Protein AF-A0A244EC61-F1 (afdb_monomer_lite)

Radius of gyration: 54.63 Å; chains: 1; bounding box: 118×85×137 Å

pLDDT: mean 72.5, std 13.74, range [27.91, 90.88]

Secondary structure (DSSP, 8-state):
-PPP--------------HHHHHHHHHHHHHHHHHHHHHHHHHHHHHHHHHHHTSHHHHHS-HHHHHHHHHHTT-HHHHHHHHHHHHHHHHHHHHHHHHHHHHHHHHHHHHHHHHHHHHHHHHHHHH-GGGHHHHHHHHHHTTSS-HHHHHHHHHHHHH---HHHHHHHHHHHHHHHHHHHHHHHHHHHHHHHHHHHHHHHHHHHHHHHHHHHHHHHHHHHHHHHHHS-S-EEEEETTEEEEEETTTTEEEEPEETTEE-PPPPPHHHHHHHHHHHHHHHHHHHHHHHHHH-GGGG-HHHHHHHTSTTHHHHHHHHS-HHHHHHHHIIIIIIHHHHHHHHHT-SSHHHHHHHHHTSPPTT--HHHHHHHHHHHHHHHHHHHHHHHH----------------------THHHHHHHHHTT---

Structure (mmCIF, N/CA/C/O backbone):
data_AF-A0A244EC61-F1
#
_entry.id   AF-A0A244EC61-F1
#
loop_
_atom_site.group_PDB
_atom_site.id
_atom_site.type_symbol
_atom_site.label_atom_id
_atom_site.label_alt_id
_atom_site.label_comp_id
_atom_site.label_asym_id
_atom_site.label_entity_id
_atom_site.label_seq_id
_atom_site.pdbx_PDB_ins_code
_atom_site.Cartn_x
_atom_site.Cartn_y
_atom_site.Cartn_z
_atom_site.occupancy
_atom_site.B_iso_or_equiv
_atom_site.auth_seq_id
_atom_site.auth_comp_id
_atom_site.auth_asym_id
_atom_site.auth_atom_id
_atom_site.pdbx_PDB_model_num
ATOM 1 N N . MET A 1 1 ? -65.338 42.239 59.078 1.00 40.28 1 MET A N 1
ATOM 2 C CA . MET A 1 1 ? -64.014 42.520 58.484 1.00 40.28 1 MET A CA 1
ATOM 3 C C . MET A 1 1 ? -63.628 41.306 57.663 1.00 40.28 1 MET A C 1
ATOM 5 O O . MET A 1 1 ? -63.415 40.252 58.244 1.00 40.28 1 MET A O 1
ATOM 9 N N . ALA A 1 2 ? -63.685 41.425 56.338 1.00 40.72 2 ALA A N 1
ATOM 10 C CA . ALA A 1 2 ? -63.343 40.360 55.400 1.00 40.72 2 ALA A CA 1
ATOM 11 C C . ALA A 1 2 ? -61.894 40.567 54.943 1.00 40.72 2 ALA A C 1
ATOM 13 O O . ALA A 1 2 ? -61.528 41.683 54.581 1.00 40.72 2 ALA A O 1
ATOM 14 N N . ILE A 1 3 ? -61.079 39.517 55.028 1.00 45.12 3 ILE A N 1
ATOM 15 C CA . ILE A 1 3 ? -59.686 39.520 54.575 1.00 45.12 3 ILE A CA 1
ATOM 16 C C . ILE A 1 3 ? -59.704 39.194 53.079 1.00 45.12 3 ILE A C 1
ATOM 18 O O . ILE A 1 3 ? -60.233 38.161 52.673 1.00 45.12 3 ILE A O 1
ATOM 22 N N . ASP A 1 4 ? -59.185 40.122 52.281 1.00 41.75 4 ASP A N 1
ATOM 23 C CA . ASP A 1 4 ? -59.121 40.066 50.823 1.00 41.75 4 ASP A CA 1
ATOM 24 C C . ASP A 1 4 ? -58.065 39.038 50.374 1.00 41.75 4 ASP A C 1
ATOM 26 O O . ASP A 1 4 ? -56.897 39.115 50.757 1.00 41.75 4 ASP A O 1
ATOM 30 N N . ALA A 1 5 ? -58.495 38.045 49.592 1.00 53.75 5 ALA A N 1
ATOM 31 C CA . ALA A 1 5 ? -57.689 36.911 49.135 1.00 53.75 5 ALA A CA 1
ATOM 32 C C . ALA A 1 5 ? -56.991 37.165 47.782 1.00 53.75 5 ALA A C 1
ATOM 34 O O . ALA A 1 5 ? -56.479 36.235 47.161 1.00 53.75 5 ALA A O 1
ATOM 35 N N . SER A 1 6 ? -56.955 38.413 47.307 1.00 53.78 6 SER A N 1
ATOM 36 C CA . SER A 1 6 ? -56.372 38.781 46.007 1.00 53.78 6 SER A CA 1
ATOM 37 C C . SER A 1 6 ? -54.839 38.962 46.004 1.00 53.78 6 SER A C 1
ATOM 39 O O . SER A 1 6 ? -54.253 39.223 44.956 1.00 53.78 6 SER A O 1
ATOM 41 N N . ILE A 1 7 ? -54.156 38.734 47.136 1.00 51.09 7 ILE A N 1
ATOM 42 C CA . ILE A 1 7 ? -52.685 38.825 47.283 1.00 51.09 7 ILE A CA 1
ATOM 43 C C . ILE A 1 7 ? -52.021 37.432 47.257 1.00 51.09 7 ILE A C 1
ATOM 45 O O . ILE A 1 7 ? -51.146 37.122 48.059 1.00 51.09 7 ILE A O 1
ATOM 49 N N . TYR A 1 8 ? -52.416 36.554 46.337 1.00 48.25 8 TYR A N 1
ATOM 50 C CA . TYR A 1 8 ? -51.567 35.420 45.954 1.00 48.25 8 TYR A CA 1
ATOM 51 C C . TYR A 1 8 ? -51.193 35.585 44.489 1.00 48.25 8 TYR A C 1
ATOM 53 O O . TYR A 1 8 ? -51.895 35.156 43.576 1.00 48.25 8 TYR A O 1
ATOM 61 N N . GLY A 1 9 ? -50.081 36.296 44.294 1.00 50.03 9 GLY A N 1
ATOM 62 C CA . GLY A 1 9 ? -49.475 36.524 42.996 1.00 50.03 9 GLY A CA 1
ATOM 63 C C . GLY A 1 9 ? -49.249 35.216 42.244 1.00 50.03 9 GLY A C 1
ATOM 64 O O . GLY A 1 9 ? -48.797 34.218 42.805 1.00 50.03 9 GLY A O 1
ATOM 65 N N . GLN A 1 10 ? -49.557 35.255 40.949 1.00 51.84 10 GLN A N 1
ATOM 66 C CA . GLN A 1 10 ? -49.137 34.267 39.966 1.00 51.84 10 GLN A CA 1
ATOM 67 C C . GLN A 1 10 ? -47.616 34.100 40.030 1.00 51.84 10 GLN A C 1
ATOM 69 O O . GLN A 1 10 ? -46.861 34.887 39.462 1.00 51.84 10 GLN A O 1
ATOM 74 N N . ILE A 1 11 ? -47.161 33.049 40.705 1.00 52.06 11 ILE A N 1
ATOM 75 C CA . ILE A 1 11 ? -45.796 32.555 40.562 1.00 52.06 11 ILE A CA 1
ATOM 76 C C . ILE A 1 11 ? -45.743 31.892 39.183 1.00 52.06 11 ILE A C 1
ATOM 78 O O . ILE A 1 11 ? -46.162 30.747 39.013 1.00 52.06 11 ILE A O 1
ATOM 82 N N . GLN A 1 12 ? -45.290 32.638 38.172 1.00 54.00 12 GLN A N 1
ATOM 83 C CA . GLN A 1 12 ? -44.907 32.064 36.884 1.00 54.00 12 GLN A CA 1
ATOM 84 C C . GLN A 1 12 ? -43.812 31.031 37.149 1.00 54.00 12 GLN A C 1
ATOM 86 O O . GLN A 1 12 ? -42.714 31.371 37.590 1.00 54.00 12 GLN A O 1
ATOM 91 N N . GLN A 1 13 ? -44.129 29.756 36.916 1.00 53.50 13 GLN A N 1
ATOM 92 C CA . GLN A 1 13 ? -43.130 28.697 36.931 1.00 53.50 13 GLN A CA 1
ATOM 93 C C . GLN A 1 13 ? -42.049 29.053 35.901 1.00 53.50 13 GLN A C 1
ATOM 95 O O . GLN A 1 13 ? -42.392 29.293 34.739 1.00 53.50 13 GLN A O 1
ATOM 100 N N . PRO A 1 14 ? -40.761 29.107 36.285 1.00 53.44 14 PRO A N 1
ATOM 101 C CA . PRO A 1 14 ? -39.693 29.307 35.321 1.00 53.44 14 PRO A CA 1
ATOM 102 C C . PRO A 1 14 ? -39.748 28.149 34.323 1.00 53.44 14 PRO A C 1
ATOM 104 O O . PRO A 1 14 ? -39.576 26.989 34.700 1.00 53.44 14 PRO A O 1
ATOM 107 N N . GLN A 1 15 ? -40.042 28.461 33.057 1.00 56.62 15 GLN A N 1
ATOM 108 C CA . GLN A 1 15 ? -39.959 27.497 31.966 1.00 56.62 15 GLN A CA 1
ATOM 109 C C . GLN A 1 15 ? -38.548 26.918 31.978 1.00 56.62 15 GLN A C 1
ATOM 111 O O . GLN A 1 15 ? -37.577 27.623 31.699 1.00 56.62 15 GLN A O 1
ATOM 116 N N . GLN A 1 16 ? -38.428 25.647 32.359 1.00 55.12 16 GLN A N 1
ATOM 117 C CA . GLN A 1 16 ? -37.142 24.975 32.338 1.00 55.12 16 GLN A CA 1
ATOM 118 C C . GLN A 1 16 ? -36.640 24.971 30.889 1.00 55.12 16 GLN A C 1
ATOM 120 O O . GLN A 1 16 ? -37.367 24.519 29.998 1.00 55.12 16 GLN A O 1
ATOM 125 N N . PRO A 1 17 ? -35.437 25.507 30.623 1.00 58.66 17 PRO A N 1
ATOM 126 C CA . PRO A 1 17 ? -34.896 25.563 29.278 1.00 58.66 17 PRO A CA 1
ATOM 127 C C . PRO A 1 17 ? -34.835 24.145 28.717 1.00 58.66 17 PRO A C 1
ATOM 129 O O . PRO A 1 17 ? -34.300 23.231 29.344 1.00 58.66 17 PRO A O 1
ATOM 132 N N . ASN A 1 18 ? -35.432 23.964 27.542 1.00 71.06 18 ASN A N 1
ATOM 133 C CA . ASN A 1 18 ? -35.601 22.671 26.900 1.00 71.06 18 ASN A CA 1
ATOM 134 C C . ASN A 1 18 ? -34.216 22.158 26.456 1.00 71.06 18 ASN A C 1
ATOM 136 O O . ASN A 1 18 ? -33.749 22.446 25.355 1.00 71.06 18 ASN A O 1
ATOM 140 N N . MET A 1 19 ? -33.517 21.454 27.354 1.00 64.88 19 MET A N 1
ATOM 141 C CA . MET A 1 19 ? -32.117 21.018 27.211 1.00 64.88 19 MET A CA 1
ATOM 142 C C . MET A 1 19 ? -31.862 20.250 25.906 1.00 64.88 19 MET A C 1
ATOM 144 O O . MET A 1 19 ? -30.772 20.321 25.341 1.00 64.88 19 MET A O 1
ATOM 148 N N . LEU A 1 20 ? -32.891 19.576 25.387 1.00 65.56 20 LEU A N 1
ATOM 149 C CA . LEU A 1 20 ? -32.851 18.864 24.113 1.00 65.56 20 LEU A CA 1
ATOM 150 C C . LEU A 1 20 ? -32.689 19.807 22.905 1.00 65.56 20 LEU A C 1
ATOM 152 O O . LEU A 1 20 ? -31.938 19.502 21.981 1.00 65.56 20 LEU A O 1
ATOM 156 N N . ALA A 1 21 ? -33.353 20.967 22.925 1.00 68.81 21 ALA A N 1
ATOM 157 C CA . ALA A 1 21 ? -33.268 21.965 21.858 1.00 68.81 21 ALA A CA 1
ATOM 158 C C . ALA A 1 21 ? -31.891 22.650 21.838 1.00 68.81 21 ALA A C 1
ATOM 160 O O . ALA A 1 21 ? -31.314 22.857 20.770 1.00 68.81 21 ALA A O 1
ATOM 161 N N . ASN A 1 22 ? -31.318 22.910 23.018 1.00 73.69 22 ASN A N 1
ATOM 162 C CA . ASN A 1 22 ? -29.959 23.444 23.136 1.00 73.69 22 ASN A CA 1
ATOM 163 C C . ASN A 1 22 ? -28.908 22.449 22.622 1.00 73.69 22 ASN A C 1
ATOM 165 O O . ASN A 1 22 ? -27.971 22.846 21.931 1.00 73.69 22 ASN A O 1
ATOM 169 N N . LEU A 1 23 ? -29.077 21.150 22.897 1.00 72.75 23 LEU A N 1
ATOM 170 C CA . LEU A 1 23 ? -28.158 20.121 22.410 1.00 72.75 23 LEU A CA 1
ATOM 171 C C . LEU A 1 23 ? -28.191 20.009 20.875 1.00 72.75 23 LEU A C 1
ATOM 173 O O . LEU A 1 23 ? -27.139 19.955 20.238 1.00 72.75 23 LEU A O 1
ATOM 177 N N . ALA A 1 24 ? -29.385 20.032 20.273 1.00 74.81 24 ALA A N 1
ATOM 178 C CA . ALA A 1 24 ? -29.553 19.985 18.820 1.00 74.81 24 ALA A CA 1
ATOM 179 C C . ALA A 1 24 ? -28.890 21.183 18.111 1.00 74.81 24 ALA A C 1
ATOM 181 O O . ALA A 1 24 ? -28.206 20.998 17.101 1.00 74.81 24 ALA A O 1
ATOM 182 N N . GLY A 1 25 ? -29.011 22.390 18.680 1.00 79.38 25 GLY A N 1
ATOM 183 C CA . GLY A 1 25 ? -28.340 23.588 18.168 1.00 79.38 25 GLY A CA 1
ATOM 184 C C . GLY A 1 25 ? -26.812 23.476 18.192 1.00 79.38 25 GLY A C 1
ATOM 185 O O . GLY A 1 25 ? -26.150 23.802 17.208 1.00 79.38 25 GLY A O 1
ATOM 186 N N . VAL A 1 26 ? -26.234 22.929 19.269 1.00 79.38 26 VAL A N 1
ATOM 187 C CA . VAL A 1 26 ? -24.776 22.731 19.379 1.00 79.38 26 VAL A CA 1
ATOM 188 C C . VAL A 1 26 ? -24.250 21.751 18.324 1.00 79.38 26 VAL A C 1
ATOM 190 O O . VAL A 1 26 ? -23.184 21.987 17.750 1.00 79.38 26 VAL A O 1
ATOM 193 N N . TYR A 1 27 ? -24.980 20.673 18.024 1.00 79.81 27 TYR A N 1
ATOM 194 C CA . TYR A 1 27 ? -24.576 19.730 16.974 1.00 79.81 27 TYR A CA 1
ATOM 195 C C . TYR A 1 27 ? -24.639 20.343 15.571 1.00 79.81 27 TYR A C 1
ATOM 197 O O . TYR A 1 27 ? -23.718 20.126 14.783 1.00 79.81 27 TYR A O 1
ATOM 205 N N . GLN A 1 28 ? -25.666 21.143 15.266 1.00 83.62 28 GLN A N 1
ATOM 206 C CA . GLN A 1 28 ? -25.745 21.854 13.985 1.00 83.62 28 GLN A CA 1
ATOM 207 C C . GLN A 1 28 ? -24.614 22.874 13.820 1.00 83.62 28 GLN A C 1
ATOM 209 O O . GLN A 1 28 ? -23.991 22.920 12.761 1.00 83.62 28 GLN A O 1
ATOM 214 N N . ILE A 1 29 ? -24.289 23.631 14.873 1.00 84.56 29 ILE A N 1
ATOM 215 C CA . ILE A 1 29 ? -23.178 24.593 14.850 1.00 84.56 29 ILE A CA 1
ATOM 216 C C . ILE A 1 29 ? -21.841 23.874 14.623 1.00 84.56 29 ILE A C 1
ATOM 218 O O . ILE A 1 29 ? -21.055 24.302 13.781 1.00 84.56 29 ILE A O 1
ATOM 222 N N . LYS A 1 30 ? -21.598 22.740 15.297 1.00 85.19 30 LYS A N 1
ATOM 223 C CA . LYS A 1 30 ? -20.379 21.939 15.081 1.00 85.19 30 LYS A CA 1
ATOM 224 C C . LYS A 1 30 ? -20.291 21.357 13.669 1.00 85.19 30 LYS A C 1
ATOM 226 O O . LYS A 1 30 ? -19.207 21.327 13.090 1.00 85.19 30 LYS A O 1
ATOM 231 N N . ALA A 1 31 ? -21.409 20.902 13.104 1.00 84.19 31 ALA A N 1
ATOM 232 C CA . ALA A 1 31 ? -21.441 20.395 11.734 1.00 84.19 31 ALA A CA 1
ATOM 233 C C . ALA A 1 31 ? -21.150 21.508 10.711 1.00 84.19 31 ALA A C 1
ATOM 235 O O . ALA A 1 31 ? -20.363 21.297 9.789 1.00 84.19 31 ALA A O 1
ATOM 236 N N . ALA A 1 32 ? -21.721 22.701 10.910 1.00 87.06 32 ALA A N 1
ATOM 237 C CA . ALA A 1 32 ? -21.467 23.869 10.070 1.00 87.06 32 ALA A CA 1
ATOM 238 C C . ALA A 1 32 ? -20.006 24.346 10.163 1.00 87.06 32 ALA A C 1
ATOM 240 O O . ALA A 1 32 ? -19.384 24.598 9.134 1.00 87.06 32 ALA A O 1
ATOM 241 N N . GLN A 1 33 ? -19.427 24.384 11.369 1.00 87.12 33 GLN A N 1
ATOM 242 C CA . GLN A 1 33 ? -18.006 24.701 11.567 1.00 87.12 33 GLN A CA 1
ATOM 243 C C . GLN A 1 33 ? -17.096 23.691 10.859 1.00 87.12 33 GLN A C 1
ATOM 245 O O . GLN A 1 33 ? -16.205 24.082 10.115 1.00 87.12 33 GLN A O 1
ATOM 250 N N . SER A 1 34 ? -17.377 22.390 10.986 1.00 89.38 34 SER A N 1
ATOM 251 C CA . SER A 1 34 ? -16.600 21.362 10.285 1.00 89.38 34 SER A CA 1
ATOM 252 C C . SER A 1 34 ? -16.688 21.479 8.758 1.00 89.38 34 SER A C 1
ATOM 254 O O . SER A 1 34 ? -15.726 21.139 8.069 1.00 89.38 34 SER A O 1
ATOM 256 N N . ALA A 1 35 ? -17.824 21.930 8.219 1.00 86.75 35 ALA A N 1
ATOM 257 C CA . ALA A 1 35 ? -17.989 22.157 6.787 1.00 86.75 35 ALA A CA 1
ATOM 258 C C . ALA A 1 35 ? -17.189 23.378 6.302 1.00 86.75 35 ALA A C 1
ATOM 260 O O . ALA A 1 35 ? -16.526 23.283 5.270 1.00 86.75 35 ALA A O 1
ATOM 261 N N . LEU A 1 36 ? -17.188 24.475 7.066 1.00 88.50 36 LEU A N 1
ATOM 262 C CA . LEU A 1 36 ? -16.373 25.661 6.780 1.00 88.50 36 LEU A CA 1
ATOM 263 C C . LEU A 1 36 ? -14.875 25.341 6.835 1.00 88.50 36 LEU A C 1
ATOM 265 O O . LEU A 1 36 ? -14.161 25.602 5.874 1.00 88.50 36 LEU A O 1
ATOM 269 N N . ASP A 1 37 ? -14.419 24.630 7.870 1.00 89.31 37 ASP A N 1
ATOM 270 C CA . ASP A 1 37 ? -13.015 24.212 7.988 1.00 89.31 37 ASP A CA 1
ATOM 271 C C . ASP A 1 37 ? -12.561 23.304 6.834 1.00 89.31 37 ASP A C 1
ATOM 273 O O . ASP A 1 37 ? -11.368 23.193 6.539 1.00 89.31 37 ASP A O 1
ATOM 277 N N . LYS A 1 38 ? -13.487 22.554 6.226 1.00 86.62 38 LYS A N 1
ATOM 278 C CA . LYS A 1 38 ? -13.199 21.752 5.030 1.00 86.62 38 LYS A CA 1
ATOM 279 C C . LYS A 1 38 ? -13.098 22.639 3.795 1.00 86.62 38 LYS A C 1
ATOM 281 O O . LYS A 1 38 ? -12.150 22.466 3.038 1.00 86.62 38 LYS A O 1
ATOM 286 N N . ALA A 1 39 ? -14.022 23.583 3.623 1.00 88.81 39 ALA A N 1
ATOM 287 C CA . ALA A 1 39 ? -14.007 24.526 2.509 1.00 88.81 39 ALA A CA 1
ATOM 288 C C . ALA A 1 39 ? -12.731 25.385 2.507 1.00 88.81 39 ALA A C 1
ATOM 290 O O . ALA A 1 39 ? -12.049 25.440 1.487 1.00 88.81 39 ALA A O 1
ATOM 291 N N . ASP A 1 40 ? -12.330 25.928 3.659 1.00 90.00 40 ASP A N 1
ATOM 292 C CA . ASP A 1 40 ? -11.108 26.734 3.788 1.00 90.00 40 ASP A CA 1
ATOM 293 C C . ASP A 1 40 ? -9.850 25.921 3.454 1.00 90.00 40 ASP A C 1
ATOM 295 O O . ASP A 1 40 ? -8.920 26.404 2.803 1.00 90.00 40 ASP A O 1
ATOM 299 N N . ARG A 1 41 ? -9.809 24.648 3.867 1.00 82.81 41 ARG A N 1
ATOM 300 C CA . ARG A 1 41 ? -8.710 23.739 3.510 1.00 82.81 41 ARG A CA 1
ATOM 301 C C . ARG A 1 41 ? -8.676 23.441 2.014 1.00 82.81 41 ARG A C 1
ATOM 303 O O . ARG A 1 41 ? -7.587 23.369 1.445 1.00 82.81 41 ARG A O 1
ATOM 310 N N . GLU A 1 42 ? -9.837 23.275 1.389 1.00 82.00 42 GLU A N 1
ATOM 311 C CA . GLU A 1 42 ? -9.963 23.048 -0.052 1.00 82.00 42 GLU A CA 1
ATOM 312 C C . GLU A 1 42 ? -9.497 24.279 -0.843 1.00 82.00 42 GLU A C 1
ATOM 314 O O . GLU A 1 42 ? -8.707 24.151 -1.776 1.00 82.00 42 GLU A O 1
ATOM 319 N N . GLU A 1 43 ? -9.897 25.479 -0.422 1.00 86.62 43 GLU A N 1
ATOM 320 C CA . GLU A 1 43 ? -9.493 26.739 -1.046 1.00 86.62 43 GLU A CA 1
ATOM 321 C C . GLU A 1 43 ? -7.987 26.989 -0.888 1.00 86.62 43 GLU A C 1
ATOM 323 O O . GLU A 1 43 ? -7.285 27.285 -1.857 1.00 86.62 43 GLU A O 1
ATOM 328 N N . GLN A 1 44 ? -7.432 26.769 0.309 1.00 84.06 44 GLN A N 1
ATOM 329 C CA . GLN A 1 44 ? -5.985 26.842 0.523 1.00 84.06 44 GLN A CA 1
ATOM 330 C C . GLN A 1 44 ? -5.213 25.814 -0.310 1.00 84.06 44 GLN A C 1
ATOM 332 O O . GLN A 1 44 ? -4.068 26.077 -0.693 1.00 84.06 44 GLN A O 1
ATOM 337 N N . ARG A 1 45 ? -5.801 24.639 -0.573 1.00 81.38 45 ARG A N 1
ATOM 338 C CA . ARG A 1 45 ? -5.216 23.633 -1.465 1.00 81.38 45 ARG A CA 1
ATOM 339 C C . ARG A 1 45 ? -5.222 24.131 -2.907 1.00 81.38 45 ARG A C 1
ATOM 341 O O . ARG A 1 45 ? -4.180 24.072 -3.553 1.00 81.38 45 ARG A O 1
ATOM 348 N N . GLN A 1 46 ? -6.340 24.678 -3.385 1.00 83.62 46 GLN A N 1
ATOM 349 C CA . GLN A 1 46 ? -6.453 25.235 -4.737 1.00 83.62 46 GLN A CA 1
ATOM 350 C C . GLN A 1 46 ? -5.494 26.409 -4.964 1.00 83.62 46 GLN A C 1
ATOM 352 O O . GLN A 1 46 ? -4.791 26.433 -5.972 1.00 83.62 46 GLN A O 1
ATOM 357 N N . ASN A 1 47 ? -5.383 27.330 -4.005 1.00 85.50 47 ASN A N 1
ATOM 358 C CA . ASN A 1 47 ? -4.472 28.472 -4.100 1.00 85.50 47 ASN A CA 1
ATOM 359 C C . ASN A 1 47 ? -2.996 28.042 -4.104 1.00 85.50 47 ASN A C 1
ATOM 361 O O . ASN A 1 47 ? -2.194 28.583 -4.866 1.00 85.50 47 ASN A O 1
ATOM 365 N N . ARG A 1 48 ? -2.630 27.020 -3.315 1.00 80.62 48 ARG A N 1
ATOM 366 C CA . ARG A 1 48 ? -1.288 26.411 -3.373 1.00 80.62 48 ARG A CA 1
ATOM 367 C C . ARG A 1 48 ? -1.013 25.765 -4.728 1.00 80.62 48 ARG A C 1
ATOM 369 O O . ARG A 1 48 ? 0.068 25.951 -5.278 1.00 80.62 48 ARG A O 1
ATOM 376 N N . LEU A 1 49 ? -1.990 25.046 -5.273 1.00 81.69 49 LEU A N 1
ATOM 377 C CA . LEU A 1 49 ? -1.921 24.435 -6.600 1.00 81.69 49 LEU A CA 1
ATOM 378 C C . LEU A 1 49 ? -1.697 25.476 -7.696 1.00 81.69 49 LEU A C 1
ATOM 380 O O . LEU A 1 49 ? -0.779 25.332 -8.498 1.00 81.69 49 LEU A O 1
ATOM 384 N N . LEU A 1 50 ? -2.481 26.551 -7.689 1.00 85.75 50 LEU A N 1
ATOM 385 C CA . LEU A 1 50 ? -2.344 27.660 -8.630 1.00 85.75 50 LEU A CA 1
ATOM 386 C C . LEU A 1 50 ? -0.963 28.315 -8.542 1.00 85.75 50 LEU A C 1
ATOM 388 O O . LEU A 1 50 ? -0.322 28.516 -9.573 1.00 85.75 50 LEU A O 1
ATOM 392 N N . GLY A 1 51 ? -0.468 28.570 -7.328 1.00 84.81 51 GLY A N 1
ATOM 393 C CA . GLY A 1 51 ? 0.872 29.121 -7.122 1.00 84.81 51 GLY A CA 1
ATOM 394 C C . GLY A 1 51 ? 1.981 28.206 -7.648 1.00 84.81 51 GLY A C 1
ATOM 395 O O . GLY A 1 51 ? 2.926 28.674 -8.280 1.00 84.81 51 GLY A O 1
ATOM 396 N N . VAL A 1 52 ? 1.850 26.893 -7.449 1.00 84.62 52 VAL A N 1
ATOM 397 C CA . VAL A 1 52 ? 2.826 25.915 -7.945 1.00 84.62 52 VAL A CA 1
ATOM 398 C C . VAL A 1 52 ? 2.779 25.795 -9.468 1.00 84.62 52 VAL A C 1
ATOM 400 O O . VAL A 1 52 ? 3.833 25.827 -10.099 1.00 84.62 52 VAL A O 1
ATOM 403 N N . LEU A 1 53 ? 1.593 25.720 -10.076 1.00 82.31 53 LEU A N 1
ATOM 404 C CA . LEU A 1 53 ? 1.436 25.618 -11.534 1.00 82.31 53 LEU A CA 1
ATOM 405 C C . LEU A 1 53 ? 1.937 26.868 -12.273 1.00 82.31 53 LEU A C 1
ATOM 407 O O . LEU A 1 53 ? 2.431 26.767 -13.396 1.00 82.31 53 LEU A O 1
ATOM 411 N N . GLN A 1 54 ? 1.826 28.041 -11.648 1.00 88.19 54 GLN A N 1
ATOM 412 C CA . GLN A 1 54 ? 2.336 29.302 -12.193 1.00 88.19 54 GLN A CA 1
ATOM 413 C C . GLN A 1 54 ? 3.816 29.546 -11.878 1.00 88.19 54 GLN A C 1
ATOM 415 O O . GLN A 1 54 ? 4.396 30.497 -12.402 1.00 88.19 54 GLN A O 1
ATOM 420 N N . SER A 1 55 ? 4.445 28.709 -11.047 1.00 87.69 55 SER A N 1
ATOM 421 C CA . SER A 1 55 ? 5.851 28.897 -10.703 1.00 87.69 55 SER A CA 1
ATOM 422 C C . SER A 1 55 ? 6.751 28.722 -11.942 1.00 87.69 55 SER A C 1
ATOM 424 O O . SER A 1 55 ? 6.540 27.799 -12.740 1.00 87.69 55 SER A O 1
ATOM 426 N N . PRO A 1 56 ? 7.793 29.559 -12.109 1.00 85.00 56 PRO A N 1
ATOM 427 C CA . PRO A 1 56 ? 8.766 29.406 -13.194 1.00 85.00 56 PRO A CA 1
ATOM 428 C C . PRO A 1 56 ? 9.427 28.024 -13.187 1.00 85.00 56 PRO A C 1
ATOM 430 O O . PRO A 1 56 ? 9.723 27.461 -14.240 1.00 85.00 56 PRO A O 1
ATOM 433 N N . GLU A 1 57 ? 9.612 27.458 -11.994 1.00 83.56 57 GLU A N 1
ATOM 434 C CA . GLU A 1 57 ? 10.160 26.122 -11.767 1.00 83.56 57 GLU A CA 1
ATOM 435 C C . GLU A 1 57 ? 9.246 25.023 -12.321 1.00 83.56 57 GLU A C 1
ATOM 437 O O . GLU A 1 57 ? 9.737 24.058 -12.899 1.00 83.56 57 GLU A O 1
ATOM 442 N N . PHE A 1 58 ? 7.921 25.169 -12.219 1.00 86.69 58 PHE A N 1
ATOM 443 C CA . PHE A 1 58 ? 6.989 24.224 -12.833 1.00 86.69 58 PHE A CA 1
ATOM 444 C C . PHE A 1 58 ? 6.936 24.378 -14.357 1.00 86.69 58 PHE A C 1
ATOM 446 O O . PHE A 1 58 ? 6.811 23.386 -15.067 1.00 86.69 58 PHE A O 1
ATOM 453 N N . GLN A 1 59 ? 7.062 25.595 -14.891 1.00 85.88 59 GLN A N 1
ATOM 454 C CA . GLN A 1 59 ? 7.016 25.803 -16.344 1.00 85.88 59 GLN A CA 1
ATOM 455 C C . GLN A 1 59 ? 8.298 25.357 -17.060 1.00 85.88 59 GLN A C 1
ATOM 457 O O . GLN A 1 59 ? 8.230 24.811 -18.161 1.00 85.88 59 GLN A O 1
ATOM 462 N N . SER A 1 60 ? 9.458 25.571 -16.440 1.00 82.19 60 SER A N 1
ATOM 463 C CA . SER A 1 60 ? 10.772 25.281 -17.033 1.00 82.19 60 SER A CA 1
ATOM 464 C C . SER A 1 60 ? 11.416 23.988 -16.527 1.00 82.19 60 SER A C 1
ATOM 466 O O . SER A 1 60 ? 12.344 23.481 -17.157 1.00 82.19 60 SER A O 1
ATOM 468 N N . GLY A 1 61 ? 10.928 23.435 -15.414 1.00 80.62 61 GLY A N 1
ATOM 469 C CA . GLY A 1 61 ? 11.467 22.226 -14.806 1.00 80.62 61 GLY A CA 1
ATOM 470 C C . GLY A 1 61 ? 11.232 20.979 -15.650 1.00 80.62 61 GLY A C 1
ATOM 471 O O . GLY A 1 61 ? 10.261 20.871 -16.407 1.00 80.62 61 GLY A O 1
ATOM 472 N N . ASP A 1 62 ? 12.124 20.005 -15.489 1.00 86.00 62 ASP A N 1
ATOM 473 C CA . ASP A 1 62 ? 11.969 18.676 -16.066 1.00 86.00 62 ASP A CA 1
ATOM 474 C C . ASP A 1 62 ? 10.758 17.935 -15.461 1.00 86.00 62 ASP A C 1
ATOM 476 O O . ASP A 1 62 ? 10.121 18.374 -14.499 1.00 86.00 62 ASP A O 1
ATOM 480 N N . ALA A 1 63 ? 10.386 16.793 -16.044 1.00 81.00 63 ALA A N 1
ATOM 481 C CA . ALA A 1 63 ? 9.195 16.068 -15.603 1.00 81.00 63 ALA A CA 1
ATOM 482 C C . ALA A 1 63 ? 9.256 15.625 -14.129 1.00 81.00 63 ALA A C 1
ATOM 484 O O . ALA A 1 63 ? 8.218 15.585 -13.469 1.00 81.00 63 ALA A O 1
ATOM 485 N N . ALA A 1 64 ? 10.450 15.334 -13.601 1.00 80.69 64 ALA A N 1
ATOM 486 C CA . ALA A 1 64 ? 10.643 14.979 -12.198 1.00 80.69 64 ALA A CA 1
ATOM 487 C C . ALA A 1 64 ? 10.394 16.183 -11.279 1.00 80.69 64 ALA A C 1
ATOM 489 O O . ALA A 1 64 ? 9.675 16.061 -10.285 1.00 80.69 64 ALA A O 1
ATOM 490 N N . THR A 1 65 ? 10.908 17.357 -11.651 1.00 82.62 65 THR A N 1
ATOM 491 C CA . THR A 1 65 ? 10.685 18.615 -10.929 1.00 82.62 65 THR A CA 1
ATOM 492 C C . THR A 1 65 ? 9.203 18.975 -10.923 1.00 82.62 65 THR A C 1
ATOM 494 O O . THR A 1 65 ? 8.634 19.218 -9.859 1.00 82.62 65 THR A O 1
ATOM 497 N N . ARG A 1 66 ? 8.529 18.909 -12.080 1.00 85.88 66 ARG A N 1
ATOM 498 C CA . ARG A 1 66 ? 7.086 19.187 -12.181 1.00 85.88 66 ARG A CA 1
ATOM 499 C C . ARG A 1 66 ? 6.241 18.211 -11.366 1.00 85.88 66 ARG A C 1
ATOM 501 O O . ARG A 1 66 ? 5.326 18.635 -10.665 1.00 85.88 66 ARG A O 1
ATOM 508 N N . ALA A 1 67 ? 6.560 16.918 -11.404 1.00 83.38 67 ALA A N 1
ATOM 509 C CA . ALA A 1 67 ? 5.856 15.919 -10.605 1.00 83.38 67 ALA A CA 1
ATOM 510 C C . ALA A 1 67 ? 6.063 16.128 -9.096 1.00 83.38 67 ALA A C 1
ATOM 512 O O . ALA A 1 67 ? 5.104 16.060 -8.330 1.00 83.38 67 ALA A O 1
ATOM 513 N N . GLY A 1 68 ? 7.291 16.434 -8.664 1.00 80.81 68 GLY A N 1
ATOM 514 C CA . GLY A 1 68 ? 7.593 16.726 -7.262 1.00 80.81 68 GLY A CA 1
ATOM 515 C C . GLY A 1 68 ? 6.887 17.985 -6.756 1.00 80.81 68 GLY A C 1
ATOM 516 O O . GLY A 1 68 ? 6.382 18.005 -5.634 1.00 80.81 68 GLY A O 1
ATOM 517 N N . LEU A 1 69 ? 6.801 19.018 -7.593 1.00 85.44 69 LEU A N 1
ATOM 518 C CA . LEU A 1 69 ? 6.054 20.239 -7.304 1.00 85.44 69 LEU A CA 1
ATOM 519 C C . LEU A 1 69 ? 4.541 19.974 -7.203 1.00 85.44 69 LEU A C 1
ATOM 521 O O . LEU A 1 69 ? 3.929 20.375 -6.214 1.00 85.44 69 LEU A O 1
ATOM 525 N N . ALA A 1 70 ? 3.953 19.223 -8.141 1.00 84.00 70 ALA A N 1
ATOM 526 C CA . ALA A 1 70 ? 2.543 18.817 -8.078 1.00 84.00 70 ALA A CA 1
ATOM 527 C C . ALA A 1 70 ? 2.230 17.989 -6.816 1.00 84.00 70 ALA A C 1
ATOM 529 O O . ALA A 1 70 ? 1.230 18.230 -6.138 1.00 84.00 70 ALA A O 1
ATOM 530 N N . TYR A 1 71 ? 3.133 17.080 -6.430 1.00 87.50 71 TYR A N 1
ATOM 531 C CA . TYR A 1 71 ? 2.993 16.295 -5.204 1.00 87.50 71 TYR A CA 1
ATOM 532 C C . TYR A 1 71 ? 3.039 17.174 -3.946 1.00 87.50 71 TYR A C 1
ATOM 534 O O . TYR A 1 71 ? 2.199 17.029 -3.059 1.00 87.50 71 TYR A O 1
ATOM 542 N N . LYS A 1 72 ? 3.966 18.142 -3.880 1.00 85.19 72 LYS A N 1
ATOM 543 C CA . LYS A 1 72 ? 4.034 19.130 -2.783 1.00 85.19 72 LYS A CA 1
ATOM 544 C C . LYS A 1 72 ? 2.782 20.008 -2.703 1.00 85.19 72 LYS A C 1
ATOM 546 O O . LYS A 1 72 ? 2.410 20.432 -1.611 1.00 85.19 72 LYS A O 1
ATOM 551 N N . ALA A 1 73 ? 2.124 20.257 -3.834 1.00 83.12 73 ALA A N 1
ATOM 552 C CA . ALA A 1 73 ? 0.853 20.973 -3.895 1.00 83.12 73 ALA A CA 1
ATOM 553 C C . ALA A 1 73 ? -0.359 20.115 -3.469 1.00 83.12 73 ALA A C 1
ATOM 555 O O . ALA A 1 73 ? -1.459 20.643 -3.318 1.00 83.12 73 ALA A O 1
ATOM 556 N N . GLY A 1 74 ? -0.168 18.809 -3.243 1.00 83.06 74 GLY A N 1
ATOM 557 C CA . GLY A 1 74 ? -1.228 17.874 -2.864 1.00 83.06 74 GLY A CA 1
ATOM 558 C C . GLY A 1 74 ? -2.042 17.329 -4.042 1.00 83.06 74 GLY A C 1
ATOM 559 O O . GLY A 1 74 ? -3.117 16.771 -3.817 1.00 83.06 74 GLY A O 1
ATOM 560 N N . ASP A 1 75 ? -1.550 17.478 -5.276 1.00 84.75 75 ASP A N 1
ATOM 561 C CA . ASP A 1 75 ? -2.165 16.940 -6.494 1.00 84.75 75 ASP A CA 1
ATOM 562 C C . ASP A 1 75 ? -1.417 15.690 -6.970 1.00 84.75 75 ASP A C 1
ATOM 564 O O . ASP A 1 75 ? -0.561 15.706 -7.862 1.00 84.75 75 ASP A O 1
ATOM 568 N N . VAL A 1 76 ? -1.728 14.583 -6.297 1.00 85.94 76 VAL A N 1
ATOM 569 C CA . VAL A 1 76 ? -1.118 13.273 -6.551 1.00 85.94 76 VAL A CA 1
ATOM 570 C C . VAL A 1 76 ? -1.463 12.767 -7.956 1.00 85.94 76 VAL A C 1
ATOM 572 O O . VAL A 1 76 ? -0.623 12.138 -8.603 1.00 85.94 76 VAL A O 1
ATOM 575 N N . ASP A 1 77 ? -2.651 13.097 -8.466 1.00 82.06 77 ASP A N 1
ATOM 576 C CA . ASP A 1 77 ? -3.107 12.680 -9.792 1.00 82.06 77 ASP A CA 1
ATOM 577 C C . ASP A 1 77 ? -2.331 13.397 -10.900 1.00 82.06 77 ASP A C 1
ATOM 579 O O . ASP A 1 77 ? -1.879 12.756 -11.855 1.00 82.06 77 ASP A O 1
ATOM 583 N N . ALA A 1 78 ? -2.115 14.712 -10.776 1.00 79.69 78 ALA A N 1
ATOM 584 C CA . ALA A 1 78 ? -1.267 15.446 -11.711 1.00 79.69 78 ALA A CA 1
ATOM 585 C C . ALA A 1 78 ? 0.183 14.944 -11.669 1.00 79.69 78 ALA A C 1
ATOM 587 O O . ALA A 1 78 ? 0.778 14.706 -12.724 1.00 79.69 78 ALA A O 1
ATOM 588 N N . ALA A 1 79 ? 0.740 14.701 -10.476 1.00 80.81 79 ALA A N 1
ATOM 589 C CA . ALA A 1 79 ? 2.083 14.138 -10.327 1.00 80.81 79 ALA A CA 1
ATOM 590 C C . ALA A 1 79 ? 2.212 12.756 -11.006 1.00 80.81 79 ALA A C 1
ATOM 592 O O . ALA A 1 79 ? 3.178 12.496 -11.735 1.00 80.81 79 ALA A O 1
ATOM 593 N N . SER A 1 80 ? 1.213 11.884 -10.833 1.00 83.94 80 SER A N 1
ATOM 594 C CA . SER A 1 80 ? 1.152 10.561 -11.468 1.00 83.94 80 SER A CA 1
ATOM 595 C C . SER A 1 80 ? 1.057 10.647 -12.997 1.00 83.94 80 SER A C 1
ATOM 597 O O . SER A 1 80 ? 1.775 9.949 -13.719 1.00 83.94 80 SER A O 1
ATOM 599 N N . LYS A 1 81 ? 0.236 11.558 -13.529 1.00 85.12 81 LYS A N 1
ATOM 600 C CA . LYS A 1 81 ? 0.126 11.770 -14.982 1.00 85.12 81 LYS A CA 1
ATOM 601 C C . LYS A 1 81 ? 1.429 12.287 -15.588 1.00 85.12 81 LYS A C 1
ATOM 603 O O . LYS A 1 81 ? 1.847 11.785 -16.629 1.00 85.12 81 LYS A O 1
ATOM 608 N N . ILE A 1 82 ? 2.096 13.242 -14.933 1.00 83.25 82 ILE A N 1
ATOM 609 C CA . ILE A 1 82 ? 3.374 13.807 -15.401 1.00 83.25 82 ILE A CA 1
ATOM 610 C C . ILE A 1 82 ? 4.462 12.727 -15.447 1.00 83.25 82 ILE A C 1
ATOM 612 O O . ILE A 1 82 ? 5.173 12.610 -16.446 1.00 83.25 82 ILE A O 1
ATOM 616 N N . THR A 1 83 ? 4.573 11.914 -14.395 1.00 83.44 83 THR A N 1
ATOM 617 C CA . THR A 1 83 ? 5.549 10.811 -14.336 1.00 83.44 83 THR A CA 1
ATOM 618 C C . THR A 1 83 ? 5.269 9.733 -15.379 1.00 83.44 83 THR A C 1
ATOM 620 O O . THR A 1 83 ? 6.191 9.289 -16.062 1.00 83.44 83 THR A O 1
ATOM 623 N N . THR A 1 84 ? 4.002 9.365 -15.573 1.00 84.44 84 THR A N 1
ATOM 624 C CA . THR A 1 84 ? 3.595 8.373 -16.579 1.00 84.44 84 THR A CA 1
ATOM 625 C C . THR A 1 84 ? 3.869 8.864 -18.003 1.00 84.44 84 THR A C 1
ATOM 627 O O . THR A 1 84 ? 4.444 8.132 -18.808 1.00 84.44 84 THR A O 1
ATOM 630 N N . ALA A 1 85 ? 3.527 10.118 -18.313 1.00 79.31 85 ALA A N 1
ATOM 631 C CA . ALA A 1 85 ? 3.791 10.714 -19.622 1.00 79.31 85 ALA A CA 1
ATOM 632 C C . ALA A 1 85 ? 5.298 10.800 -19.920 1.00 79.31 85 ALA A C 1
ATOM 634 O O . ALA A 1 85 ? 5.732 10.500 -21.031 1.00 79.31 85 ALA A O 1
ATOM 635 N N . ALA A 1 86 ? 6.111 11.143 -18.918 1.00 78.56 86 ALA A N 1
ATOM 636 C CA . ALA A 1 86 ? 7.565 11.153 -19.054 1.00 78.56 86 ALA A CA 1
ATOM 637 C C . ALA A 1 86 ? 8.143 9.747 -19.274 1.00 78.56 86 ALA A C 1
ATOM 639 O O . ALA A 1 86 ? 9.053 9.575 -20.083 1.00 78.56 86 ALA A O 1
ATOM 640 N N . ALA A 1 87 ? 7.605 8.729 -18.596 1.00 77.12 87 ALA A N 1
ATOM 641 C CA . ALA A 1 87 ? 8.004 7.341 -18.810 1.00 77.12 87 ALA A CA 1
ATOM 642 C C . ALA A 1 87 ? 7.670 6.858 -20.231 1.00 77.12 87 ALA A C 1
ATOM 644 O O . ALA A 1 87 ? 8.500 6.191 -20.849 1.00 77.12 87 ALA A O 1
ATOM 645 N N . ALA A 1 88 ? 6.503 7.234 -20.767 1.00 74.69 88 ALA A N 1
ATOM 646 C CA . ALA A 1 88 ? 6.112 6.927 -22.142 1.00 74.69 88 ALA A CA 1
ATOM 647 C C . ALA A 1 88 ? 7.043 7.599 -23.167 1.00 74.69 88 ALA A C 1
ATOM 649 O O . ALA A 1 88 ? 7.620 6.913 -24.004 1.00 74.69 88 ALA A O 1
ATOM 650 N N . ALA A 1 89 ? 7.310 8.903 -23.031 1.00 73.12 89 ALA A N 1
ATOM 651 C CA . ALA A 1 89 ? 8.230 9.617 -23.925 1.00 73.12 89 ALA A CA 1
ATOM 652 C C . ALA A 1 89 ? 9.663 9.043 -23.891 1.00 73.12 89 ALA A C 1
ATOM 654 O O . ALA A 1 89 ? 10.332 8.913 -24.920 1.00 73.12 89 ALA A O 1
ATOM 655 N N . ASN A 1 90 ? 10.136 8.641 -22.707 1.00 75.50 90 ASN A N 1
ATOM 656 C CA . ASN A 1 90 ? 11.427 7.967 -22.548 1.00 75.50 90 ASN A CA 1
ATOM 657 C C . ASN A 1 90 ? 11.449 6.562 -23.168 1.00 75.50 90 ASN A C 1
ATOM 659 O O . ASN A 1 90 ? 12.508 6.075 -23.555 1.00 75.50 90 ASN A O 1
ATOM 663 N N . LYS A 1 91 ? 10.306 5.878 -23.235 1.00 76.25 91 LYS A N 1
ATOM 664 C CA . LYS A 1 91 ? 10.194 4.577 -23.895 1.00 76.25 91 LYS A CA 1
ATOM 665 C C . LYS A 1 91 ? 10.278 4.730 -25.414 1.00 76.25 91 LYS A C 1
ATOM 667 O O . LYS A 1 91 ? 11.089 4.044 -26.029 1.00 76.25 91 LYS A O 1
ATOM 672 N N . ASP A 1 92 ? 9.531 5.668 -25.984 1.00 68.25 92 ASP A N 1
ATOM 673 C CA . ASP A 1 92 ? 9.493 5.895 -27.435 1.00 68.25 92 ASP A CA 1
ATOM 674 C C . ASP A 1 92 ? 10.868 6.316 -27.976 1.00 68.25 92 ASP A C 1
ATOM 676 O O . ASP A 1 92 ? 11.343 5.805 -28.990 1.00 68.25 92 ASP A O 1
ATOM 680 N N . THR A 1 93 ? 11.568 7.190 -27.246 1.00 72.06 93 THR A N 1
ATOM 681 C CA . THR A 1 93 ? 12.951 7.578 -27.573 1.00 72.06 93 THR A CA 1
ATOM 682 C C . THR A 1 93 ? 13.921 6.395 -27.521 1.00 72.06 93 THR A C 1
ATOM 684 O O . THR A 1 93 ? 14.745 6.247 -28.421 1.00 72.06 93 THR A O 1
ATOM 687 N N . ARG A 1 94 ? 13.799 5.498 -26.532 1.00 70.50 94 ARG A N 1
ATOM 688 C CA . ARG A 1 94 ? 14.625 4.276 -26.451 1.00 70.50 94 ARG A CA 1
ATOM 689 C C . ARG A 1 94 ? 14.357 3.306 -27.596 1.00 70.50 94 ARG A C 1
ATOM 691 O O . ARG A 1 94 ? 15.289 2.672 -28.084 1.00 70.50 94 ARG A O 1
ATOM 698 N N . GLU A 1 95 ? 13.101 3.148 -27.998 1.00 72.94 95 GLU A N 1
ATOM 699 C CA . GLU A 1 95 ? 12.737 2.275 -29.118 1.00 72.94 95 GLU A CA 1
ATOM 700 C C . GLU A 1 95 ? 13.277 2.826 -30.444 1.00 72.94 95 GLU A C 1
ATOM 702 O O . GLU A 1 95 ? 13.864 2.070 -31.221 1.00 72.94 95 GLU A O 1
ATOM 707 N N . ALA A 1 96 ? 13.197 4.143 -30.656 1.00 69.38 96 ALA A N 1
ATOM 708 C CA . ALA A 1 96 ? 13.785 4.804 -31.820 1.00 69.38 96 ALA A CA 1
ATOM 709 C C . ALA A 1 96 ? 15.318 4.655 -31.873 1.00 69.38 96 ALA A C 1
ATOM 711 O O . ALA A 1 96 ? 15.878 4.344 -32.925 1.00 69.38 96 ALA A O 1
ATOM 712 N N . GLU A 1 97 ? 16.007 4.820 -30.742 1.00 71.12 97 GLU A N 1
ATOM 713 C CA . GLU A 1 97 ? 17.463 4.649 -30.669 1.00 71.12 97 GLU A CA 1
ATOM 714 C C . GLU A 1 97 ? 17.900 3.204 -30.919 1.00 71.12 97 GLU A C 1
ATOM 716 O O . GLU A 1 97 ? 18.840 2.972 -31.679 1.00 71.12 97 GLU A O 1
ATOM 721 N N . LYS A 1 98 ? 17.198 2.220 -30.344 1.00 74.31 98 LYS A N 1
ATOM 722 C CA . LYS A 1 98 ? 17.464 0.799 -30.613 1.00 74.31 98 LYS A CA 1
ATOM 723 C C . LYS A 1 98 ? 17.283 0.460 -32.086 1.00 74.31 98 LYS A C 1
ATOM 725 O O . LYS A 1 98 ? 18.134 -0.212 -32.664 1.00 74.31 98 LYS A O 1
ATOM 730 N N . PHE A 1 99 ? 16.213 0.960 -32.699 1.00 72.00 99 PHE A N 1
ATOM 731 C CA . PHE A 1 99 ? 15.970 0.777 -34.125 1.00 72.00 99 PHE A CA 1
ATOM 732 C C . PHE A 1 99 ? 17.098 1.378 -34.975 1.00 72.00 99 PHE A C 1
ATOM 734 O O . PHE A 1 99 ? 17.542 0.764 -35.949 1.00 72.00 99 PHE A O 1
ATOM 741 N N . GLN A 1 100 ? 17.611 2.548 -34.584 1.00 71.06 100 GLN A N 1
ATOM 742 C CA . GLN A 1 100 ? 18.730 3.196 -35.261 1.00 71.06 100 GLN A CA 1
ATOM 743 C C . GLN A 1 100 ? 20.028 2.379 -35.139 1.00 71.06 100 GLN A C 1
ATOM 745 O O . GLN A 1 100 ? 20.679 2.122 -36.151 1.00 71.06 100 GLN A O 1
ATOM 750 N N . VAL A 1 101 ? 20.366 1.900 -33.937 1.00 69.31 101 VAL A N 1
ATOM 751 C CA . VAL A 1 101 ? 21.554 1.057 -33.696 1.00 69.31 101 VAL A CA 1
ATOM 752 C C . VAL A 1 101 ? 21.464 -0.267 -34.457 1.00 69.31 101 VAL A C 1
ATOM 754 O O . VAL A 1 101 ? 22.436 -0.684 -35.086 1.00 69.31 101 VAL A O 1
ATOM 757 N N . GLU A 1 102 ? 20.300 -0.918 -34.466 1.00 74.44 102 GLU A N 1
ATOM 758 C CA . GLU A 1 102 ? 20.095 -2.159 -35.217 1.00 74.44 102 GLU A CA 1
ATOM 759 C C . GLU A 1 102 ? 20.225 -1.928 -36.731 1.00 74.44 102 GLU A C 1
ATOM 761 O O . GLU A 1 102 ? 20.851 -2.716 -37.444 1.00 74.44 102 GLU A O 1
ATOM 766 N N . THR A 1 103 ? 19.683 -0.814 -37.225 1.00 74.94 103 THR A N 1
ATOM 767 C CA . THR A 1 103 ? 19.812 -0.407 -38.628 1.00 74.94 103 THR A CA 1
ATOM 768 C C . THR A 1 103 ? 21.272 -0.168 -39.006 1.00 74.94 103 THR A C 1
ATOM 770 O O . THR A 1 103 ? 21.722 -0.626 -40.059 1.00 74.94 103 THR A O 1
ATOM 773 N N . ASP A 1 104 ? 22.031 0.523 -38.159 1.00 66.81 104 ASP A N 1
ATOM 774 C CA . ASP A 1 104 ? 23.434 0.836 -38.421 1.00 66.81 104 ASP A CA 1
ATOM 775 C C . ASP A 1 104 ? 24.335 -0.407 -38.297 1.00 66.81 104 ASP A C 1
ATOM 777 O O . ASP A 1 104 ? 25.225 -0.599 -39.127 1.00 66.81 104 ASP A O 1
ATOM 781 N N . SER A 1 105 ? 24.031 -1.322 -37.372 1.00 70.19 105 SER A N 1
ATOM 782 C CA . SER A 1 105 ? 24.659 -2.649 -37.288 1.00 70.19 105 SER A CA 1
ATOM 783 C C . SER A 1 105 ? 24.422 -3.481 -38.556 1.00 70.19 105 SER A C 1
ATOM 785 O O . SER A 1 105 ? 25.366 -4.014 -39.143 1.00 70.19 105 SER A O 1
ATOM 787 N N . LYS A 1 106 ? 23.183 -3.518 -39.071 1.00 76.81 106 LYS A N 1
ATOM 788 C CA . LYS A 1 106 ? 22.862 -4.198 -40.341 1.00 76.81 106 LYS A CA 1
ATOM 789 C C . LYS A 1 106 ? 23.596 -3.578 -41.528 1.00 76.81 106 LYS A C 1
ATOM 791 O O . LYS A 1 106 ? 24.095 -4.306 -42.385 1.00 76.81 106 LYS A O 1
ATOM 796 N N . LYS A 1 107 ? 23.695 -2.245 -41.589 1.00 69.06 107 LYS A N 1
ATOM 797 C CA . LYS A 1 107 ? 24.482 -1.549 -42.622 1.00 69.06 107 LYS A CA 1
ATOM 798 C C . LYS A 1 107 ? 25.965 -1.902 -42.540 1.00 69.06 107 LYS A C 1
ATOM 800 O O . LYS A 1 107 ? 26.580 -2.079 -43.589 1.00 69.06 107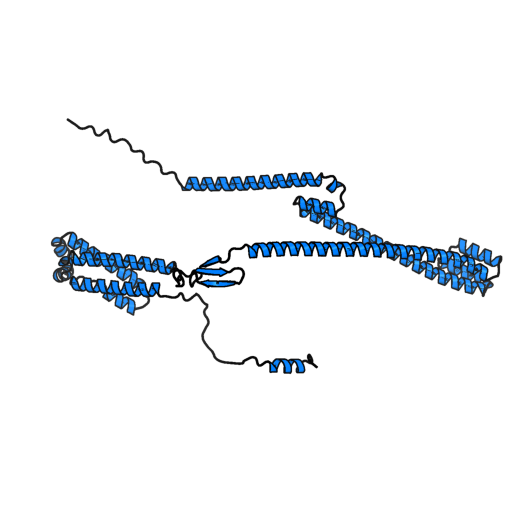 LYS A O 1
ATOM 805 N N . LEU A 1 108 ? 26.525 -2.045 -41.337 1.00 65.50 108 LEU A N 1
ATOM 806 C CA . LEU A 1 108 ? 27.907 -2.492 -41.164 1.00 65.50 108 LEU A CA 1
ATOM 807 C C . LEU A 1 108 ? 28.106 -3.926 -41.650 1.00 65.50 108 LEU A C 1
ATOM 809 O O . LEU A 1 108 ? 29.031 -4.172 -42.417 1.00 65.50 108 LEU A O 1
ATOM 813 N N . ALA A 1 109 ? 27.240 -4.853 -41.239 1.00 72.06 109 ALA A N 1
ATOM 814 C CA . ALA A 1 109 ? 27.310 -6.243 -41.682 1.00 72.06 109 ALA A CA 1
ATOM 815 C C . ALA A 1 109 ? 27.264 -6.329 -43.216 1.00 72.06 109 ALA A C 1
ATOM 817 O O . ALA A 1 109 ? 28.150 -6.913 -43.832 1.00 72.06 109 ALA A O 1
ATOM 818 N N . MET A 1 110 ? 26.327 -5.610 -43.845 1.00 70.25 110 MET A N 1
ATOM 819 C CA . MET A 1 110 ? 26.257 -5.508 -45.305 1.00 70.25 110 MET A CA 1
ATOM 820 C C . MET A 1 110 ? 27.517 -4.886 -45.923 1.00 70.25 110 MET A C 1
ATOM 822 O O . MET A 1 110 ? 27.946 -5.322 -46.987 1.00 70.25 110 MET A O 1
ATOM 826 N N . ALA A 1 111 ? 28.123 -3.873 -45.300 1.00 64.56 111 ALA A N 1
ATOM 827 C CA . ALA A 1 111 ? 29.364 -3.276 -45.795 1.00 64.56 111 ALA A CA 1
ATOM 828 C C . ALA A 1 111 ? 30.552 -4.253 -45.712 1.00 64.56 111 ALA A C 1
ATOM 830 O O . ALA A 1 111 ? 31.367 -4.292 -46.632 1.00 64.56 111 ALA A O 1
ATOM 831 N N . ILE A 1 112 ? 30.628 -5.061 -44.649 1.00 67.69 112 ILE A N 1
ATOM 832 C CA . ILE A 1 112 ? 31.636 -6.117 -44.481 1.00 67.69 112 ILE A CA 1
ATOM 833 C C . ILE A 1 112 ? 31.441 -7.214 -45.530 1.00 67.69 112 ILE A C 1
ATOM 835 O O . ILE A 1 112 ? 32.402 -7.577 -46.207 1.00 67.69 112 ILE A O 1
ATOM 839 N N . ASP A 1 113 ? 30.213 -7.692 -45.724 1.00 72.19 113 ASP A N 1
ATOM 840 C CA . ASP A 1 113 ? 29.913 -8.726 -46.718 1.00 72.19 113 ASP A CA 1
ATOM 841 C C . ASP A 1 113 ? 30.227 -8.236 -48.135 1.00 72.19 113 ASP A C 1
ATOM 843 O O . ASP A 1 113 ? 30.886 -8.927 -48.914 1.00 72.19 113 ASP A O 1
ATOM 847 N N . ARG A 1 114 ? 29.842 -6.993 -48.459 1.00 67.56 114 ARG A N 1
ATOM 848 C CA . ARG A 1 114 ? 30.196 -6.357 -49.737 1.00 67.56 114 ARG A CA 1
ATOM 849 C C . ARG A 1 114 ? 31.701 -6.221 -49.902 1.00 67.56 114 ARG A C 1
ATOM 851 O O . ARG A 1 114 ? 32.188 -6.419 -51.013 1.00 67.56 114 ARG A O 1
ATOM 858 N N . PHE A 1 115 ? 32.440 -5.909 -48.837 1.00 67.00 115 PHE A N 1
ATOM 859 C CA . PHE A 1 115 ? 33.897 -5.844 -48.885 1.00 67.00 115 PHE A CA 1
ATOM 860 C C . PHE A 1 115 ? 34.517 -7.200 -49.200 1.00 67.00 115 PHE A C 1
ATOM 862 O O . PHE A 1 115 ? 35.354 -7.290 -50.093 1.00 67.00 115 PHE A O 1
ATOM 869 N N . GLN A 1 116 ? 34.098 -8.249 -48.493 1.00 71.00 116 GLN A N 1
ATOM 870 C CA . GLN A 1 116 ? 34.617 -9.600 -48.694 1.00 71.00 116 GLN A CA 1
ATOM 871 C C . GLN A 1 116 ? 34.281 -10.119 -50.096 1.00 71.00 116 GLN A C 1
ATOM 873 O O . GLN A 1 116 ? 35.168 -10.616 -50.793 1.00 71.00 116 GLN A O 1
ATOM 878 N N . ALA A 1 117 ? 33.038 -9.927 -50.549 1.00 69.56 117 ALA A N 1
ATOM 879 C CA . ALA A 1 117 ? 32.594 -10.313 -51.886 1.00 69.56 117 ALA A CA 1
ATOM 880 C C . ALA A 1 117 ? 33.340 -9.540 -52.985 1.00 69.56 117 ALA A C 1
ATOM 882 O O . ALA A 1 117 ? 33.843 -10.136 -53.940 1.00 69.56 117 ALA A O 1
ATOM 883 N N . THR A 1 118 ? 33.476 -8.220 -52.827 1.00 68.38 118 THR A N 1
ATOM 884 C CA . THR A 1 118 ? 34.206 -7.369 -53.775 1.00 68.38 118 THR A CA 1
ATOM 885 C C . THR A 1 118 ? 35.689 -7.723 -53.794 1.00 68.38 118 THR A C 1
ATOM 887 O O . THR A 1 118 ? 36.252 -7.922 -54.864 1.00 68.38 118 THR A O 1
ATOM 890 N N . GLY A 1 119 ? 36.323 -7.868 -52.630 1.00 69.25 119 GLY A N 1
ATOM 891 C CA . GLY A 1 119 ? 37.738 -8.218 -52.508 1.00 69.25 119 GLY A CA 1
ATOM 892 C C . GLY A 1 119 ? 38.061 -9.582 -53.116 1.00 69.25 119 GLY A C 1
ATOM 893 O O . GLY A 1 119 ? 39.015 -9.693 -53.885 1.00 69.25 119 GLY A O 1
ATOM 894 N N . GLY A 1 120 ? 37.240 -10.604 -52.846 1.00 72.12 120 GLY A N 1
ATOM 895 C CA . GLY A 1 120 ? 37.402 -11.940 -53.428 1.00 72.12 120 GLY A CA 1
ATOM 896 C C . GLY A 1 120 ? 37.220 -11.955 -54.948 1.00 72.12 120 GLY A C 1
ATOM 897 O O . GLY A 1 120 ? 38.013 -12.564 -55.666 1.00 72.12 120 GLY A O 1
ATOM 898 N N . THR A 1 121 ? 36.228 -11.219 -55.449 1.00 71.69 121 THR A N 1
ATOM 899 C CA . THR A 1 121 ? 35.936 -11.135 -56.889 1.00 71.69 121 THR A CA 1
ATOM 900 C C . THR A 1 121 ? 37.003 -10.338 -57.640 1.00 71.69 121 THR A C 1
ATOM 902 O O . THR A 1 121 ? 37.454 -10.760 -58.702 1.00 71.69 121 THR A O 1
ATOM 905 N N . LEU A 1 122 ? 37.479 -9.223 -57.075 1.00 68.56 122 LEU A N 1
ATOM 906 C CA . LEU A 1 122 ? 38.582 -8.442 -57.645 1.00 68.56 122 LEU A CA 1
ATOM 907 C C . LEU A 1 122 ? 39.902 -9.224 -57.622 1.00 68.56 122 LEU A C 1
ATOM 909 O O . LEU A 1 122 ? 40.687 -9.132 -58.562 1.00 68.56 122 LEU A O 1
ATOM 913 N N . PHE A 1 123 ? 40.136 -10.035 -56.588 1.00 71.44 123 PHE A N 1
ATOM 914 C CA . PHE A 1 123 ? 41.283 -10.938 -56.537 1.00 71.44 123 PHE A CA 1
ATOM 915 C C . PHE A 1 123 ? 41.230 -11.988 -57.656 1.00 71.44 123 PHE A C 1
ATOM 917 O O . PHE A 1 123 ? 42.212 -12.148 -58.379 1.00 71.44 123 PHE A O 1
ATOM 924 N N . GLN A 1 124 ? 40.080 -12.634 -57.874 1.00 72.75 124 GLN A N 1
ATOM 925 C CA . GLN A 1 124 ? 39.894 -13.568 -58.994 1.00 72.75 124 GLN A CA 1
ATOM 926 C C . GLN A 1 124 ? 40.038 -12.885 -60.360 1.00 72.75 124 GLN A C 1
ATOM 928 O O . GLN A 1 124 ? 40.687 -13.439 -61.247 1.00 72.75 124 GLN A O 1
ATOM 933 N N . ALA A 1 125 ? 39.498 -11.673 -60.513 1.00 70.94 125 ALA A N 1
ATOM 934 C CA . ALA A 1 125 ? 39.639 -10.859 -61.719 1.00 70.94 125 ALA A CA 1
ATOM 935 C C . ALA A 1 125 ? 41.104 -10.493 -62.002 1.00 70.94 125 ALA A C 1
ATOM 937 O O . ALA A 1 125 ? 41.529 -10.484 -63.152 1.00 70.94 125 ALA A O 1
ATOM 938 N N . SER A 1 126 ? 41.901 -10.250 -60.959 1.00 68.62 126 SER A N 1
ATOM 939 C CA . SER A 1 126 ? 43.331 -9.975 -61.112 1.00 68.62 126 SER A CA 1
ATOM 940 C C . SER A 1 126 ? 44.157 -11.200 -61.522 1.00 68.62 126 SER A C 1
ATOM 942 O O . SER A 1 126 ? 45.192 -11.045 -62.164 1.00 68.62 126 SER A O 1
ATOM 944 N N . GLN A 1 127 ? 43.707 -12.412 -61.173 1.00 75.75 127 GLN A N 1
ATOM 945 C CA . GLN A 1 127 ? 44.345 -13.658 -61.612 1.00 75.75 127 GLN A CA 1
ATOM 946 C C . GLN A 1 127 ? 43.911 -14.064 -63.024 1.00 75.75 127 GLN A C 1
ATOM 948 O O . GLN A 1 127 ? 44.665 -14.737 -63.719 1.00 75.75 127 GLN A O 1
ATOM 953 N N . ASN A 1 128 ? 42.714 -13.641 -63.448 1.00 78.88 128 ASN A N 1
ATOM 954 C CA . ASN A 1 128 ? 42.114 -13.964 -64.741 1.00 78.88 128 ASN A CA 1
ATOM 955 C C . ASN A 1 128 ? 41.657 -12.673 -65.452 1.00 78.88 128 ASN A C 1
ATOM 957 O O . ASN A 1 128 ? 40.467 -12.341 -65.406 1.00 78.88 128 ASN A O 1
ATOM 961 N N . PRO A 1 129 ? 42.577 -11.942 -66.113 1.00 72.00 129 PRO A N 1
ATOM 962 C CA . PRO A 1 129 ? 42.298 -10.627 -66.697 1.00 72.00 129 PRO A CA 1
ATOM 963 C C . PRO A 1 129 ? 41.155 -10.653 -67.719 1.00 72.00 129 PRO A C 1
ATOM 965 O O . PRO A 1 129 ? 40.332 -9.740 -67.753 1.00 72.00 129 PRO A O 1
ATOM 968 N N . ASP A 1 130 ? 41.057 -11.734 -68.495 1.00 78.69 130 ASP A N 1
ATOM 969 C CA . ASP A 1 130 ? 40.031 -11.913 -69.529 1.00 78.69 130 ASP A CA 1
ATOM 970 C C . ASP A 1 130 ? 38.614 -12.033 -68.943 1.00 78.69 130 ASP A C 1
ATOM 972 O O . ASP A 1 130 ? 37.628 -11.676 -69.587 1.00 78.69 130 ASP A O 1
ATOM 976 N N . MET A 1 131 ? 38.501 -12.491 -67.691 1.00 78.25 131 MET A N 1
ATOM 977 C CA . MET A 1 131 ? 37.233 -12.609 -66.967 1.00 78.25 131 MET A CA 1
ATOM 978 C C . MET A 1 131 ? 36.908 -11.379 -66.111 1.00 78.25 131 MET A C 1
ATOM 980 O O . MET A 1 131 ? 35.789 -11.268 -65.604 1.00 78.25 131 MET A O 1
ATOM 984 N N . ALA A 1 132 ? 37.845 -10.441 -65.945 1.00 75.50 132 ALA A N 1
ATOM 985 C CA . ALA A 1 132 ? 37.665 -9.273 -65.088 1.00 75.50 132 ALA A CA 1
ATOM 986 C C . ALA A 1 132 ? 36.415 -8.433 -65.429 1.00 75.50 132 ALA A C 1
ATOM 988 O O . ALA A 1 132 ? 35.691 -8.081 -64.495 1.00 75.50 132 ALA A O 1
ATOM 989 N N . PRO A 1 133 ? 36.075 -8.166 -66.710 1.00 81.50 133 PRO A N 1
ATOM 990 C CA . PRO A 1 133 ? 34.854 -7.440 -67.058 1.00 81.50 133 PRO A CA 1
ATOM 991 C C . PRO A 1 133 ? 33.582 -8.157 -66.604 1.00 81.50 133 PRO A C 1
ATOM 993 O O . PRO A 1 133 ? 32.681 -7.518 -66.071 1.00 81.50 133 PRO A O 1
ATOM 996 N N . GLN A 1 134 ? 33.523 -9.483 -66.759 1.00 84.38 134 GLN A N 1
ATOM 997 C CA . GLN A 1 134 ? 32.358 -10.286 -66.373 1.00 84.38 134 GLN A CA 1
ATOM 998 C C . GLN A 1 134 ? 32.213 -10.369 -64.850 1.00 84.38 134 GLN A C 1
ATOM 1000 O O . GLN A 1 134 ? 31.115 -10.208 -64.321 1.00 84.38 134 GLN A O 1
ATOM 1005 N N . LEU A 1 135 ? 33.324 -10.566 -64.136 1.00 79.12 135 LEU A N 1
ATOM 1006 C CA . LEU A 1 135 ? 33.350 -10.629 -62.674 1.00 79.12 135 LEU A CA 1
ATOM 1007 C C . LEU A 1 135 ? 32.972 -9.283 -62.036 1.00 79.12 135 LEU A C 1
ATOM 1009 O O . LEU A 1 135 ? 32.165 -9.241 -61.108 1.00 79.12 135 LEU A O 1
ATOM 1013 N N . ILE A 1 136 ? 33.504 -8.173 -62.559 1.00 76.69 136 ILE A N 1
ATOM 1014 C CA . ILE A 1 136 ? 33.176 -6.822 -62.083 1.00 76.69 136 ILE A CA 1
ATOM 1015 C C . ILE A 1 136 ? 31.726 -6.461 -62.427 1.00 76.69 136 ILE A C 1
ATOM 1017 O O . ILE A 1 136 ? 31.030 -5.901 -61.580 1.00 76.69 136 ILE A O 1
ATOM 1021 N N . GLN A 1 137 ? 31.233 -6.837 -63.611 1.00 81.25 137 GLN A N 1
ATOM 1022 C CA . GLN A 1 137 ? 29.826 -6.648 -63.968 1.00 81.25 137 GLN A CA 1
ATOM 1023 C C . GLN A 1 137 ? 28.896 -7.451 -63.047 1.00 81.25 137 GLN A C 1
ATOM 1025 O O . GLN A 1 137 ? 27.881 -6.921 -62.607 1.00 81.25 137 GLN A O 1
ATOM 1030 N N . GLY A 1 138 ? 29.283 -8.667 -62.647 1.00 79.94 138 GLY A N 1
ATOM 1031 C CA . GLY A 1 138 ? 28.539 -9.455 -61.662 1.00 79.94 138 GLY A CA 1
ATOM 1032 C C . GLY A 1 138 ? 28.364 -8.739 -60.316 1.00 79.94 138 GLY A C 1
ATOM 1033 O O . GLY A 1 138 ? 27.290 -8.810 -59.719 1.00 79.94 138 GLY A O 1
ATOM 1034 N N . LEU A 1 139 ? 29.367 -7.979 -59.856 1.00 77.31 139 LEU A N 1
ATOM 1035 C CA . LEU A 1 139 ? 29.243 -7.153 -58.645 1.00 77.31 139 LEU A CA 1
ATOM 1036 C C . LEU A 1 139 ? 28.291 -5.964 -58.835 1.00 77.31 139 LEU A C 1
ATOM 1038 O O . LEU A 1 139 ? 27.612 -5.566 -57.883 1.00 77.31 139 LEU A O 1
ATOM 1042 N N . VAL A 1 140 ? 28.240 -5.391 -60.039 1.00 79.75 140 VAL A N 1
ATOM 1043 C CA . VAL A 1 140 ? 27.297 -4.317 -60.388 1.00 79.75 140 VAL A CA 1
ATOM 1044 C C . VAL A 1 140 ? 25.868 -4.855 -60.434 1.00 79.75 140 VAL A C 1
ATOM 1046 O O . VAL A 1 140 ? 24.971 -4.271 -59.824 1.00 79.75 140 VAL A O 1
ATOM 1049 N N . ASP A 1 141 ? 25.660 -6.007 -61.069 1.00 84.62 141 ASP A N 1
ATOM 1050 C CA . ASP A 1 141 ? 24.349 -6.648 -61.205 1.00 84.62 141 ASP A CA 1
ATOM 1051 C C . ASP A 1 141 ? 23.793 -7.090 -59.841 1.00 84.62 141 ASP A C 1
ATOM 1053 O O . ASP A 1 141 ? 22.604 -6.926 -59.555 1.00 84.62 141 ASP A O 1
ATOM 1057 N N . GLN A 1 142 ? 24.667 -7.555 -58.941 1.00 79.94 142 GLN A N 1
ATOM 1058 C CA . GLN A 1 142 ? 24.325 -7.861 -57.546 1.00 79.94 142 GLN A CA 1
ATOM 1059 C C . GLN A 1 142 ? 24.132 -6.608 -56.673 1.00 79.94 142 GLN A C 1
ATOM 1061 O O . GLN A 1 142 ? 23.834 -6.724 -55.482 1.00 79.94 142 GLN A O 1
ATOM 1066 N N . LYS A 1 143 ? 24.284 -5.400 -57.236 1.00 76.75 143 LYS A N 1
ATOM 1067 C CA . LYS A 1 143 ? 24.215 -4.109 -56.526 1.00 76.75 143 LYS A CA 1
ATOM 1068 C C . LYS A 1 143 ? 25.211 -4.002 -55.362 1.00 76.75 143 LYS A C 1
ATOM 1070 O O . LYS A 1 143 ? 24.972 -3.285 -54.386 1.00 76.75 143 LYS A O 1
ATOM 1075 N N . ILE A 1 144 ? 26.322 -4.729 -55.457 1.00 72.81 144 ILE A N 1
ATOM 1076 C CA . ILE A 1 144 ? 27.430 -4.704 -54.498 1.00 72.81 144 ILE A CA 1
ATOM 1077 C C . ILE A 1 144 ? 28.371 -3.543 -54.832 1.00 72.81 144 ILE A C 1
ATOM 1079 O O . ILE A 1 144 ? 28.828 -2.850 -53.921 1.00 72.81 144 ILE A O 1
ATOM 1083 N N . MET A 1 145 ? 28.604 -3.299 -56.126 1.00 70.94 145 MET A N 1
ATOM 1084 C CA . MET A 1 145 ? 29.472 -2.242 -56.639 1.00 70.94 145 MET A CA 1
ATOM 1085 C C . MET A 1 145 ? 28.676 -1.209 -57.443 1.00 70.94 145 MET A C 1
ATOM 1087 O O . MET A 1 145 ? 27.813 -1.555 -58.244 1.00 70.94 145 MET A O 1
ATOM 1091 N N . ASP A 1 146 ? 28.976 0.071 -57.232 1.00 79.50 146 ASP A N 1
ATOM 1092 C CA . ASP A 1 146 ? 28.393 1.158 -58.018 1.00 79.50 146 ASP A CA 1
ATOM 1093 C C . ASP A 1 146 ? 28.879 1.103 -59.486 1.00 79.50 146 ASP A C 1
ATOM 1095 O O . ASP A 1 146 ? 30.081 0.917 -59.704 1.00 79.50 146 ASP A O 1
ATOM 1099 N N . PRO A 1 147 ? 28.003 1.295 -60.495 1.00 77.56 147 PRO A N 1
ATOM 1100 C CA . PRO A 1 147 ? 28.382 1.205 -61.907 1.00 77.56 147 PRO A CA 1
ATOM 1101 C C . PRO A 1 147 ? 29.491 2.184 -62.320 1.00 77.56 147 PRO A C 1
ATOM 1103 O O . PRO A 1 147 ? 30.355 1.839 -63.126 1.00 77.56 147 PRO A O 1
ATOM 1106 N N . ALA A 1 148 ? 29.503 3.401 -61.765 1.00 78.56 148 ALA A N 1
ATOM 1107 C CA . ALA A 1 148 ? 30.520 4.398 -62.089 1.00 78.56 148 ALA A CA 1
ATOM 1108 C C . ALA A 1 148 ? 31.863 4.058 -61.428 1.00 78.56 148 ALA A C 1
ATOM 1110 O O . ALA A 1 148 ? 32.926 4.282 -62.013 1.00 78.56 148 ALA A O 1
ATOM 1111 N N . TYR A 1 149 ? 31.836 3.480 -60.224 1.00 75.44 149 TYR A N 1
ATOM 1112 C CA . TYR A 1 149 ? 33.041 2.940 -59.595 1.00 75.44 149 TYR A CA 1
ATOM 1113 C C . TYR A 1 149 ? 33.578 1.716 -60.348 1.00 75.44 149 TYR A C 1
ATOM 1115 O O . TYR A 1 149 ? 34.775 1.651 -60.612 1.00 75.44 149 TYR A O 1
ATOM 1123 N N . ALA A 1 150 ? 32.707 0.801 -60.779 1.00 76.19 150 ALA A N 1
ATOM 1124 C CA . ALA A 1 150 ? 33.076 -0.362 -61.584 1.00 76.19 150 ALA A CA 1
ATOM 1125 C C . ALA A 1 150 ? 33.771 0.035 -62.895 1.00 76.19 150 ALA A C 1
ATOM 1127 O O . ALA A 1 150 ? 34.801 -0.539 -63.245 1.00 76.19 150 ALA A O 1
ATOM 1128 N N . GLN A 1 151 ? 33.279 1.075 -63.575 1.00 79.38 151 GLN A N 1
ATOM 1129 C CA . GLN A 1 151 ? 33.944 1.629 -64.757 1.00 79.38 151 GLN A CA 1
ATOM 1130 C C . GLN A 1 151 ? 35.330 2.195 -64.441 1.00 79.38 151 GLN A C 1
ATOM 1132 O O . GLN A 1 151 ? 36.267 1.938 -65.192 1.00 79.38 151 GLN A O 1
ATOM 1137 N N . LYS A 1 152 ? 35.498 2.917 -63.324 1.00 77.69 152 LYS A N 1
ATOM 1138 C CA . LYS A 1 152 ? 36.819 3.415 -62.898 1.00 77.69 152 LYS A CA 1
ATOM 1139 C C . LYS A 1 152 ? 37.789 2.277 -62.601 1.00 77.69 152 LYS A C 1
ATOM 1141 O O . LYS A 1 152 ? 38.950 2.362 -62.985 1.00 77.69 152 LYS A O 1
ATOM 1146 N N . VAL A 1 153 ? 37.308 1.222 -61.948 1.00 71.06 153 VAL A N 1
ATOM 1147 C CA . VAL A 1 153 ? 38.084 0.017 -61.644 1.00 71.06 153 VAL A CA 1
ATOM 1148 C C . VAL A 1 153 ? 38.512 -0.667 -62.947 1.00 71.06 153 VAL A C 1
ATOM 1150 O O . VAL A 1 153 ? 39.702 -0.879 -63.152 1.00 71.06 153 VAL A O 1
ATOM 1153 N N . LEU A 1 154 ? 37.592 -0.899 -63.889 1.00 74.19 154 LEU A N 1
ATOM 1154 C CA . LEU A 1 154 ? 37.901 -1.456 -65.215 1.00 74.19 154 LEU A CA 1
ATOM 1155 C C . LEU A 1 154 ? 38.884 -0.585 -66.013 1.00 74.19 154 LEU A C 1
ATOM 1157 O O . LEU A 1 154 ? 39.822 -1.098 -66.625 1.00 74.19 154 LEU A O 1
ATOM 1161 N N . GLN A 1 155 ? 38.715 0.736 -65.966 1.00 76.94 155 GLN A N 1
ATOM 1162 C CA . GLN A 1 155 ? 39.598 1.685 -66.639 1.00 76.94 155 GLN A CA 1
ATOM 1163 C C . GLN A 1 155 ? 41.005 1.674 -66.023 1.00 76.94 155 GLN A C 1
ATOM 1165 O O . GLN A 1 155 ? 41.990 1.630 -66.756 1.00 76.94 155 GLN A O 1
ATOM 1170 N N . GLN A 1 156 ? 41.123 1.622 -64.695 1.00 69.50 156 GLN A N 1
ATOM 1171 C CA . GLN A 1 156 ? 42.412 1.448 -64.020 1.00 69.50 156 GLN A CA 1
ATOM 1172 C C . GLN A 1 156 ? 43.048 0.084 -64.325 1.00 69.50 156 GLN A C 1
ATOM 1174 O O . GLN A 1 156 ? 44.270 0.009 -64.431 1.00 69.50 156 GLN A O 1
ATOM 1179 N N . ALA A 1 157 ? 42.249 -0.966 -64.545 1.00 65.19 157 ALA A N 1
ATOM 1180 C CA . ALA A 1 157 ? 42.739 -2.317 -64.865 1.00 65.19 157 ALA A CA 1
ATOM 1181 C C . ALA A 1 157 ? 43.434 -2.334 -66.218 1.00 65.19 157 ALA A C 1
ATOM 1183 O O . ALA A 1 157 ? 44.488 -2.941 -66.382 1.00 65.19 157 ALA A O 1
ATOM 1184 N N . SER A 1 158 ? 42.844 -1.610 -67.171 1.00 67.00 158 SER A N 1
ATOM 1185 C CA . SER A 1 158 ? 43.404 -1.448 -68.508 1.00 67.00 158 SER A CA 1
ATOM 1186 C C . SER A 1 158 ? 44.712 -0.645 -68.519 1.00 67.00 158 SER A C 1
ATOM 1188 O O . SER A 1 158 ? 45.530 -0.829 -69.415 1.00 67.00 158 SER A O 1
ATOM 1190 N N . GLN A 1 159 ? 44.930 0.225 -67.523 1.00 69.25 159 GLN A N 1
ATOM 1191 C CA . GLN A 1 159 ? 46.100 1.111 -67.434 1.00 69.25 159 GLN A CA 1
ATOM 1192 C C . GLN A 1 159 ? 47.240 0.525 -66.591 1.00 69.25 159 GLN A C 1
ATOM 1194 O O . GLN A 1 159 ? 48.412 0.777 -66.871 1.00 69.25 159 GLN A O 1
ATOM 1199 N N . HIS A 1 160 ? 46.915 -0.264 -65.566 1.00 60.53 160 HIS A N 1
ATOM 1200 C CA . HIS A 1 160 ? 47.879 -0.895 -64.674 1.00 60.53 160 HIS A CA 1
ATOM 1201 C C . HIS A 1 160 ? 47.523 -2.378 -64.493 1.00 60.53 160 HIS A C 1
ATOM 1203 O O . HIS A 1 160 ? 46.741 -2.705 -63.601 1.00 60.53 160 HIS A O 1
ATOM 1209 N N . PRO A 1 161 ? 48.136 -3.302 -65.258 1.00 58.41 161 PRO A N 1
ATOM 1210 C CA . PRO A 1 161 ? 47.868 -4.740 -65.144 1.00 58.41 161 PRO A CA 1
ATOM 1211 C C . PRO A 1 161 ? 48.403 -5.363 -63.841 1.00 58.41 161 PRO A C 1
ATOM 1213 O O . PRO A 1 161 ? 48.407 -6.581 -63.700 1.00 58.41 161 PRO A O 1
ATOM 1216 N N . ASN A 1 162 ? 48.884 -4.558 -62.886 1.00 64.38 162 ASN A N 1
ATOM 1217 C CA . ASN A 1 162 ? 49.380 -5.049 -61.608 1.00 64.38 162 ASN A CA 1
ATOM 1218 C C . ASN A 1 162 ? 48.218 -5.193 -60.595 1.00 64.38 162 ASN A C 1
ATOM 1220 O O . ASN A 1 162 ? 47.653 -4.174 -60.177 1.00 64.38 162 ASN A O 1
ATOM 1224 N N . PRO A 1 163 ? 47.915 -6.420 -60.124 1.00 56.75 163 PRO A N 1
ATOM 1225 C CA . PRO A 1 163 ? 46.879 -6.713 -59.125 1.00 56.75 163 PRO A CA 1
ATOM 1226 C C . PRO A 1 163 ? 46.942 -5.852 -57.855 1.00 56.75 163 PRO A C 1
ATOM 1228 O O . PRO A 1 163 ? 45.919 -5.578 -57.224 1.00 56.75 163 PRO A O 1
ATOM 1231 N N . ALA A 1 164 ? 48.144 -5.412 -57.469 1.00 58.41 164 ALA A N 1
ATOM 1232 C CA . ALA A 1 164 ? 48.370 -4.660 -56.237 1.00 58.41 164 ALA A CA 1
ATOM 1233 C C . ALA A 1 164 ? 47.749 -3.250 -56.262 1.00 58.41 164 ALA A C 1
ATOM 1235 O O . ALA A 1 164 ? 47.256 -2.774 -55.238 1.00 58.41 164 ALA A O 1
ATOM 1236 N N . ALA A 1 165 ? 47.721 -2.590 -57.427 1.00 58.25 165 ALA A N 1
ATOM 1237 C CA . ALA A 1 165 ? 47.106 -1.267 -57.574 1.00 58.25 165 ALA A CA 1
ATOM 1238 C C . ALA A 1 165 ? 45.571 -1.341 -57.465 1.00 58.25 165 ALA A C 1
ATOM 1240 O O . ALA A 1 165 ? 44.938 -0.455 -56.889 1.00 58.25 165 ALA A O 1
ATOM 1241 N N . PHE A 1 166 ? 44.998 -2.450 -57.942 1.00 56.34 166 PHE A N 1
ATOM 1242 C CA . PHE A 1 166 ? 43.580 -2.797 -57.833 1.00 56.34 166 PHE A CA 1
ATOM 1243 C C . PHE A 1 166 ? 43.122 -2.954 -56.384 1.00 56.34 166 PHE A C 1
ATOM 1245 O O . PHE A 1 166 ? 42.086 -2.427 -55.974 1.00 56.34 166 PHE A O 1
ATOM 1252 N N . TRP A 1 167 ? 43.936 -3.648 -55.591 1.00 56.31 167 TRP A N 1
ATOM 1253 C CA . TRP A 1 167 ? 43.693 -3.846 -54.169 1.00 56.31 167 TRP A CA 1
ATOM 1254 C C . TRP A 1 167 ? 43.788 -2.544 -53.376 1.00 56.31 167 TRP A C 1
ATOM 1256 O O . TRP A 1 167 ? 42.940 -2.295 -52.525 1.00 56.31 167 TRP A O 1
ATOM 1266 N N . GLY A 1 168 ? 44.774 -1.690 -53.667 1.00 60.62 168 GLY A N 1
ATOM 1267 C CA . GLY A 1 168 ? 45.037 -0.480 -52.884 1.00 60.62 168 GLY A CA 1
ATOM 1268 C C . GLY A 1 168 ? 43.845 0.479 -52.795 1.00 60.62 168 GLY A C 1
ATOM 1269 O O . GLY A 1 168 ? 43.501 0.930 -51.704 1.00 60.62 168 GLY A O 1
ATOM 1270 N N . ALA A 1 169 ? 43.170 0.764 -53.912 1.00 55.50 169 ALA A N 1
ATOM 1271 C CA . ALA A 1 169 ? 42.066 1.727 -53.931 1.00 55.50 169 ALA A CA 1
ATOM 1272 C C . ALA A 1 169 ? 40.770 1.173 -53.305 1.00 55.50 169 ALA A C 1
ATOM 1274 O O . ALA A 1 169 ? 40.113 1.870 -52.526 1.00 55.50 169 ALA A O 1
ATOM 1275 N N . GLY A 1 170 ? 40.417 -0.082 -53.609 1.00 56.53 170 GLY A N 1
ATOM 1276 C CA . GLY A 1 170 ? 39.233 -0.747 -53.054 1.00 56.53 170 GLY A CA 1
ATOM 1277 C C . GLY A 1 170 ? 39.389 -1.077 -51.569 1.00 56.53 170 GLY A C 1
ATOM 1278 O O . GLY A 1 170 ? 38.498 -0.789 -50.768 1.00 56.53 170 GLY A O 1
ATOM 1279 N N . ALA A 1 171 ? 40.550 -1.595 -51.163 1.00 61.62 171 ALA A N 1
ATOM 1280 C CA . ALA A 1 171 ? 40.839 -1.874 -49.760 1.00 61.62 171 ALA A CA 1
ATOM 1281 C C . ALA A 1 171 ? 40.862 -0.600 -48.916 1.00 61.62 171 ALA A C 1
ATOM 1283 O O . ALA A 1 171 ? 40.302 -0.603 -47.825 1.00 61.62 171 ALA A O 1
ATOM 1284 N N . LEU A 1 172 ? 41.418 0.507 -49.422 1.00 60.75 172 LEU A N 1
ATOM 1285 C CA . LEU A 1 172 ? 41.466 1.765 -48.676 1.00 60.75 172 LEU A CA 1
ATOM 1286 C C . LEU A 1 172 ? 40.076 2.388 -48.481 1.00 60.75 172 LEU A C 1
ATOM 1288 O O . LEU A 1 172 ? 39.745 2.810 -47.372 1.00 60.75 172 LEU A O 1
ATOM 1292 N N . ALA A 1 173 ? 39.247 2.430 -49.530 1.00 56.62 173 ALA A N 1
ATOM 1293 C CA . ALA A 1 173 ? 37.890 2.971 -49.435 1.00 56.62 173 ALA A CA 1
ATOM 1294 C C . ALA A 1 173 ? 37.037 2.176 -48.435 1.00 56.62 173 ALA A C 1
ATOM 1296 O O . ALA A 1 173 ? 36.306 2.755 -47.628 1.00 56.62 173 ALA A O 1
ATOM 1297 N N . THR A 1 174 ? 37.185 0.852 -48.440 1.00 59.53 174 THR A N 1
ATOM 1298 C CA . THR A 1 174 ? 36.387 -0.015 -47.576 1.00 59.53 174 THR A CA 1
ATOM 1299 C C . THR A 1 174 ? 36.930 -0.093 -46.156 1.00 59.53 174 THR A C 1
ATOM 1301 O O . THR A 1 174 ? 36.143 -0.067 -45.216 1.00 59.53 174 THR A O 1
ATOM 1304 N N . ALA A 1 175 ? 38.253 -0.072 -45.972 1.00 62.41 175 ALA A N 1
ATOM 1305 C CA . ALA A 1 175 ? 38.868 0.087 -44.658 1.00 62.41 175 ALA A CA 1
ATOM 1306 C C . ALA A 1 175 ? 38.412 1.394 -43.998 1.00 62.41 175 ALA A C 1
ATOM 1308 O O . ALA A 1 175 ? 38.036 1.385 -42.832 1.00 62.41 175 ALA A O 1
ATOM 1309 N N . LYS A 1 176 ? 38.347 2.498 -44.757 1.00 65.94 176 LYS A N 1
ATOM 1310 C CA . LYS A 1 176 ? 37.851 3.784 -44.251 1.00 65.94 176 LYS A CA 1
ATOM 1311 C C . LYS A 1 176 ? 36.366 3.734 -43.876 1.00 65.94 176 LYS A C 1
ATOM 1313 O O . LYS A 1 176 ? 35.994 4.266 -42.835 1.00 65.94 176 LYS A O 1
ATOM 1318 N N . ALA A 1 177 ? 35.522 3.089 -44.684 1.00 60.16 177 ALA A N 1
ATOM 1319 C CA . ALA A 1 177 ? 34.105 2.906 -44.357 1.00 60.16 177 ALA A CA 1
ATOM 1320 C C . ALA A 1 177 ? 33.914 2.036 -43.100 1.00 60.16 177 ALA A C 1
ATOM 1322 O O . ALA A 1 177 ? 33.092 2.347 -42.237 1.00 60.16 177 ALA A O 1
ATOM 1323 N N . LEU A 1 178 ? 34.706 0.974 -42.966 1.00 65.62 178 LEU A N 1
ATOM 1324 C CA . LEU A 1 178 ? 34.669 0.060 -41.829 1.00 65.62 178 LEU A CA 1
ATOM 1325 C C . LEU A 1 178 ? 35.153 0.745 -40.545 1.00 65.62 178 LEU A C 1
ATOM 1327 O O . LEU A 1 178 ? 34.515 0.602 -39.506 1.00 65.62 178 LEU A O 1
ATOM 1331 N N . ASP A 1 179 ? 36.212 1.550 -40.630 1.00 73.56 179 ASP A N 1
ATOM 1332 C CA . ASP A 1 179 ? 36.738 2.336 -39.511 1.00 73.56 179 ASP A CA 1
ATOM 1333 C C . ASP A 1 179 ? 35.745 3.419 -39.056 1.00 73.56 179 ASP A C 1
ATOM 1335 O O . ASP A 1 179 ? 35.432 3.524 -37.873 1.00 73.56 179 ASP A O 1
ATOM 1339 N N . GLN A 1 180 ? 35.128 4.144 -39.998 1.00 70.94 180 GLN A N 1
ATOM 1340 C CA . GLN A 1 180 ? 34.060 5.105 -39.688 1.00 70.94 180 GLN A CA 1
ATOM 1341 C C . GLN A 1 180 ? 32.858 4.450 -39.002 1.00 70.94 180 GLN A C 1
ATOM 1343 O O . GLN A 1 180 ? 32.238 5.047 -38.123 1.00 70.94 180 GLN A O 1
ATOM 1348 N N . THR A 1 181 ? 32.503 3.230 -39.402 1.00 65.06 181 THR A N 1
ATOM 1349 C CA . THR A 1 181 ? 31.344 2.542 -38.826 1.00 65.06 181 THR A CA 1
ATOM 1350 C C . THR A 1 181 ? 31.665 1.935 -37.462 1.00 65.06 181 THR A C 1
ATOM 1352 O O . THR A 1 181 ? 30.831 2.012 -36.563 1.00 65.06 181 THR A O 1
ATOM 1355 N N . LYS A 1 182 ? 32.887 1.420 -37.266 1.00 74.06 182 LYS A N 1
ATOM 1356 C CA . LYS A 1 182 ? 33.395 1.032 -35.941 1.00 74.06 182 LYS A CA 1
ATOM 1357 C C . LYS A 1 182 ? 33.388 2.212 -34.979 1.00 74.06 182 LYS A C 1
ATOM 1359 O O . LYS A 1 182 ? 32.801 2.102 -33.914 1.00 74.06 182 LYS A O 1
ATOM 1364 N N . GLN A 1 183 ? 33.902 3.369 -35.399 1.00 78.75 183 GLN A N 1
ATOM 1365 C CA . GLN A 1 183 ? 33.861 4.584 -34.580 1.00 78.75 183 GLN A CA 1
ATOM 1366 C C . GLN A 1 183 ? 32.431 4.973 -34.179 1.00 78.75 183 GLN A C 1
ATOM 1368 O O . GLN A 1 183 ? 32.213 5.404 -33.051 1.00 78.75 183 GLN A O 1
ATOM 1373 N N . ARG A 1 184 ? 31.440 4.805 -35.067 1.00 70.75 184 ARG A N 1
ATOM 1374 C CA . ARG A 1 184 ? 30.026 5.056 -34.731 1.00 70.75 184 ARG A CA 1
ATOM 1375 C C . ARG A 1 184 ? 29.471 4.052 -33.724 1.00 70.75 184 ARG A C 1
ATOM 1377 O O . ARG A 1 184 ? 28.738 4.462 -32.830 1.00 70.75 184 ARG A O 1
ATOM 1384 N N . LEU A 1 185 ? 29.813 2.770 -33.854 1.00 74.19 185 LEU A N 1
ATOM 1385 C CA . LEU A 1 185 ? 29.424 1.742 -32.885 1.00 74.19 185 LEU A CA 1
ATOM 1386 C C . LEU A 1 185 ? 30.064 1.986 -31.522 1.00 74.19 185 LEU A C 1
ATOM 1388 O O . LEU A 1 185 ? 29.351 1.974 -30.526 1.00 74.19 185 LEU A O 1
ATOM 1392 N N . ASP A 1 186 ? 31.357 2.298 -31.481 1.00 78.81 186 ASP A N 1
ATOM 1393 C CA . ASP A 1 186 ? 32.068 2.603 -30.238 1.00 78.81 186 ASP A CA 1
ATOM 1394 C C . ASP A 1 186 ? 31.474 3.847 -29.556 1.00 78.81 186 ASP A C 1
ATOM 1396 O O . ASP A 1 186 ? 31.285 3.871 -28.339 1.00 78.81 186 ASP A O 1
ATOM 1400 N N . GLN A 1 187 ? 31.110 4.876 -30.333 1.00 77.12 187 GLN A N 1
ATOM 1401 C CA . GLN A 1 187 ? 30.402 6.056 -29.823 1.00 77.12 187 GLN A CA 1
ATOM 1402 C C . GLN A 1 187 ? 29.010 5.707 -29.280 1.00 77.12 187 GLN A C 1
ATOM 1404 O O . GLN A 1 187 ? 28.631 6.204 -28.217 1.00 77.12 187 GLN A O 1
ATOM 1409 N N . ALA A 1 188 ? 28.254 4.856 -29.981 1.00 73.88 188 ALA A N 1
ATOM 1410 C CA . ALA A 1 188 ? 26.936 4.407 -29.541 1.00 73.88 188 ALA A CA 1
ATOM 1411 C C . ALA A 1 188 ? 27.028 3.573 -28.254 1.00 73.88 188 ALA A C 1
ATOM 1413 O O . ALA A 1 188 ? 26.290 3.836 -27.304 1.00 73.88 188 ALA A O 1
ATOM 1414 N N . GLU A 1 189 ? 27.980 2.641 -28.178 1.00 76.06 189 GLU A N 1
ATOM 1415 C CA . GLU A 1 189 ? 28.214 1.809 -26.999 1.00 76.06 189 GLU A CA 1
ATOM 1416 C C . GLU A 1 189 ? 28.670 2.656 -25.806 1.00 76.06 189 GLU A C 1
ATOM 1418 O O . GLU A 1 189 ? 28.177 2.487 -24.691 1.00 76.06 189 GLU A O 1
ATOM 1423 N N . PHE A 1 190 ? 29.567 3.621 -26.021 1.00 77.94 190 PHE A N 1
ATOM 1424 C CA . PHE A 1 190 ? 29.983 4.546 -24.971 1.00 77.94 190 PHE A CA 1
ATOM 1425 C C . PHE A 1 190 ? 28.812 5.393 -24.456 1.00 77.94 190 PHE A C 1
ATOM 1427 O O . PHE A 1 190 ? 28.638 5.531 -23.241 1.00 77.94 190 PHE A O 1
ATOM 1434 N N . ALA A 1 191 ? 27.976 5.922 -25.354 1.00 74.81 191 ALA A N 1
ATOM 1435 C CA . ALA A 1 191 ? 26.773 6.660 -24.980 1.00 74.81 191 ALA A CA 1
ATOM 1436 C C . ALA A 1 191 ? 25.773 5.776 -24.213 1.00 74.81 191 ALA A C 1
ATOM 1438 O O . ALA A 1 191 ? 25.149 6.233 -23.253 1.00 74.81 191 ALA A O 1
ATOM 1439 N N . GLU A 1 192 ? 25.629 4.506 -24.593 1.00 75.31 192 GLU A N 1
ATOM 1440 C CA . GLU A 1 192 ? 24.781 3.542 -23.891 1.00 75.31 192 GLU A CA 1
ATOM 1441 C C . GLU A 1 192 ? 25.333 3.193 -22.505 1.00 75.31 192 GLU A C 1
ATOM 1443 O O . GLU A 1 192 ? 24.587 3.240 -21.527 1.00 75.31 192 GLU A O 1
ATOM 1448 N N . ARG A 1 193 ? 26.646 2.975 -22.370 1.00 76.44 193 ARG A N 1
ATOM 1449 C CA . ARG A 1 193 ? 27.304 2.778 -21.068 1.00 76.44 193 ARG A CA 1
ATOM 1450 C C . ARG A 1 193 ? 27.121 3.986 -20.154 1.00 76.44 193 ARG A C 1
ATOM 1452 O O . ARG A 1 193 ? 26.756 3.812 -18.995 1.00 76.44 193 ARG A O 1
ATOM 1459 N N . GLN A 1 194 ? 27.307 5.209 -20.658 1.00 78.00 194 GLN A N 1
ATOM 1460 C CA . GLN A 1 194 ? 27.062 6.417 -19.862 1.00 78.00 194 GLN A CA 1
ATOM 1461 C C . GLN A 1 194 ? 25.609 6.507 -19.387 1.00 78.00 194 GLN A C 1
ATOM 1463 O O . GLN A 1 194 ? 25.355 6.831 -18.227 1.00 78.00 194 GLN A O 1
ATOM 1468 N N . ARG A 1 195 ? 24.649 6.206 -20.266 1.00 73.56 195 ARG A N 1
ATOM 1469 C CA . ARG A 1 195 ? 23.224 6.200 -19.916 1.00 73.56 195 ARG A CA 1
ATOM 1470 C C . ARG A 1 195 ? 22.883 5.122 -18.897 1.00 73.56 195 ARG A C 1
ATOM 1472 O O . ARG A 1 195 ? 22.187 5.418 -17.928 1.00 73.56 195 ARG A O 1
ATOM 1479 N N . SER A 1 196 ? 23.399 3.912 -19.087 1.00 74.94 196 SER A N 1
ATOM 1480 C CA . SER A 1 196 ? 23.233 2.798 -18.154 1.00 74.94 196 SER A CA 1
ATOM 1481 C C . SER A 1 196 ? 23.805 3.143 -16.782 1.00 74.94 196 SER A C 1
ATOM 1483 O O . SER A 1 196 ? 23.131 2.948 -15.776 1.00 74.94 196 SER A O 1
ATOM 1485 N N . ASN A 1 197 ? 25.002 3.732 -16.727 1.00 77.19 197 ASN A N 1
ATOM 1486 C CA . ASN A 1 197 ? 25.615 4.157 -15.471 1.00 77.19 197 ASN A CA 1
ATOM 1487 C C . ASN A 1 197 ? 24.764 5.216 -14.764 1.00 77.19 197 ASN A C 1
ATOM 1489 O O . ASN A 1 197 ? 24.429 5.027 -13.601 1.00 77.19 197 ASN A O 1
ATOM 1493 N N . ARG A 1 198 ? 24.307 6.258 -15.474 1.00 75.75 198 ARG A N 1
ATOM 1494 C CA . ARG A 1 198 ? 23.408 7.274 -14.893 1.00 75.75 198 ARG A CA 1
ATOM 1495 C C . ARG A 1 198 ? 22.091 6.679 -14.388 1.00 75.75 198 ARG A C 1
ATOM 1497 O O . ARG A 1 198 ? 21.604 7.082 -13.338 1.00 75.75 198 ARG A O 1
ATOM 1504 N N . ALA A 1 199 ? 21.500 5.730 -15.115 1.00 71.50 199 ALA A N 1
ATOM 1505 C CA . ALA A 1 199 ? 20.263 5.070 -14.697 1.00 71.50 199 ALA A CA 1
ATOM 1506 C C . ALA A 1 199 ? 20.472 4.187 -13.454 1.00 71.50 199 ALA A C 1
ATOM 1508 O O . ALA A 1 199 ? 19.650 4.209 -12.534 1.00 71.50 199 ALA A O 1
ATOM 1509 N N . SER A 1 200 ? 21.582 3.449 -13.404 1.00 73.62 200 SER A N 1
ATOM 1510 C CA . SER A 1 200 ? 21.984 2.659 -12.238 1.00 73.62 200 SER A CA 1
ATOM 1511 C C . SER A 1 200 ? 22.265 3.546 -11.026 1.00 73.62 200 SER A C 1
ATOM 1513 O O . SER A 1 200 ? 21.777 3.251 -9.940 1.00 73.62 200 SER A O 1
ATOM 1515 N N . GLU A 1 201 ? 22.972 4.665 -11.207 1.00 78.44 201 GLU A N 1
ATOM 1516 C CA . GLU A 1 201 ? 23.226 5.664 -10.162 1.00 78.44 201 GLU A CA 1
ATOM 1517 C C . GLU A 1 201 ? 21.924 6.284 -9.643 1.00 78.44 201 GLU A C 1
ATOM 1519 O O . GLU A 1 201 ? 21.715 6.343 -8.433 1.00 78.44 201 GLU A O 1
ATOM 1524 N N . ALA A 1 202 ? 21.005 6.676 -10.532 1.00 74.19 202 ALA A N 1
ATOM 1525 C CA . ALA A 1 202 ? 19.697 7.205 -10.145 1.00 74.19 202 ALA A CA 1
ATOM 1526 C C . ALA A 1 202 ? 18.857 6.169 -9.378 1.00 74.19 202 ALA A C 1
ATOM 1528 O O . ALA A 1 202 ? 18.208 6.503 -8.387 1.00 74.19 202 ALA A O 1
ATOM 1529 N N . THR A 1 203 ? 18.903 4.899 -9.793 1.00 74.19 203 THR A N 1
ATOM 1530 C CA . THR A 1 203 ? 18.219 3.798 -9.096 1.00 74.19 203 THR A CA 1
ATOM 1531 C C . THR A 1 203 ? 18.834 3.552 -7.719 1.00 74.19 203 THR A C 1
ATOM 1533 O O . THR A 1 203 ? 18.112 3.408 -6.734 1.00 74.19 203 THR A O 1
ATOM 1536 N N . ALA A 1 204 ? 20.166 3.554 -7.623 1.00 74.38 204 ALA A N 1
ATOM 1537 C CA . ALA A 1 204 ? 20.878 3.420 -6.358 1.00 74.38 204 ALA A CA 1
ATOM 1538 C C . ALA A 1 204 ? 20.558 4.584 -5.405 1.00 74.38 204 ALA A C 1
ATOM 1540 O O . ALA A 1 204 ? 20.268 4.350 -4.232 1.00 74.38 204 ALA A O 1
ATOM 1541 N N . ALA A 1 205 ? 20.526 5.820 -5.911 1.00 75.06 205 ALA A N 1
ATOM 1542 C CA . ALA A 1 205 ? 20.133 7.001 -5.148 1.00 75.06 205 ALA A CA 1
ATOM 1543 C C . ALA A 1 205 ? 18.669 6.926 -4.678 1.00 75.06 205 ALA A C 1
ATOM 1545 O O . ALA A 1 205 ? 18.380 7.227 -3.521 1.00 75.06 205 ALA A O 1
ATOM 1546 N N . GLY A 1 206 ? 17.753 6.464 -5.536 1.00 75.44 206 GLY A N 1
ATOM 1547 C CA . GLY A 1 206 ? 16.351 6.237 -5.177 1.00 75.44 206 GLY A CA 1
ATOM 1548 C C . GLY A 1 206 ? 16.191 5.189 -4.072 1.00 75.44 206 GLY A C 1
ATOM 1549 O O . GLY A 1 206 ? 15.508 5.434 -3.079 1.00 75.44 206 GLY A O 1
ATOM 1550 N N . ASN A 1 207 ? 16.884 4.055 -4.190 1.00 77.69 207 ASN A N 1
ATOM 1551 C CA . ASN A 1 207 ? 16.883 3.008 -3.166 1.00 77.69 207 ASN A CA 1
ATOM 1552 C C . ASN A 1 207 ? 17.467 3.504 -1.836 1.00 77.69 207 ASN A C 1
ATOM 1554 O O . ASN A 1 207 ? 16.931 3.186 -0.773 1.00 77.69 207 ASN A O 1
ATOM 1558 N N . LEU A 1 208 ? 18.525 4.319 -1.881 1.00 85.56 208 LEU A N 1
ATOM 1559 C CA . LEU A 1 208 ? 19.094 4.952 -0.693 1.00 85.56 208 LEU A CA 1
ATOM 1560 C C . LEU A 1 208 ? 18.092 5.907 -0.030 1.00 85.56 208 LEU A C 1
ATOM 1562 O O . LEU A 1 208 ? 17.924 5.848 1.186 1.00 85.56 208 LEU A O 1
ATOM 1566 N N . ALA A 1 209 ? 17.394 6.739 -0.807 1.00 75.75 209 ALA A N 1
ATOM 1567 C CA . ALA A 1 209 ? 16.382 7.660 -0.290 1.00 75.75 209 ALA A CA 1
ATOM 1568 C C . ALA A 1 209 ? 15.211 6.916 0.379 1.00 75.75 209 ALA A C 1
ATOM 1570 O O . ALA A 1 209 ? 14.783 7.292 1.471 1.00 75.75 209 ALA A O 1
ATOM 1571 N N . VAL A 1 210 ? 14.739 5.815 -0.219 1.00 83.00 210 VAL A N 1
ATOM 1572 C CA . VAL A 1 210 ? 13.727 4.935 0.396 1.00 83.00 210 VAL A CA 1
ATOM 1573 C C . VAL A 1 210 ? 14.257 4.316 1.692 1.00 83.00 210 VAL A C 1
ATOM 1575 O O . VAL A 1 210 ? 13.556 4.307 2.703 1.00 83.00 210 VAL A O 1
ATOM 1578 N N . GLY A 1 211 ? 15.507 3.845 1.700 1.00 81.81 211 GLY A N 1
ATOM 1579 C CA . GLY A 1 211 ? 16.157 3.309 2.897 1.00 81.81 211 GLY A CA 1
ATOM 1580 C C . GLY A 1 211 ? 16.251 4.333 4.033 1.00 81.81 211 GLY A C 1
ATOM 1581 O O . GLY A 1 211 ? 15.899 4.024 5.172 1.00 81.81 211 GLY A O 1
ATOM 1582 N N . GLN A 1 212 ? 16.656 5.566 3.724 1.00 84.81 212 GLN A N 1
ATOM 1583 C CA . GLN A 1 212 ? 16.706 6.676 4.680 1.00 84.81 212 GLN A CA 1
ATOM 1584 C C . GLN A 1 212 ? 15.311 7.050 5.201 1.00 84.81 212 GLN A C 1
ATOM 1586 O O . GLN A 1 212 ? 15.143 7.248 6.404 1.00 84.81 212 GLN A O 1
ATOM 1591 N N . GLY A 1 213 ? 14.299 7.082 4.328 1.00 81.62 213 GLY A N 1
ATOM 1592 C CA . GLY A 1 213 ? 12.907 7.316 4.719 1.00 81.62 213 GLY A CA 1
ATOM 1593 C C . GLY A 1 213 ? 12.380 6.245 5.677 1.00 81.62 213 GLY A C 1
ATOM 1594 O O . GLY A 1 213 ? 11.831 6.567 6.729 1.00 81.62 213 GLY A O 1
ATOM 1595 N N . ASN A 1 214 ? 12.625 4.969 5.371 1.00 83.62 214 ASN A N 1
ATOM 1596 C CA . ASN A 1 214 ? 12.252 3.854 6.245 1.00 83.62 214 ASN A CA 1
ATOM 1597 C C . ASN A 1 214 ? 12.975 3.917 7.595 1.00 83.62 214 ASN A C 1
ATOM 1599 O O . ASN A 1 214 ? 12.369 3.649 8.634 1.00 83.62 214 ASN A O 1
ATOM 1603 N N . LEU A 1 215 ? 14.255 4.298 7.605 1.00 90.38 215 LEU A N 1
ATOM 1604 C CA . LEU A 1 215 ? 15.002 4.502 8.843 1.00 90.38 215 LEU A CA 1
ATOM 1605 C C . LEU A 1 215 ? 14.383 5.620 9.692 1.00 90.38 215 LEU A C 1
ATOM 1607 O O . LEU A 1 215 ? 14.188 5.417 10.887 1.00 90.38 215 LEU A O 1
ATOM 1611 N N . ALA A 1 216 ? 14.024 6.755 9.090 1.00 85.56 216 ALA A N 1
ATOM 1612 C CA . ALA A 1 216 ? 13.388 7.867 9.796 1.00 85.56 216 ALA A CA 1
ATOM 1613 C C . ALA A 1 216 ? 12.022 7.474 10.387 1.00 85.56 216 ALA A C 1
ATOM 1615 O O . ALA A 1 216 ? 11.738 7.783 11.544 1.00 85.56 216 ALA A O 1
ATOM 1616 N N . VAL A 1 217 ? 11.201 6.728 9.638 1.00 88.56 217 VAL A N 1
ATOM 1617 C CA . VAL A 1 217 ? 9.926 6.183 10.140 1.00 88.56 217 VAL A CA 1
ATOM 1618 C C . VAL A 1 217 ? 10.162 5.238 11.318 1.00 88.56 217 VAL A C 1
ATOM 1620 O O . VAL A 1 217 ? 9.485 5.347 12.338 1.00 88.56 217 VAL A O 1
ATOM 1623 N N . ASN A 1 218 ? 11.149 4.345 11.219 1.00 84.12 218 ASN A N 1
ATOM 1624 C CA . ASN A 1 218 ? 11.484 3.421 12.302 1.00 84.12 218 ASN A CA 1
ATOM 1625 C C . ASN A 1 218 ? 12.020 4.147 13.543 1.00 84.12 218 ASN A C 1
ATOM 1627 O O . ASN A 1 218 ? 11.655 3.782 14.657 1.00 84.12 218 ASN A O 1
ATOM 1631 N N . GLN A 1 219 ? 12.834 5.191 13.374 1.00 88.44 219 GLN A N 1
ATOM 1632 C CA . GLN A 1 219 ? 13.285 6.045 14.477 1.00 88.44 219 GLN A CA 1
ATOM 1633 C C . GLN A 1 219 ? 12.113 6.780 15.133 1.00 88.44 219 GLN A C 1
ATOM 1635 O O . GLN A 1 219 ? 12.025 6.809 16.358 1.00 88.44 219 GLN A O 1
ATOM 1640 N N . GLY A 1 220 ? 11.182 7.316 14.338 1.00 85.62 220 GLY A N 1
ATOM 1641 C CA . GLY A 1 220 ? 9.958 7.942 14.839 1.00 85.62 220 GLY A CA 1
ATOM 1642 C C . GLY A 1 220 ? 9.078 6.962 15.617 1.00 85.62 220 GLY A C 1
ATOM 1643 O O . GLY A 1 220 ? 8.599 7.293 16.702 1.00 85.62 220 GLY A O 1
ATOM 1644 N N . ARG A 1 221 ? 8.924 5.728 15.117 1.00 81.06 221 ARG A N 1
ATOM 1645 C CA . ARG A 1 221 ? 8.193 4.665 15.820 1.00 81.06 221 ARG A CA 1
ATOM 1646 C C . ARG A 1 221 ? 8.884 4.278 17.124 1.00 81.06 221 ARG A C 1
ATOM 1648 O O . ARG A 1 221 ? 8.223 4.201 18.149 1.00 81.06 221 ARG A O 1
ATOM 1655 N N . LEU A 1 222 ? 10.206 4.117 17.108 1.00 86.25 222 LEU A N 1
ATOM 1656 C CA . LEU A 1 222 ? 10.984 3.814 18.307 1.00 86.25 222 LEU A CA 1
ATOM 1657 C C . LEU A 1 222 ? 10.873 4.931 19.354 1.00 86.25 222 LEU A C 1
ATOM 1659 O O . LEU A 1 222 ? 10.718 4.644 20.535 1.00 86.25 222 LEU A O 1
ATOM 1663 N N . ALA A 1 223 ? 10.918 6.199 18.941 1.00 82.50 223 ALA A N 1
ATOM 1664 C CA . ALA A 1 223 ? 10.735 7.333 19.843 1.00 82.50 223 ALA A CA 1
ATOM 1665 C C . ALA A 1 223 ? 9.320 7.360 20.444 1.00 82.50 223 ALA A C 1
ATOM 1667 O O . ALA A 1 223 ? 9.159 7.638 21.631 1.00 82.50 223 ALA A O 1
ATOM 1668 N N . LEU A 1 224 ? 8.293 7.031 19.653 1.00 79.62 224 LEU A N 1
ATOM 1669 C CA . LEU A 1 224 ? 6.925 6.893 20.148 1.00 79.62 224 LEU A CA 1
ATOM 1670 C C . LEU A 1 224 ? 6.811 5.736 21.149 1.00 79.62 224 LEU A C 1
ATOM 1672 O O . LEU A 1 224 ? 6.255 5.918 22.227 1.00 79.62 224 LEU A O 1
ATOM 1676 N N . GLU A 1 225 ? 7.391 4.576 20.841 1.00 73.25 225 GLU A N 1
ATOM 1677 C CA . GLU A 1 225 ? 7.441 3.416 21.740 1.00 73.25 225 GLU A CA 1
ATOM 1678 C C . GLU A 1 225 ? 8.203 3.726 23.042 1.00 73.25 225 GLU A C 1
ATOM 1680 O O . GLU A 1 225 ? 7.798 3.280 24.113 1.00 73.25 225 GLU A O 1
ATOM 1685 N N . GLN A 1 226 ? 9.279 4.520 22.984 1.00 75.25 226 GLN A N 1
ATOM 1686 C CA . GLN A 1 226 ? 10.029 4.965 24.166 1.00 75.25 226 GLN A CA 1
ATOM 1687 C C . GLN A 1 226 ? 9.248 5.964 25.029 1.00 75.25 226 GLN A C 1
ATOM 1689 O O . GLN A 1 226 ? 9.370 5.929 26.253 1.00 75.25 226 GLN A O 1
ATOM 1694 N N . ASN A 1 227 ? 8.455 6.836 24.403 1.00 73.75 227 ASN A N 1
ATOM 1695 C CA . ASN A 1 227 ? 7.678 7.876 25.081 1.00 73.75 227 ASN A CA 1
ATOM 1696 C C . ASN A 1 227 ? 6.262 7.430 25.473 1.00 73.75 227 ASN A C 1
ATOM 1698 O O . ASN A 1 227 ? 5.563 8.166 26.171 1.00 73.75 227 ASN A O 1
ATOM 1702 N N . THR A 1 228 ? 5.819 6.245 25.045 1.00 65.38 228 THR A N 1
ATOM 1703 C CA . THR A 1 228 ? 4.516 5.706 25.441 1.00 65.38 228 THR A CA 1
ATOM 1704 C C . THR A 1 228 ? 4.570 5.328 26.928 1.00 65.38 228 THR A C 1
ATOM 1706 O O . THR A 1 228 ? 5.455 4.567 27.333 1.00 65.38 228 THR A O 1
ATOM 1709 N N . PRO A 1 229 ? 3.668 5.862 27.774 1.00 60.41 229 PRO A N 1
ATOM 1710 C CA . PRO A 1 229 ? 3.686 5.592 29.206 1.00 60.41 229 PRO A CA 1
ATOM 1711 C C . PRO A 1 229 ? 3.561 4.090 29.492 1.00 60.41 229 PRO A C 1
ATOM 1713 O O . PRO A 1 229 ? 2.739 3.384 28.909 1.00 60.41 229 PRO A O 1
ATOM 1716 N N . LYS A 1 230 ? 4.407 3.600 30.406 1.00 56.75 230 LYS A N 1
ATOM 1717 C CA . LYS A 1 230 ? 4.446 2.195 30.826 1.00 56.75 230 LYS A CA 1
ATOM 1718 C C . LYS A 1 230 ? 3.156 1.853 31.566 1.00 56.75 230 LYS A C 1
ATOM 1720 O O . LYS A 1 230 ? 2.985 2.251 32.714 1.00 56.75 230 LYS A O 1
ATOM 1725 N N . GLY A 1 231 ? 2.289 1.082 30.923 1.00 60.97 231 GLY A N 1
ATOM 1726 C CA . GLY A 1 231 ? 1.098 0.522 31.550 1.00 60.97 231 GLY A CA 1
ATOM 1727 C C . GLY A 1 231 ? -0.184 1.166 31.050 1.00 60.97 231 GLY A C 1
ATOM 1728 O O . GLY A 1 231 ? -0.582 2.234 31.504 1.00 60.97 231 GLY A O 1
ATOM 1729 N N . GLN A 1 232 ? -0.872 0.465 30.154 1.00 65.94 232 GLN A N 1
ATOM 1730 C CA . GLN A 1 232 ? -2.293 0.686 29.939 1.00 65.94 232 GLN A CA 1
ATOM 1731 C C . GLN A 1 232 ? -3.049 -0.218 30.910 1.00 65.94 232 GLN A C 1
ATOM 1733 O O . GLN A 1 232 ? -2.844 -1.431 30.911 1.00 65.94 232 GLN A O 1
ATOM 1738 N N . VAL A 1 233 ? -3.919 0.359 31.737 1.00 64.81 233 VAL A N 1
ATOM 1739 C CA . VAL A 1 233 ? -4.862 -0.442 32.520 1.00 64.81 233 VAL A CA 1
ATOM 1740 C C . VAL A 1 233 ? -5.946 -0.933 31.565 1.00 64.81 233 VAL A C 1
ATOM 1742 O O . VAL A 1 233 ? -6.689 -0.132 30.999 1.00 64.81 233 VAL A O 1
ATOM 1745 N N . VAL A 1 234 ? -5.999 -2.243 31.352 1.00 67.00 234 VAL A N 1
ATOM 1746 C CA . VAL A 1 234 ? -7.011 -2.920 30.542 1.00 67.00 234 VAL A CA 1
ATOM 1747 C C . VAL A 1 234 ? -7.913 -3.700 31.488 1.00 67.00 234 VAL A C 1
ATOM 1749 O O . VAL A 1 234 ? -7.443 -4.519 32.275 1.00 67.00 234 VAL A O 1
ATOM 1752 N N . GLU A 1 235 ? -9.216 -3.442 31.432 1.00 64.94 235 GLU A N 1
ATOM 1753 C CA . GLU A 1 235 ? -10.195 -4.237 32.172 1.00 64.94 235 GLU A CA 1
ATOM 1754 C C . GLU A 1 235 ? -10.355 -5.605 31.491 1.00 64.94 235 GLU A C 1
ATOM 1756 O O . GLU A 1 235 ? -10.757 -5.688 30.330 1.00 64.94 235 GLU A O 1
ATOM 1761 N N . THR A 1 236 ? -10.027 -6.683 32.206 1.00 65.44 236 THR A N 1
ATOM 1762 C CA . THR A 1 236 ? -10.225 -8.069 31.751 1.00 65.44 236 THR A CA 1
ATOM 1763 C C . THR A 1 236 ? -11.279 -8.774 32.606 1.00 65.44 236 THR A C 1
ATOM 1765 O O . THR A 1 236 ? -11.701 -8.252 33.641 1.00 65.44 236 THR A O 1
ATOM 1768 N N . ALA A 1 237 ? -11.727 -9.961 32.179 1.00 56.25 237 ALA A N 1
ATOM 1769 C CA . ALA A 1 237 ? -12.725 -10.749 32.908 1.00 56.25 237 ALA A CA 1
ATOM 1770 C C . ALA A 1 237 ? -12.284 -11.114 34.340 1.00 56.25 237 ALA A C 1
ATOM 1772 O O . ALA A 1 237 ? -13.143 -11.274 35.204 1.00 56.25 237 ALA A O 1
ATOM 1773 N N . ASP A 1 238 ? -10.972 -11.169 34.583 1.00 56.66 238 ASP A N 1
ATOM 1774 C CA . ASP A 1 238 ? -10.363 -11.517 35.869 1.00 56.66 238 ASP A CA 1
ATOM 1775 C C . ASP A 1 238 ? -9.981 -10.282 36.712 1.00 56.66 238 ASP A C 1
ATOM 1777 O O . ASP A 1 238 ? -9.512 -10.420 37.840 1.00 56.66 238 ASP A O 1
ATOM 1781 N N . GLY A 1 239 ? -10.212 -9.067 36.196 1.00 63.84 239 GLY A N 1
ATOM 1782 C CA . GLY A 1 239 ? -9.898 -7.799 36.862 1.00 63.84 239 GLY A CA 1
ATOM 1783 C C . GLY A 1 239 ? -9.095 -6.824 35.992 1.00 63.84 239 GLY A C 1
ATOM 1784 O O . GLY A 1 239 ? -8.711 -7.142 34.860 1.00 63.84 239 GLY A O 1
ATOM 1785 N N . PRO A 1 240 ? -8.859 -5.592 36.471 1.00 69.31 240 PRO A N 1
ATOM 1786 C CA . PRO A 1 240 ? -7.978 -4.645 35.799 1.00 69.31 240 PRO A CA 1
ATOM 1787 C C . PRO A 1 240 ? -6.5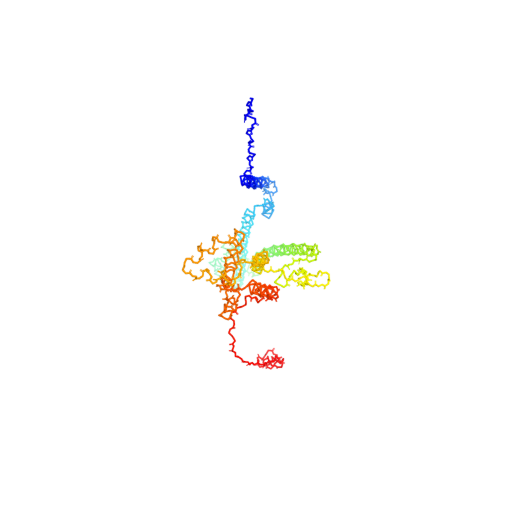39 -5.178 35.773 1.00 69.31 240 PRO A C 1
ATOM 1789 O O . PRO A 1 240 ? -5.942 -5.464 36.811 1.00 69.31 240 PRO A O 1
ATOM 1792 N N . MET A 1 241 ? -5.964 -5.288 34.577 1.00 72.56 241 MET A N 1
ATOM 1793 C CA . MET A 1 241 ? -4.562 -5.642 34.366 1.00 72.56 241 MET A CA 1
ATOM 1794 C C . MET A 1 241 ? -3.788 -4.427 33.867 1.00 72.56 241 MET A C 1
ATOM 1796 O O . MET A 1 241 ? -4.221 -3.727 32.956 1.00 72.56 241 MET A O 1
ATOM 1800 N N . LEU A 1 242 ? -2.612 -4.189 34.432 1.00 71.06 242 LEU A N 1
ATOM 1801 C CA . LEU A 1 242 ? -1.612 -3.285 33.895 1.00 71.06 242 LEU A CA 1
ATOM 1802 C C . LEU A 1 242 ? -0.866 -4.007 32.767 1.00 71.06 242 LEU A C 1
ATOM 1804 O O . LEU A 1 242 ? -0.080 -4.924 33.016 1.00 71.06 242 LEU A O 1
ATOM 1808 N N . VAL A 1 243 ? -1.129 -3.611 31.526 1.00 70.62 243 VAL A N 1
ATOM 1809 C CA . VAL A 1 243 ? -0.479 -4.166 30.337 1.00 70.62 243 VAL A CA 1
ATOM 1810 C C . VAL A 1 243 ? 0.661 -3.247 29.921 1.00 70.62 243 VAL A C 1
ATOM 1812 O O . VAL A 1 243 ? 0.448 -2.088 29.558 1.00 70.62 243 VAL A O 1
ATOM 1815 N N . ASP A 1 244 ? 1.885 -3.764 29.960 1.00 69.62 244 ASP A N 1
ATOM 1816 C CA . ASP A 1 244 ? 3.033 -3.112 29.339 1.00 69.62 244 ASP A CA 1
ATOM 1817 C C . ASP A 1 244 ? 2.988 -3.366 27.827 1.00 69.62 244 ASP A C 1
ATOM 1819 O O . ASP A 1 244 ? 3.355 -4.439 27.344 1.00 69.62 244 ASP A O 1
ATOM 1823 N N . GLN A 1 245 ? 2.541 -2.361 27.072 1.00 64.31 245 GLN A N 1
ATOM 1824 C CA . GLN A 1 245 ? 2.424 -2.428 25.612 1.00 64.31 245 GLN A CA 1
ATOM 1825 C C . GLN A 1 245 ? 3.758 -2.710 24.899 1.00 64.31 245 GLN A C 1
ATOM 1827 O O . GLN A 1 245 ? 3.748 -3.127 23.745 1.00 64.31 245 GLN A O 1
ATOM 1832 N N . ARG A 1 246 ? 4.905 -2.516 25.565 1.00 63.12 246 ARG A N 1
ATOM 1833 C CA . ARG A 1 246 ? 6.231 -2.743 24.976 1.00 63.12 246 ARG A CA 1
ATOM 1834 C C . ARG A 1 246 ? 6.684 -4.199 25.062 1.00 63.12 246 ARG A C 1
ATOM 1836 O O . ARG A 1 246 ? 7.452 -4.655 24.222 1.00 63.12 246 ARG A O 1
ATOM 1843 N N . THR A 1 247 ? 6.261 -4.913 26.102 1.00 66.25 247 THR A N 1
ATOM 1844 C CA . THR A 1 247 ? 6.697 -6.294 26.377 1.00 66.25 247 THR A CA 1
ATOM 1845 C C . THR A 1 247 ? 5.571 -7.313 26.231 1.00 66.25 247 THR A C 1
ATOM 1847 O O . THR A 1 247 ? 5.834 -8.512 26.225 1.00 66.25 247 THR A O 1
ATOM 1850 N N . GLY A 1 248 ? 4.319 -6.853 26.135 1.00 64.62 248 GLY A N 1
ATOM 1851 C CA . GLY A 1 248 ? 3.136 -7.710 26.195 1.00 64.62 248 GLY A CA 1
ATOM 1852 C C . GLY A 1 248 ? 2.900 -8.312 27.583 1.00 64.62 248 GLY A C 1
ATOM 1853 O O . GLY A 1 248 ? 2.012 -9.145 27.745 1.00 64.62 248 GLY A O 1
ATOM 1854 N N . ALA A 1 249 ? 3.681 -7.914 28.594 1.00 64.44 249 ALA A N 1
ATOM 1855 C CA . ALA A 1 249 ? 3.535 -8.417 29.948 1.00 64.44 249 ALA A CA 1
ATOM 1856 C C . ALA A 1 249 ? 2.323 -7.760 30.619 1.00 64.44 249 ALA A C 1
ATOM 1858 O O . ALA A 1 249 ? 2.270 -6.540 30.781 1.00 64.44 249 ALA A O 1
ATOM 1859 N N . ALA A 1 250 ? 1.363 -8.582 31.037 1.00 63.56 250 ALA A N 1
ATOM 1860 C CA . ALA A 1 250 ? 0.200 -8.152 31.798 1.00 63.56 250 ALA A CA 1
ATOM 1861 C C . ALA A 1 250 ? 0.388 -8.518 33.277 1.00 63.56 250 ALA A C 1
ATOM 1863 O O . ALA A 1 250 ? 0.705 -9.663 33.604 1.00 63.56 250 ALA A O 1
ATOM 1864 N N . ARG A 1 251 ? 0.210 -7.549 34.178 1.00 71.56 251 ARG A N 1
ATOM 1865 C CA . ARG A 1 251 ? 0.242 -7.755 35.634 1.00 71.56 251 ARG A CA 1
ATOM 1866 C C . ARG A 1 251 ? -1.079 -7.292 36.244 1.00 71.56 251 ARG A C 1
ATOM 1868 O O . ARG A 1 251 ? -1.550 -6.231 35.850 1.00 71.56 251 ARG A O 1
ATOM 1875 N N . PRO A 1 252 ? -1.694 -8.031 37.177 1.00 65.81 252 PRO A N 1
ATOM 1876 C CA . PRO A 1 252 ? -2.914 -7.573 37.835 1.00 65.81 252 PRO A CA 1
ATOM 1877 C C . PRO A 1 252 ? -2.661 -6.258 38.584 1.00 65.81 252 PRO A C 1
ATOM 1879 O O . PRO A 1 252 ? -1.606 -6.078 39.195 1.00 65.81 252 PRO A O 1
ATOM 1882 N N . VAL A 1 253 ? -3.615 -5.327 38.517 1.00 66.50 253 VAL A N 1
ATOM 1883 C CA . VAL A 1 253 ? -3.573 -4.102 39.321 1.00 66.50 253 VAL A CA 1
ATOM 1884 C C . VAL A 1 253 ? -3.875 -4.491 40.765 1.00 66.50 253 VAL A C 1
ATOM 1886 O O . VAL A 1 253 ? -4.940 -5.030 41.062 1.00 66.50 253 VAL A O 1
ATOM 1889 N N . THR A 1 254 ? -2.925 -4.243 41.659 1.00 71.06 254 THR A N 1
ATOM 1890 C CA . THR A 1 254 ? -3.060 -4.521 43.092 1.00 71.06 254 THR A CA 1
ATOM 1891 C C . THR A 1 254 ? -3.438 -3.252 43.848 1.00 71.06 254 THR A C 1
ATOM 1893 O O . THR A 1 254 ? -2.812 -2.212 43.632 1.00 71.06 254 THR A O 1
ATOM 1896 N N . ALA A 1 255 ? -4.401 -3.345 44.762 1.00 52.38 255 ALA A N 1
ATOM 1897 C CA . ALA A 1 255 ? -4.671 -2.330 45.779 1.00 52.38 255 ALA A CA 1
ATOM 1898 C C . ALA A 1 255 ? -4.366 -2.956 47.147 1.00 52.38 255 ALA A C 1
ATOM 1900 O O . ALA A 1 255 ? -4.823 -4.058 47.429 1.00 52.38 255 ALA A O 1
ATOM 1901 N N . ASP A 1 256 ? -3.536 -2.297 47.959 1.00 52.44 256 ASP A N 1
ATOM 1902 C CA . ASP A 1 256 ? -3.134 -2.772 49.295 1.00 52.44 256 ASP A CA 1
ATOM 1903 C C . ASP A 1 256 ? -2.496 -4.179 49.334 1.00 52.44 256 ASP A C 1
ATOM 1905 O O . ASP A 1 256 ? -2.596 -4.900 50.322 1.00 52.44 256 ASP A O 1
ATOM 1909 N N . GLY A 1 257 ? -1.797 -4.566 48.260 1.00 53.19 257 GLY A N 1
ATOM 1910 C CA . GLY A 1 257 ? -1.088 -5.850 48.158 1.00 53.19 257 GLY A CA 1
ATOM 1911 C C . GLY A 1 257 ? -1.932 -7.010 47.627 1.00 53.19 257 GLY A C 1
ATOM 1912 O O . GLY A 1 257 ? -1.362 -8.030 47.247 1.00 53.19 257 GLY A O 1
ATOM 1913 N N . GLU A 1 258 ? -3.247 -6.826 47.498 1.00 57.38 258 GLU A N 1
ATOM 1914 C CA . GLU A 1 258 ? -4.167 -7.823 46.951 1.00 57.38 258 GLU A CA 1
ATOM 1915 C C . GLU A 1 258 ? -4.612 -7.446 45.523 1.00 57.38 258 GLU A C 1
ATOM 1917 O O . GLU A 1 258 ? -4.794 -6.259 45.213 1.00 57.38 258 GLU A O 1
ATOM 1922 N N . PRO A 1 259 ? -4.778 -8.419 44.607 1.00 57.56 259 PRO A N 1
ATOM 1923 C CA . PRO A 1 259 ? -5.317 -8.163 43.276 1.00 57.56 259 PRO A CA 1
ATOM 1924 C C . PRO A 1 259 ? -6.716 -7.552 43.374 1.00 57.56 259 PRO A C 1
ATOM 1926 O O . PRO A 1 259 ? -7.591 -8.087 44.056 1.00 57.56 259 PRO A O 1
ATOM 1929 N N . VAL A 1 260 ? -6.957 -6.449 42.661 1.00 62.12 260 VAL A N 1
ATOM 1930 C CA . VAL A 1 260 ? -8.306 -5.887 42.554 1.00 62.12 260 VAL A CA 1
ATOM 1931 C C . VAL A 1 260 ? -9.163 -6.891 41.784 1.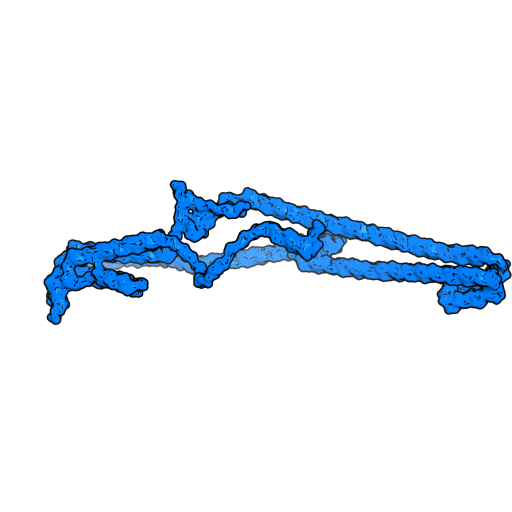00 62.12 260 VAL 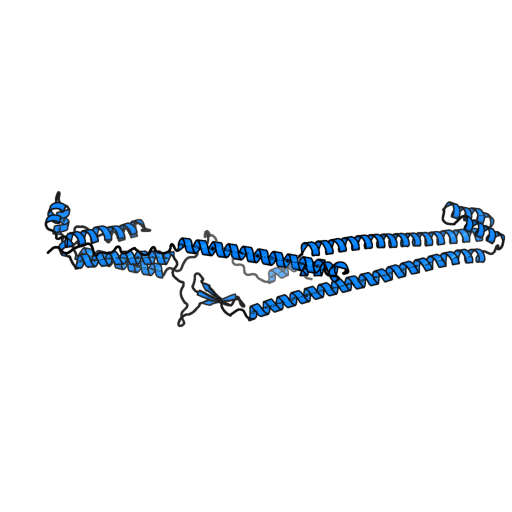A C 1
ATOM 1933 O O . VAL A 1 260 ? -9.000 -7.064 40.577 1.00 62.12 260 VAL A O 1
ATOM 1936 N N . GLY A 1 261 ? -10.052 -7.579 42.501 1.00 57.06 261 GLY A N 1
ATOM 1937 C CA . GLY A 1 261 ? -10.943 -8.579 41.923 1.00 57.06 261 GLY A CA 1
ATOM 1938 C C . GLY A 1 261 ? -11.846 -8.002 40.831 1.00 57.06 261 GLY A C 1
ATOM 1939 O O . GLY A 1 261 ? -12.148 -6.805 40.801 1.00 57.06 261 GLY A O 1
ATOM 1940 N N . ALA A 1 262 ? -12.288 -8.873 39.924 1.00 56.19 262 ALA A N 1
ATOM 1941 C CA . ALA A 1 262 ? -13.190 -8.514 38.840 1.00 56.19 262 ALA A CA 1
ATOM 1942 C C . ALA A 1 262 ? -14.432 -7.764 39.355 1.00 56.19 262 ALA A C 1
ATOM 1944 O O . ALA A 1 262 ? -15.132 -8.205 40.269 1.00 56.19 262 ALA A O 1
ATOM 1945 N N . LYS A 1 263 ? -14.727 -6.617 38.736 1.00 57.72 263 LYS A N 1
ATOM 1946 C CA . LYS A 1 263 ? -15.958 -5.862 38.989 1.00 57.72 263 LYS A CA 1
ATOM 1947 C C . LYS A 1 263 ? -17.159 -6.775 38.687 1.00 57.72 263 LYS A C 1
ATOM 1949 O O . LYS A 1 263 ? -17.167 -7.389 37.619 1.00 57.72 263 LYS A O 1
ATOM 1954 N N . PRO A 1 264 ? -18.189 -6.846 39.555 1.00 60.25 264 PRO A N 1
ATOM 1955 C CA . PRO A 1 264 ? -19.355 -7.684 39.295 1.00 60.25 264 PRO A CA 1
ATOM 1956 C C . PRO A 1 264 ? -19.990 -7.297 37.957 1.00 60.25 264 PRO A C 1
ATOM 1958 O O . PRO A 1 264 ? -20.162 -6.108 37.655 1.00 60.25 264 PRO A O 1
ATOM 1961 N N . SER A 1 265 ? -20.315 -8.306 37.149 1.00 67.19 265 SER A N 1
ATOM 1962 C CA . SER A 1 265 ? -20.949 -8.138 35.841 1.00 67.19 265 SER A CA 1
ATOM 1963 C C . SER A 1 265 ? -22.279 -7.383 35.955 1.00 67.19 265 SER A C 1
ATOM 1965 O O . SER A 1 265 ? -22.908 -7.353 37.013 1.00 67.19 265 SER A O 1
ATOM 1967 N N . GLU A 1 266 ? -22.754 -6.768 34.868 1.00 67.81 266 GLU A N 1
ATOM 1968 C CA . GLU A 1 266 ? -24.058 -6.082 34.883 1.00 67.81 266 GLU A CA 1
ATOM 1969 C C . GLU A 1 266 ? -25.218 -7.013 35.264 1.00 67.81 266 GLU A C 1
ATOM 1971 O O . GLU A 1 266 ? -26.159 -6.575 35.924 1.00 67.81 266 GLU A O 1
ATOM 1976 N N . ALA A 1 267 ? -25.127 -8.298 34.908 1.00 69.44 267 ALA A N 1
ATOM 1977 C CA . ALA A 1 267 ? -26.081 -9.320 35.326 1.00 69.44 267 ALA A CA 1
ATOM 1978 C C . ALA A 1 267 ? -26.040 -9.538 36.849 1.00 69.44 267 ALA A C 1
ATOM 1980 O O . ALA A 1 267 ? -27.076 -9.432 37.501 1.00 69.44 267 ALA A O 1
ATOM 1981 N N . GLN A 1 268 ? -24.844 -9.709 37.427 1.00 72.69 268 GLN A N 1
ATOM 1982 C CA . GLN A 1 268 ? -24.667 -9.830 38.881 1.00 72.69 268 GLN A CA 1
ATOM 1983 C C . GLN A 1 268 ? -25.144 -8.575 39.621 1.00 72.69 268 GLN A C 1
ATOM 1985 O O . GLN A 1 268 ? -25.763 -8.679 40.671 1.00 72.69 268 GLN A O 1
ATOM 1990 N N . LYS A 1 269 ? -24.924 -7.371 39.077 1.00 77.31 269 LYS A N 1
ATOM 1991 C CA . LYS A 1 269 ? -25.434 -6.131 39.689 1.00 77.31 269 LYS A CA 1
ATOM 1992 C C . LYS A 1 269 ? -26.959 -6.070 39.707 1.00 77.31 269 LYS A C 1
ATOM 1994 O O . LYS A 1 269 ? -27.526 -5.655 40.714 1.00 77.31 269 LYS A O 1
ATOM 1999 N N . LYS A 1 270 ? -27.620 -6.468 38.614 1.00 80.00 270 LYS A N 1
ATOM 2000 C CA . LYS A 1 270 ? -29.090 -6.527 38.547 1.00 80.00 270 LYS A CA 1
ATOM 2001 C C . LYS A 1 270 ? -29.648 -7.545 39.539 1.00 80.00 270 LYS A C 1
ATOM 2003 O O . LYS A 1 270 ? -30.621 -7.249 40.227 1.00 80.00 270 LYS A O 1
ATOM 2008 N N . GLU A 1 271 ? -29.005 -8.701 39.652 1.00 80.44 271 GLU A N 1
ATOM 2009 C CA . GLU A 1 271 ? -29.392 -9.744 40.601 1.00 80.44 271 GLU A CA 1
ATOM 2010 C C . GLU A 1 271 ? -29.199 -9.296 42.057 1.00 80.44 271 GLU A C 1
ATOM 2012 O O . GLU A 1 271 ? -30.137 -9.369 42.846 1.00 80.44 271 GLU A O 1
ATOM 2017 N N . LEU A 1 272 ? -28.050 -8.702 42.396 1.00 82.25 272 LEU A N 1
ATOM 2018 C CA . LEU A 1 272 ? -27.795 -8.130 43.724 1.00 82.25 272 LEU A CA 1
ATOM 2019 C C . LEU A 1 272 ? -28.782 -7.005 44.077 1.00 82.25 272 LEU A C 1
ATOM 2021 O O . LEU A 1 272 ? -29.233 -6.907 45.218 1.00 82.25 272 LEU A O 1
ATOM 2025 N N . MET A 1 273 ? -29.149 -6.160 43.109 1.00 84.69 273 MET A N 1
ATOM 2026 C CA . MET A 1 273 ? -30.164 -5.123 43.310 1.00 84.69 273 MET A CA 1
ATOM 2027 C C . MET A 1 273 ? -31.544 -5.734 43.591 1.00 84.69 273 MET A C 1
ATOM 2029 O O . MET A 1 273 ? -32.232 -5.279 44.505 1.00 84.69 273 MET A O 1
ATOM 2033 N N . SER A 1 274 ? -31.923 -6.787 42.859 1.00 85.38 274 SER A N 1
ATOM 2034 C CA . SER A 1 274 ? -33.171 -7.520 43.099 1.00 85.38 274 SER A CA 1
ATOM 2035 C C . SER A 1 274 ? -33.186 -8.169 44.486 1.00 85.38 274 SER A C 1
ATOM 2037 O O . SER A 1 274 ? -34.148 -7.985 4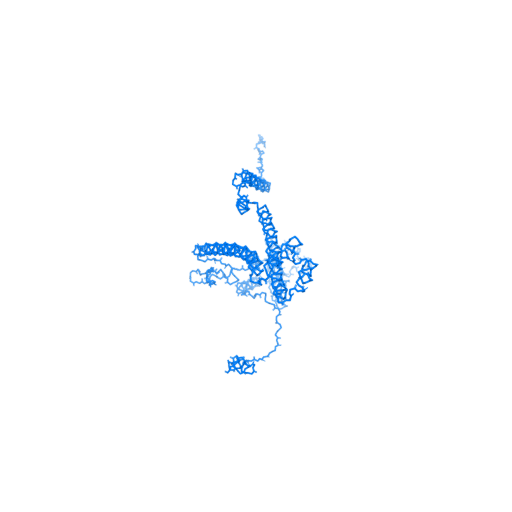5.229 1.00 85.38 274 SER A O 1
ATOM 2039 N N . ILE A 1 275 ? -32.100 -8.839 44.890 1.00 85.75 275 ILE A N 1
ATOM 2040 C CA . ILE A 1 275 ? -31.967 -9.453 46.222 1.00 85.75 275 ILE A CA 1
ATOM 2041 C C . ILE A 1 275 ? -32.139 -8.401 47.329 1.00 85.75 275 ILE A C 1
ATOM 2043 O O . ILE A 1 275 ? -32.897 -8.614 48.276 1.00 85.75 275 ILE A O 1
ATOM 2047 N N . ASN A 1 276 ? -31.515 -7.229 47.186 1.00 85.69 276 ASN A N 1
ATOM 2048 C CA . ASN A 1 276 ? -31.651 -6.141 48.158 1.00 85.69 276 ASN A CA 1
ATOM 2049 C C . ASN A 1 276 ? -33.082 -5.586 48.242 1.00 85.69 276 ASN A C 1
ATOM 2051 O O . ASN A 1 276 ? -33.566 -5.296 49.339 1.00 85.69 276 ASN A O 1
ATOM 2055 N N . GLN A 1 277 ? -33.784 -5.470 47.111 1.00 86.62 277 GLN A N 1
ATOM 2056 C CA . GLN A 1 277 ? -35.189 -5.057 47.095 1.00 86.62 277 GLN A CA 1
ATOM 2057 C C . GLN A 1 277 ? -36.081 -6.073 47.823 1.00 86.62 277 GLN A C 1
ATOM 2059 O O . GLN A 1 277 ? -36.927 -5.684 48.629 1.00 86.62 277 GLN A O 1
ATOM 2064 N N . GLN A 1 278 ? -35.861 -7.370 47.587 1.00 87.88 278 GLN A N 1
ATOM 2065 C CA . GLN A 1 278 ? -36.586 -8.445 48.270 1.00 87.88 278 GLN A CA 1
ATOM 2066 C C . GLN A 1 278 ? -36.333 -8.394 49.782 1.00 87.88 278 GLN A C 1
ATOM 2068 O O . GLN A 1 278 ? -37.285 -8.394 50.560 1.00 87.88 278 GLN A O 1
ATOM 2073 N N . ARG A 1 279 ? -35.073 -8.232 50.206 1.00 87.75 279 ARG A N 1
ATOM 2074 C CA . ARG A 1 279 ? -34.697 -8.105 51.623 1.00 87.75 279 ARG A CA 1
ATOM 2075 C C . ARG A 1 279 ? -35.380 -6.915 52.303 1.00 87.75 279 ARG A C 1
ATOM 2077 O O . ARG A 1 279 ? -35.864 -7.044 53.424 1.00 87.75 279 ARG A O 1
ATOM 2084 N N . SER A 1 280 ? -35.472 -5.768 51.628 1.00 87.12 280 SER A N 1
ATOM 2085 C CA . SER A 1 280 ? -36.159 -4.588 52.171 1.00 87.12 280 SER A CA 1
ATOM 2086 C C . SER A 1 280 ? -37.646 -4.851 52.439 1.00 87.12 280 SER A C 1
ATOM 2088 O O . SER A 1 280 ? -38.139 -4.498 53.510 1.00 87.12 280 SER A O 1
ATOM 2090 N N . ILE A 1 281 ? -38.342 -5.528 51.519 1.00 87.38 281 ILE A N 1
ATOM 2091 C CA . ILE A 1 281 ? -39.762 -5.885 51.678 1.00 87.38 281 ILE A CA 1
ATOM 2092 C C . ILE A 1 281 ? -39.952 -6.877 52.835 1.00 87.38 281 ILE A C 1
ATOM 2094 O O . ILE A 1 281 ? -40.872 -6.728 53.638 1.00 87.38 281 ILE A O 1
ATOM 2098 N N . ILE A 1 282 ? -39.069 -7.870 52.952 1.00 89.75 282 ILE A N 1
ATOM 2099 C CA . ILE A 1 282 ? -39.135 -8.892 54.005 1.00 89.75 282 ILE A CA 1
ATOM 2100 C C . ILE A 1 282 ? -38.854 -8.291 55.383 1.00 89.75 282 ILE A C 1
ATOM 2102 O O . ILE A 1 282 ? -39.554 -8.612 56.341 1.00 89.75 282 ILE A O 1
ATOM 2106 N N . ASN A 1 283 ? -37.895 -7.371 55.485 1.00 88.44 283 ASN A N 1
ATOM 2107 C CA . ASN A 1 283 ? -37.619 -6.658 56.730 1.00 88.44 283 ASN A CA 1
ATOM 2108 C C . ASN A 1 283 ? -38.790 -5.756 57.142 1.00 88.44 283 ASN A C 1
ATOM 2110 O O . ASN A 1 283 ? -39.173 -5.776 58.309 1.00 88.44 283 ASN A O 1
ATOM 2114 N N . GLY A 1 284 ? -39.417 -5.048 56.194 1.00 85.88 284 GLY A N 1
ATOM 2115 C CA . GLY A 1 284 ? -40.640 -4.283 56.466 1.00 85.88 284 GLY A CA 1
ATOM 2116 C C . GLY A 1 284 ? -41.807 -5.173 56.910 1.00 85.88 284 GLY A C 1
ATOM 2117 O O . GLY A 1 284 ? -42.579 -4.807 57.793 1.00 85.88 284 GLY A O 1
ATOM 2118 N N . ALA A 1 285 ? -41.911 -6.386 56.360 1.00 87.19 285 ALA A N 1
ATOM 2119 C CA . ALA A 1 285 ? -42.927 -7.353 56.764 1.00 87.19 285 ALA A CA 1
ATOM 2120 C C . ALA A 1 285 ? -42.655 -7.883 58.177 1.00 87.19 285 ALA A C 1
ATOM 2122 O O . ALA A 1 285 ? -43.572 -8.001 58.984 1.00 87.19 285 ALA A O 1
ATOM 2123 N N . LEU A 1 286 ? -41.391 -8.157 58.498 1.00 88.44 286 LEU A N 1
ATOM 2124 C CA . LEU A 1 286 ? -40.964 -8.594 59.822 1.00 88.44 286 LEU A CA 1
ATOM 2125 C C . LEU A 1 286 ? -41.244 -7.513 60.878 1.00 88.44 286 LEU A C 1
ATOM 2127 O O . LEU A 1 286 ? -41.766 -7.835 61.946 1.00 88.44 286 LEU A O 1
ATOM 2131 N N . GLU A 1 287 ? -40.990 -6.245 60.553 1.00 88.31 287 GLU A N 1
ATOM 2132 C CA . GLU A 1 287 ? -41.354 -5.094 61.384 1.00 88.31 287 GLU A CA 1
ATOM 2133 C C . GLU A 1 287 ? -42.878 -4.977 61.567 1.00 88.31 287 GLU A C 1
ATOM 2135 O O . GLU A 1 287 ? -43.350 -4.812 62.691 1.00 88.31 287 GLU A O 1
ATOM 2140 N N . ALA A 1 288 ? -43.671 -5.161 60.506 1.00 86.62 288 ALA A N 1
ATOM 2141 C CA . ALA A 1 288 ? -45.134 -5.148 60.593 1.00 86.62 288 ALA A CA 1
ATOM 2142 C C . ALA A 1 288 ? -45.688 -6.255 61.516 1.00 86.62 288 ALA A C 1
ATOM 2144 O O . ALA A 1 288 ? -46.626 -6.014 62.278 1.00 86.62 288 ALA A O 1
ATOM 2145 N N . VAL A 1 289 ? -45.093 -7.456 61.506 1.00 87.75 289 VAL A N 1
ATOM 2146 C CA . VAL A 1 289 ? -45.477 -8.537 62.435 1.00 87.75 289 VAL A CA 1
ATOM 2147 C C . VAL A 1 289 ? -45.049 -8.232 63.872 1.00 87.75 289 VAL A C 1
ATOM 2149 O O . VAL A 1 289 ? -45.768 -8.585 64.806 1.00 87.75 289 VAL A O 1
ATOM 2152 N N . GLN A 1 290 ? -43.896 -7.590 64.075 1.00 87.38 290 GLN A N 1
ATOM 2153 C CA . GLN A 1 290 ? -43.416 -7.211 65.409 1.00 87.38 290 GLN A CA 1
ATOM 2154 C C . GLN A 1 290 ? -44.247 -6.091 66.037 1.00 87.38 290 GLN A C 1
ATOM 2156 O O . GLN A 1 290 ? -44.587 -6.176 67.215 1.00 87.38 290 GLN A O 1
ATOM 2161 N N . ASN A 1 291 ? -44.600 -5.075 65.251 1.00 86.56 291 ASN A N 1
ATOM 2162 C CA . ASN A 1 291 ? -45.351 -3.911 65.717 1.00 86.56 291 ASN A CA 1
ATOM 2163 C C . ASN A 1 291 ? -46.848 -4.196 65.862 1.00 86.56 291 ASN A C 1
ATOM 2165 O O . ASN A 1 291 ? -47.558 -3.464 66.550 1.00 86.56 291 ASN A O 1
ATOM 2169 N N . THR A 1 292 ? -47.365 -5.234 65.202 1.00 87.12 292 THR A N 1
ATOM 2170 C CA . THR A 1 292 ? -48.791 -5.575 65.260 1.00 87.12 292 THR A CA 1
ATOM 2171 C C . THR A 1 292 ? -49.004 -7.092 65.344 1.00 87.12 292 THR A C 1
ATOM 2173 O O . THR A 1 292 ? -49.605 -7.688 64.452 1.00 87.12 292 THR A O 1
ATOM 2176 N N . PRO A 1 293 ? -48.553 -7.760 66.422 1.00 85.00 293 PRO A N 1
ATOM 2177 C CA . PRO A 1 293 ? -48.641 -9.217 66.538 1.00 85.00 293 PRO A CA 1
ATOM 2178 C C . PRO A 1 293 ? -50.092 -9.711 66.621 1.00 85.00 293 PRO A C 1
ATOM 2180 O O . PRO A 1 293 ? -50.417 -10.773 66.093 1.00 85.00 293 PRO A O 1
ATOM 2183 N N . ASP A 1 294 ? -50.998 -8.921 67.200 1.00 82.69 294 ASP A N 1
ATOM 2184 C CA . ASP A 1 294 ? -52.419 -9.276 67.319 1.00 82.69 294 ASP A CA 1
ATOM 2185 C C . ASP A 1 294 ? -53.114 -9.407 65.955 1.00 82.69 294 ASP A C 1
ATOM 2187 O O . ASP A 1 294 ? -54.113 -10.120 65.816 1.00 82.69 294 ASP A O 1
ATOM 2191 N N . ALA A 1 295 ? -52.531 -8.797 64.916 1.00 80.69 295 ALA A N 1
ATOM 2192 C CA . ALA A 1 295 ? -52.966 -8.966 63.542 1.00 80.69 295 ALA A CA 1
ATOM 2193 C C . ALA A 1 295 ? -52.774 -10.405 63.033 1.00 80.69 295 ALA A C 1
ATOM 2195 O O . ALA A 1 295 ? -53.406 -10.759 62.052 1.00 80.69 295 ALA A O 1
ATOM 2196 N N . PHE A 1 296 ? -51.960 -11.257 63.652 1.00 83.25 296 PHE A N 1
ATOM 2197 C CA . PHE A 1 296 ? -51.624 -12.583 63.110 1.00 83.25 296 PHE A CA 1
ATOM 2198 C C . PHE A 1 296 ? -52.006 -13.718 64.063 1.00 83.25 296 PHE A C 1
ATOM 2200 O O . PHE A 1 296 ? -51.324 -14.732 64.173 1.00 83.25 296 PHE A O 1
ATOM 2207 N N . THR A 1 297 ? -53.094 -13.552 64.815 1.00 79.00 297 THR A N 1
ATOM 2208 C CA . THR A 1 297 ? -53.554 -14.593 65.739 1.00 79.00 297 THR A CA 1
ATOM 2209 C C . THR A 1 297 ? -54.267 -15.730 65.008 1.00 79.00 297 THR A C 1
ATOM 2211 O O . THR A 1 297 ? -55.037 -15.515 64.071 1.00 79.00 297 THR A O 1
ATOM 2214 N N . PHE A 1 298 ? -54.098 -16.957 65.511 1.00 75.75 298 PHE A N 1
ATOM 2215 C CA . PHE A 1 298 ? -54.785 -18.147 64.993 1.00 75.75 298 PHE A CA 1
ATOM 2216 C C . PHE A 1 298 ? -56.311 -17.961 64.927 1.00 75.75 298 PHE A C 1
ATOM 2218 O O . PHE A 1 298 ? -56.946 -18.348 63.950 1.00 75.75 298 PHE A O 1
ATOM 2225 N N . LYS A 1 299 ? -56.902 -17.305 65.939 1.00 69.50 299 LYS A N 1
ATOM 2226 C CA . LYS A 1 299 ? -58.341 -16.996 65.979 1.00 69.50 299 LYS A CA 1
ATOM 2227 C C . LYS A 1 299 ? -58.771 -16.122 64.799 1.00 69.50 299 LYS A C 1
ATOM 2229 O O . LYS A 1 299 ? -59.776 -16.433 64.171 1.00 69.50 299 LYS A O 1
ATOM 2234 N N . ARG A 1 300 ? -57.996 -15.083 64.464 1.00 72.88 300 ARG A N 1
ATOM 2235 C CA . ARG A 1 300 ? -58.235 -14.231 63.288 1.00 72.88 300 ARG A CA 1
ATOM 2236 C C . ARG A 1 300 ? -58.070 -15.022 61.986 1.00 72.88 300 ARG A C 1
ATOM 2238 O O . ARG A 1 300 ? -58.878 -14.882 61.074 1.00 72.88 300 ARG A O 1
ATOM 2245 N N . GLY A 1 301 ? -57.049 -15.872 61.903 1.00 70.69 301 GLY A N 1
ATOM 2246 C CA . GLY A 1 301 ? -56.790 -16.734 60.747 1.00 70.69 301 GLY A CA 1
ATOM 2247 C C . GLY A 1 301 ? -57.920 -17.709 60.429 1.00 70.69 301 GLY A C 1
ATOM 2248 O O . GLY A 1 301 ? -58.326 -17.848 59.278 1.00 70.69 301 GLY A O 1
ATOM 2249 N N . VAL A 1 302 ? -58.459 -18.360 61.460 1.00 70.56 302 VAL A N 1
ATOM 2250 C CA . VAL A 1 302 ? -59.612 -19.261 61.333 1.00 70.56 302 VAL A CA 1
ATOM 2251 C C . VAL A 1 302 ? -60.897 -18.475 61.076 1.00 70.56 302 VAL A C 1
ATOM 2253 O O . VAL A 1 302 ? -61.693 -18.894 60.238 1.00 70.56 302 VAL A O 1
ATOM 2256 N N . ALA A 1 303 ? -61.082 -17.320 61.727 1.00 68.12 303 ALA A N 1
ATOM 2257 C CA . ALA A 1 303 ? -62.233 -16.453 61.492 1.00 68.12 303 ALA A CA 1
ATOM 2258 C C . ALA A 1 303 ? -62.314 -15.998 60.030 1.00 68.12 303 ALA A C 1
ATOM 2260 O O . ALA A 1 303 ? -63.392 -16.067 59.460 1.00 68.12 303 ALA A O 1
ATOM 2261 N N . GLY A 1 304 ? -61.194 -15.641 59.392 1.00 64.06 304 GLY A N 1
ATOM 2262 C CA . GLY A 1 304 ? -61.162 -15.274 57.969 1.00 64.06 304 GLY A CA 1
ATOM 2263 C C . GLY A 1 304 ? -61.583 -16.395 57.005 1.00 64.06 304 GLY A C 1
ATOM 2264 O O . GLY A 1 304 ? -62.038 -16.107 55.907 1.00 64.06 304 GLY A O 1
ATOM 2265 N N . LYS A 1 305 ? -61.502 -17.670 57.415 1.00 65.94 305 LYS A N 1
ATOM 2266 C CA . LYS A 1 305 ? -61.874 -18.832 56.582 1.00 65.94 305 LYS A CA 1
ATOM 2267 C C . LYS A 1 305 ? -63.339 -19.263 56.721 1.00 65.94 305 LYS A C 1
ATOM 2269 O O . LYS A 1 305 ? -63.769 -20.180 56.023 1.00 65.94 305 LYS A O 1
ATOM 2274 N N . LEU A 1 306 ? -64.105 -18.647 57.622 1.00 72.62 306 LEU A N 1
ATOM 2275 C CA . LEU A 1 306 ? -65.539 -18.906 57.761 1.00 72.62 306 LEU A CA 1
ATOM 2276 C C . LEU A 1 306 ? -66.337 -18.156 56.679 1.00 72.62 306 LEU A C 1
ATOM 2278 O O . LEU A 1 306 ? -65.932 -17.066 56.271 1.00 72.62 306 LEU A O 1
ATOM 2282 N N . PRO A 1 307 ? -67.498 -18.672 56.231 1.00 53.31 307 PRO A N 1
ATOM 2283 C CA . PRO A 1 307 ? -68.392 -17.901 55.371 1.00 53.31 307 PRO A CA 1
ATOM 2284 C C . PRO A 1 307 ? -68.804 -16.604 56.091 1.00 53.31 307 PRO A C 1
ATOM 2286 O O . PRO A 1 307 ? -69.252 -16.648 57.235 1.00 53.31 307 PRO A O 1
ATOM 2289 N N . PHE A 1 308 ? -68.609 -15.454 55.430 1.00 59.38 308 PHE A N 1
ATOM 2290 C CA . PHE A 1 308 ? -68.743 -14.087 55.985 1.00 59.38 308 PHE A CA 1
ATOM 2291 C C . PHE A 1 308 ? -67.703 -13.688 57.055 1.00 59.38 308 PHE A C 1
ATOM 2293 O O . PHE A 1 308 ? -67.799 -12.619 57.659 1.00 59.38 308 PHE A O 1
ATOM 2300 N N . GLY A 1 309 ? -66.681 -14.516 57.263 1.00 61.00 309 GLY A N 1
ATOM 2301 C CA . GLY A 1 309 ? -65.662 -14.366 58.293 1.00 61.00 309 GLY A CA 1
ATOM 2302 C C . GLY A 1 309 ? -64.722 -13.175 58.110 1.00 61.00 309 GLY A C 1
ATOM 2303 O O . GLY A 1 309 ? -64.430 -12.477 59.078 1.00 61.00 309 GLY A O 1
ATOM 2304 N N . GLU A 1 310 ? -64.328 -12.863 56.873 1.00 61.41 310 GLU A N 1
ATOM 2305 C CA . GLU A 1 310 ? -63.527 -11.666 56.565 1.00 61.41 310 GLU A CA 1
ATOM 2306 C C . GLU A 1 310 ? -64.277 -10.363 56.875 1.00 61.41 310 GLU A C 1
ATOM 2308 O O . GLU A 1 310 ? -63.691 -9.411 57.381 1.00 61.41 310 GLU A O 1
ATOM 2313 N N . SER A 1 311 ? -65.595 -10.327 56.641 1.00 61.12 311 SER A N 1
ATOM 2314 C CA . SER A 1 311 ? -66.427 -9.152 56.938 1.00 61.12 311 SER A CA 1
ATOM 2315 C C . SER A 1 311 ? -66.628 -8.929 58.438 1.00 61.12 311 SER A C 1
ATOM 2317 O O . SER A 1 311 ? -66.834 -7.794 58.860 1.00 61.12 311 SER A O 1
ATOM 2319 N N . ILE A 1 312 ? -66.587 -9.992 59.244 1.00 58.19 312 ILE A N 1
ATOM 2320 C CA . ILE A 1 312 ? -66.701 -9.911 60.707 1.00 58.19 312 ILE A CA 1
ATOM 2321 C C . ILE A 1 312 ? -65.336 -9.592 61.325 1.00 58.19 312 ILE A C 1
ATOM 2323 O O . ILE A 1 312 ? -65.247 -8.697 62.161 1.00 58.19 312 ILE A O 1
ATOM 2327 N N . ALA A 1 313 ? -64.270 -10.260 60.876 1.00 60.53 313 ALA A N 1
ATOM 2328 C CA . ALA A 1 313 ? -62.907 -10.006 61.334 1.00 60.53 313 ALA A CA 1
ATOM 2329 C C . ALA A 1 313 ? -62.449 -8.578 60.991 1.00 60.53 313 ALA A C 1
ATOM 2331 O O . ALA A 1 313 ? -62.004 -7.854 61.878 1.00 60.53 313 ALA A O 1
ATOM 2332 N N . GLY A 1 314 ? -62.682 -8.116 59.757 1.00 60.69 314 GLY A N 1
ATOM 2333 C CA . GLY A 1 314 ? -62.309 -6.767 59.319 1.00 60.69 314 GLY A CA 1
ATOM 2334 C C . GLY A 1 314 ? -63.079 -5.634 60.010 1.00 60.69 314 GLY A C 1
ATOM 2335 O O . GLY A 1 314 ? -62.591 -4.514 60.065 1.00 60.69 314 GLY A O 1
ATOM 2336 N N . ARG A 1 315 ? -64.262 -5.904 60.586 1.00 61.56 315 ARG A N 1
ATOM 2337 C CA . ARG A 1 315 ? -65.013 -4.921 61.398 1.00 61.56 315 ARG A CA 1
ATOM 2338 C C . ARG A 1 315 ? -64.505 -4.801 62.835 1.00 61.56 315 ARG A C 1
ATOM 2340 O O . ARG A 1 315 ? -64.847 -3.835 63.509 1.00 61.56 315 ARG A O 1
ATOM 2347 N N . MET A 1 316 ? -63.752 -5.790 63.316 1.00 63.28 316 MET A N 1
ATOM 2348 C CA . MET A 1 316 ? -63.177 -5.815 64.666 1.00 63.28 316 MET A CA 1
ATOM 2349 C C . MET A 1 316 ? -61.684 -5.465 64.678 1.00 63.28 316 MET A C 1
ATOM 2351 O O . MET A 1 316 ? -61.086 -5.383 65.750 1.00 63.28 316 MET A O 1
ATOM 2355 N N . GLU A 1 317 ? -61.085 -5.270 63.505 1.00 70.50 317 GLU A N 1
ATOM 2356 C CA . GLU A 1 317 ? -59.678 -4.930 63.336 1.00 70.50 317 GLU A CA 1
ATOM 2357 C C . GLU A 1 317 ? -59.468 -3.424 63.246 1.00 70.50 317 GLU A C 1
ATOM 2359 O O . GLU A 1 317 ? -60.296 -2.682 62.721 1.00 70.50 317 GLU A O 1
ATOM 2364 N N . THR A 1 318 ? -58.318 -2.968 63.731 1.00 78.31 318 THR A N 1
ATOM 2365 C CA . THR A 1 318 ? -57.873 -1.599 63.471 1.00 78.31 318 THR A CA 1
ATOM 2366 C C . THR A 1 318 ? -57.326 -1.480 62.047 1.00 78.31 318 THR A C 1
ATOM 2368 O O . THR A 1 318 ? -56.831 -2.453 61.466 1.00 78.31 318 THR A O 1
ATOM 2371 N N . ASP A 1 319 ? -57.328 -0.268 61.492 1.00 79.00 319 ASP A N 1
ATOM 2372 C CA . ASP A 1 319 ? -56.721 -0.002 60.180 1.00 79.00 319 ASP A CA 1
ATOM 2373 C C . ASP A 1 319 ? -55.253 -0.459 60.128 1.00 79.00 319 ASP A C 1
ATOM 2375 O O . ASP A 1 319 ? -54.808 -1.032 59.134 1.00 79.00 319 ASP A O 1
ATOM 2379 N N . ALA A 1 320 ? -54.521 -0.308 61.238 1.00 76.56 320 ALA A N 1
ATOM 2380 C CA . ALA A 1 320 ? -53.145 -0.782 61.380 1.00 76.56 320 ALA A CA 1
ATOM 2381 C C . ALA A 1 320 ? -53.025 -2.316 61.266 1.00 76.56 320 ALA A C 1
ATOM 2383 O O . ALA A 1 320 ? -52.119 -2.816 60.601 1.00 76.56 320 ALA A O 1
ATOM 2384 N N . GL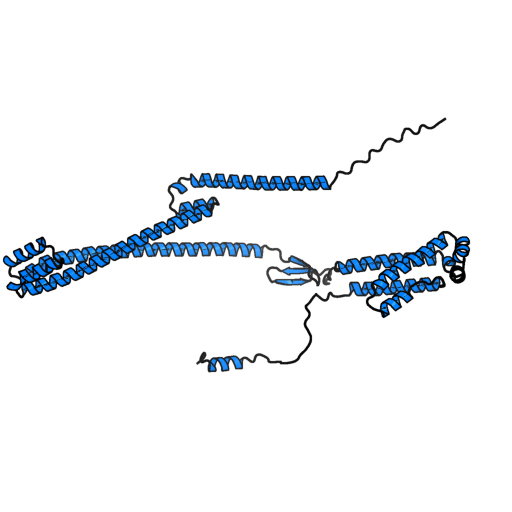N A 1 321 ? -53.956 -3.084 61.846 1.00 79.56 321 GLN A N 1
ATOM 2385 C CA . GLN A 1 321 ? -53.980 -4.553 61.748 1.00 79.56 321 GLN A CA 1
ATOM 2386 C C . GLN A 1 321 ? -54.348 -5.049 60.346 1.00 79.56 321 GLN A C 1
ATOM 2388 O O . GLN A 1 321 ? -53.868 -6.107 59.913 1.00 79.56 321 GLN A O 1
ATOM 2393 N N . THR A 1 322 ? -55.183 -4.294 59.632 1.00 79.44 322 THR A N 1
ATOM 2394 C CA . THR A 1 322 ? -55.537 -4.566 58.234 1.00 79.44 322 THR A CA 1
ATOM 2395 C C . THR A 1 322 ? -54.353 -4.282 57.314 1.00 79.44 322 THR A C 1
ATOM 2397 O O . THR A 1 322 ? -53.997 -5.124 56.490 1.00 79.44 322 THR A O 1
ATOM 2400 N N . GLN A 1 323 ? -53.686 -3.138 57.498 1.00 80.38 323 GLN A N 1
ATOM 2401 C CA . GLN A 1 323 ? -52.498 -2.752 56.733 1.00 80.38 323 GLN A CA 1
ATOM 2402 C C . GLN A 1 323 ? -51.313 -3.690 56.980 1.00 80.38 323 GLN A C 1
ATOM 2404 O O . GLN A 1 323 ? -50.659 -4.103 56.028 1.00 80.38 323 GLN A O 1
ATOM 2409 N N . ALA A 1 324 ? -51.064 -4.095 58.229 1.00 81.94 324 ALA A N 1
ATOM 2410 C CA . ALA A 1 324 ? -50.008 -5.056 58.541 1.00 81.94 324 ALA A CA 1
ATOM 2411 C C . ALA A 1 324 ? -50.251 -6.403 57.843 1.00 81.94 324 ALA A C 1
ATOM 2413 O O . ALA A 1 324 ? -49.326 -6.977 57.264 1.00 81.94 324 ALA A O 1
ATOM 2414 N N . ARG A 1 325 ? -51.501 -6.896 57.827 1.00 81.81 325 ARG A N 1
ATOM 2415 C CA . ARG A 1 325 ? -51.820 -8.156 57.138 1.00 81.81 325 ARG A CA 1
ATOM 2416 C C . ARG A 1 325 ? -51.787 -8.045 55.627 1.00 81.81 325 ARG A C 1
ATOM 2418 O O . ARG A 1 325 ? -51.234 -8.940 54.995 1.00 81.81 325 ARG A O 1
ATOM 2425 N N . SER A 1 326 ? -52.304 -6.969 55.046 1.00 82.81 326 SER A N 1
ATOM 2426 C CA . SER A 1 326 ? -52.205 -6.769 53.600 1.00 82.81 326 SER A CA 1
ATOM 2427 C C . SER A 1 326 ? -50.749 -6.617 53.163 1.00 82.81 326 SER A C 1
ATOM 2429 O O . SER A 1 326 ? -50.357 -7.195 52.153 1.00 82.81 326 SER A O 1
ATOM 2431 N N . TYR A 1 327 ? -49.915 -5.934 53.951 1.00 83.12 327 TYR A N 1
ATOM 2432 C CA . TYR A 1 327 ? -48.491 -5.806 53.667 1.00 83.12 327 TYR A CA 1
ATOM 2433 C C . TYR A 1 327 ? -47.790 -7.167 53.695 1.00 83.12 327 TYR A C 1
ATOM 2435 O O . TYR A 1 327 ? -47.116 -7.521 52.730 1.00 83.12 327 TYR A O 1
ATOM 2443 N N . VAL A 1 328 ? -47.980 -7.958 54.756 1.00 85.81 328 VAL A N 1
ATOM 2444 C CA . VAL A 1 328 ? -47.356 -9.284 54.874 1.00 85.81 328 VAL A CA 1
ATOM 2445 C C . VAL A 1 328 ? -47.886 -10.228 53.795 1.00 85.81 328 VAL A C 1
ATOM 2447 O O . VAL A 1 328 ? -47.100 -10.749 53.015 1.00 85.81 328 VAL A O 1
ATOM 2450 N N . PHE A 1 329 ? -49.197 -10.422 53.668 1.00 85.75 329 PHE A N 1
ATOM 2451 C CA . PHE A 1 329 ? -49.728 -11.427 52.746 1.00 85.75 329 PHE A CA 1
ATOM 2452 C C . PHE A 1 329 ? -49.629 -11.027 51.271 1.00 85.75 329 PHE A C 1
ATOM 2454 O O . PHE A 1 329 ? -49.368 -11.902 50.452 1.00 85.75 329 PHE A O 1
ATOM 2461 N N . ASN A 1 330 ? -49.748 -9.746 50.905 1.00 84.75 330 ASN A N 1
ATOM 2462 C CA . ASN A 1 330 ? -49.654 -9.349 49.495 1.00 84.75 330 ASN A CA 1
ATOM 2463 C C . ASN A 1 330 ? -48.204 -9.134 49.054 1.00 84.75 330 ASN A C 1
ATOM 2465 O O . ASN A 1 330 ? -47.813 -9.627 47.996 1.00 84.75 330 ASN A O 1
ATOM 2469 N N . ASN A 1 331 ? -47.384 -8.430 49.844 1.00 83.19 331 ASN A N 1
ATOM 2470 C CA . ASN A 1 331 ? -46.027 -8.094 49.403 1.00 83.19 331 ASN A CA 1
ATOM 2471 C C . ASN A 1 331 ? -45.062 -9.269 49.556 1.00 83.19 331 ASN A C 1
ATOM 2473 O O . ASN A 1 331 ? -44.267 -9.504 48.647 1.00 83.19 331 ASN A O 1
ATOM 2477 N N . VAL A 1 332 ? -45.148 -10.034 50.652 1.00 84.81 332 VAL A N 1
ATOM 2478 C CA . VAL A 1 332 ? -44.282 -11.209 50.848 1.00 84.81 332 VAL A CA 1
ATOM 2479 C C . VAL A 1 332 ? -44.658 -12.308 49.865 1.00 84.81 332 VAL A C 1
ATOM 2481 O O . VAL A 1 332 ? -43.773 -12.838 49.198 1.00 84.81 332 VAL A O 1
ATOM 2484 N N . SER A 1 333 ? -45.952 -12.611 49.701 1.00 83.38 333 SER A N 1
ATOM 2485 C CA . SER A 1 333 ? -46.368 -13.632 48.732 1.00 83.38 333 SER A CA 1
ATOM 2486 C C . SER A 1 333 ? -45.994 -13.238 47.311 1.00 83.38 333 SER A C 1
ATOM 2488 O O . SER A 1 333 ? -45.546 -14.094 46.560 1.00 83.38 333 SER A O 1
ATOM 2490 N N . ARG A 1 334 ? -46.095 -11.953 46.937 1.00 84.69 334 ARG A N 1
ATOM 2491 C CA . ARG A 1 334 ? -45.617 -11.488 45.629 1.00 84.69 334 ARG A CA 1
ATOM 2492 C C . ARG A 1 334 ? -44.118 -11.735 45.457 1.00 84.69 334 ARG A C 1
ATOM 2494 O O . ARG A 1 334 ? -43.739 -12.347 44.471 1.00 84.69 334 ARG A O 1
ATOM 2501 N N . VAL A 1 335 ? -43.287 -11.316 46.412 1.00 85.75 335 VAL A N 1
ATOM 2502 C CA . VAL A 1 335 ? -41.824 -11.493 46.337 1.00 85.75 335 VAL A CA 1
ATOM 2503 C C . VAL A 1 335 ? -41.433 -12.971 46.266 1.00 85.75 335 VAL A C 1
ATOM 2505 O O . VAL A 1 335 ? -40.601 -13.355 45.444 1.00 85.75 335 VAL A O 1
ATOM 2508 N N . ILE A 1 336 ? -42.050 -13.815 47.096 1.00 83.56 336 ILE A N 1
ATOM 2509 C CA . ILE A 1 336 ? -41.765 -15.253 47.110 1.00 83.56 336 ILE A CA 1
ATOM 2510 C C . ILE A 1 336 ? -42.263 -15.913 45.819 1.00 83.56 336 ILE A C 1
ATOM 2512 O O . ILE A 1 336 ? -41.538 -16.725 45.253 1.00 83.56 336 ILE A O 1
ATOM 2516 N N . ASN A 1 337 ? -43.438 -15.537 45.303 1.00 84.50 337 ASN A N 1
ATOM 2517 C CA . ASN A 1 337 ? -43.982 -16.090 44.059 1.00 84.50 337 ASN A CA 1
ATOM 2518 C C . ASN A 1 337 ? -43.216 -15.624 42.815 1.00 84.50 337 ASN A C 1
ATOM 2520 O O . ASN A 1 337 ? -42.984 -16.429 41.918 1.00 84.50 337 ASN A O 1
ATOM 2524 N N . GLU A 1 338 ? -42.783 -14.361 42.758 1.00 83.38 338 GLU A N 1
ATOM 2525 C CA . GLU A 1 338 ? -41.900 -13.853 41.698 1.00 83.38 338 GLU A CA 1
ATOM 2526 C C . GLU A 1 338 ? -40.608 -14.675 41.638 1.00 83.38 338 GLU A C 1
ATOM 2528 O O . GLU A 1 338 ? -40.139 -15.037 40.558 1.00 83.38 338 GLU A O 1
ATOM 2533 N N . ARG A 1 339 ? -40.070 -15.050 42.803 1.00 80.50 339 ARG A N 1
ATOM 2534 C CA . ARG A 1 339 ? -38.870 -15.881 42.890 1.00 80.50 339 ARG A CA 1
ATOM 2535 C C . ARG A 1 339 ? -39.139 -17.359 42.623 1.00 80.50 339 ARG A C 1
ATOM 2537 O O . ARG A 1 339 ? -38.323 -18.009 41.982 1.00 80.50 339 ARG A O 1
ATOM 2544 N N . ALA A 1 340 ? -40.284 -17.881 43.054 1.00 76.44 340 ALA A N 1
ATOM 2545 C CA . ALA A 1 340 ? -40.707 -19.251 42.777 1.00 76.44 340 ALA A CA 1
ATOM 2546 C C . ALA A 1 340 ? -40.975 -19.473 41.282 1.00 76.44 340 ALA A C 1
ATOM 2548 O O . ALA A 1 340 ? -40.651 -20.535 40.759 1.00 76.44 340 ALA A O 1
ATOM 2549 N N . GLY A 1 341 ? -41.487 -18.459 40.576 1.00 73.81 341 GLY A N 1
ATOM 2550 C CA . GLY A 1 341 ? -41.626 -18.473 39.118 1.00 73.81 341 GLY A CA 1
ATOM 2551 C C . GLY A 1 341 ? -40.287 -18.463 38.371 1.00 73.81 341 GLY A C 1
ATOM 2552 O O . GLY A 1 341 ? -40.222 -18.927 37.237 1.00 73.81 341 GLY A O 1
ATOM 2553 N N . ALA A 1 342 ? -39.220 -17.979 39.014 1.00 68.12 342 ALA A N 1
ATOM 2554 C CA . ALA A 1 342 ? -37.850 -17.996 38.502 1.00 68.12 342 ALA A CA 1
ATOM 2555 C C . ALA A 1 342 ? -37.000 -19.162 39.051 1.00 68.12 342 ALA A C 1
ATOM 2557 O O . ALA A 1 342 ? -35.814 -19.252 38.726 1.00 68.12 342 ALA A O 1
ATOM 2558 N N . ALA A 1 343 ? -37.573 -20.039 39.886 1.00 72.50 343 ALA A N 1
ATOM 2559 C CA . ALA A 1 343 ? -36.848 -21.142 40.505 1.00 72.50 343 ALA A CA 1
ATOM 2560 C C . ALA A 1 343 ? -36.354 -22.133 39.443 1.00 72.50 343 ALA A C 1
ATOM 2562 O O . ALA A 1 343 ? -37.100 -22.536 38.549 1.00 72.50 343 ALA A O 1
ATOM 2563 N N . GLN A 1 344 ? -35.096 -22.561 39.559 1.00 69.06 344 GLN A N 1
ATOM 2564 C CA . GLN A 1 344 ? -34.472 -23.433 38.558 1.00 69.06 344 GLN A CA 1
ATOM 2565 C C . GLN A 1 344 ? -34.847 -24.909 38.747 1.00 69.06 344 GLN A C 1
ATOM 2567 O O . GLN A 1 344 ? -34.666 -25.717 37.836 1.00 69.06 344 GLN A O 1
ATOM 2572 N N . SER A 1 345 ? -35.362 -25.281 39.925 1.00 80.31 345 SER A N 1
ATOM 2573 C CA . SER A 1 345 ? -35.695 -26.668 40.261 1.00 80.31 345 SER A CA 1
ATOM 2574 C C . SER A 1 345 ? -36.999 -26.800 41.052 1.00 80.31 345 SER A C 1
ATOM 2576 O O . SER A 1 345 ? -37.381 -25.921 41.827 1.00 80.31 345 SER A O 1
ATOM 2578 N N . ALA A 1 346 ? -37.666 -27.950 40.910 1.00 75.00 346 ALA A N 1
ATOM 2579 C CA . ALA A 1 346 ? -38.869 -28.281 41.678 1.00 75.00 346 ALA A CA 1
ATOM 2580 C C . ALA A 1 346 ? -38.596 -28.340 43.195 1.00 75.00 346 ALA A C 1
ATOM 2582 O O . ALA A 1 346 ? -39.469 -28.019 44.000 1.00 75.00 346 ALA A O 1
ATOM 2583 N N . GLN A 1 347 ? -37.374 -28.710 43.591 1.00 78.00 347 GLN A N 1
ATOM 2584 C CA . GLN A 1 347 ? -36.930 -28.720 44.985 1.00 78.00 347 GLN A CA 1
ATOM 2585 C C . GLN A 1 347 ? -36.789 -27.300 45.551 1.00 78.00 347 GLN A C 1
ATOM 2587 O O . GLN A 1 347 ? -37.137 -27.062 46.708 1.00 78.00 347 GLN A O 1
ATOM 2592 N N . GLU A 1 348 ? -36.308 -26.352 44.745 1.00 77.19 348 GLU A N 1
ATOM 2593 C CA . GLU A 1 348 ? -36.228 -24.941 45.126 1.00 77.19 348 GLU A CA 1
ATOM 2594 C C . GLU A 1 348 ? -37.620 -24.322 45.261 1.00 77.19 348 GLU A C 1
ATOM 2596 O O . GLU A 1 348 ? -37.898 -23.659 46.257 1.00 77.19 348 GLU A O 1
ATOM 2601 N N . LEU A 1 349 ? -38.531 -24.622 44.335 1.00 80.88 349 LEU A N 1
ATOM 2602 C CA . LEU A 1 349 ? -39.923 -24.183 44.422 1.00 80.88 349 LEU A CA 1
ATOM 2603 C C . LEU A 1 349 ? -40.615 -24.724 45.685 1.00 80.88 349 LEU A C 1
ATOM 2605 O O . LEU A 1 349 ? -41.289 -23.977 46.393 1.00 80.88 349 LEU A O 1
ATOM 2609 N N . ALA A 1 350 ? -40.406 -26.001 46.023 1.00 81.75 350 ALA A N 1
ATOM 2610 C CA . ALA A 1 350 ? -40.937 -26.585 47.256 1.00 81.75 350 ALA A CA 1
ATOM 2611 C C . ALA A 1 350 ? -40.372 -25.904 48.517 1.00 81.75 350 ALA A C 1
ATOM 2613 O O . ALA A 1 350 ? -41.109 -25.673 49.476 1.00 81.75 350 ALA A O 1
ATOM 2614 N N . ARG A 1 351 ? -39.083 -25.538 48.504 1.00 83.62 351 ARG A N 1
ATOM 2615 C CA . ARG A 1 351 ? -38.442 -24.786 49.593 1.00 83.62 351 ARG A CA 1
ATOM 2616 C C . ARG A 1 351 ? -39.022 -23.376 49.719 1.00 83.62 351 ARG A C 1
ATOM 2618 O O . ARG A 1 351 ? -39.348 -22.964 50.828 1.00 83.62 351 ARG A O 1
ATOM 2625 N N . LEU A 1 352 ? -39.203 -22.675 48.599 1.00 85.56 352 LEU A N 1
ATOM 2626 C CA . LEU A 1 352 ? -39.774 -21.326 48.549 1.00 85.56 352 LEU A CA 1
ATOM 2627 C C . LEU A 1 352 ? -41.215 -21.287 49.062 1.00 85.56 352 LEU A C 1
ATOM 2629 O O . LEU A 1 352 ? -41.556 -20.429 49.873 1.00 85.56 352 LEU A O 1
ATOM 2633 N N . ASN A 1 353 ? -42.031 -22.271 48.681 1.00 84.38 353 ASN A N 1
ATOM 2634 C CA . ASN A 1 353 ? -43.398 -22.405 49.184 1.00 84.38 353 ASN A CA 1
ATOM 2635 C C . ASN A 1 353 ? -43.454 -22.619 50.705 1.00 84.38 353 ASN A C 1
ATOM 2637 O O . ASN A 1 353 ? -44.415 -22.202 51.346 1.00 84.38 353 ASN A O 1
ATOM 2641 N N . GLY A 1 354 ? -42.420 -23.224 51.300 1.00 85.19 354 GLY A N 1
ATOM 2642 C CA . GLY A 1 354 ? -42.306 -23.379 52.752 1.00 85.19 354 GLY A CA 1
ATOM 2643 C C . GLY A 1 354 ? -42.173 -22.052 53.511 1.00 85.19 354 GLY A C 1
ATOM 2644 O O . GLY A 1 354 ? -42.526 -21.984 54.690 1.00 85.19 354 GLY A O 1
ATOM 2645 N N . PHE A 1 355 ? -41.716 -20.990 52.840 1.00 88.81 355 PHE A N 1
ATOM 2646 C CA . PHE A 1 355 ? -41.573 -19.657 53.425 1.00 88.81 355 PHE A CA 1
ATOM 2647 C C . PHE A 1 355 ? -42.846 -18.810 53.342 1.00 88.81 355 PHE A C 1
ATOM 2649 O O . PHE A 1 355 ? -42.909 -17.766 53.989 1.00 88.81 355 PHE A O 1
ATOM 2656 N N . LEU A 1 356 ? -43.868 -19.242 52.590 1.00 87.69 356 LEU A N 1
ATOM 2657 C CA . LEU A 1 356 ? -45.125 -18.503 52.480 1.00 87.69 356 LEU A CA 1
ATOM 2658 C C . LEU A 1 356 ? -45.853 -18.478 53.839 1.00 87.69 356 LEU A C 1
ATOM 2660 O O . LEU A 1 356 ? -46.154 -19.543 54.405 1.00 87.69 356 LEU A O 1
ATOM 2664 N N . PRO A 1 357 ? -46.149 -17.284 54.384 1.00 87.44 357 PRO A N 1
ATOM 2665 C CA . PRO A 1 357 ? -47.022 -17.158 55.542 1.00 87.44 357 PRO A CA 1
ATOM 2666 C C . PRO A 1 357 ? -48.425 -17.671 55.200 1.00 87.44 357 PRO A C 1
ATOM 2668 O O . PRO A 1 357 ? -48.980 -17.326 54.159 1.00 87.44 357 PRO A O 1
ATOM 2671 N N . ALA A 1 358 ? -49.012 -18.477 56.080 1.00 84.62 358 ALA A N 1
ATOM 2672 C CA . ALA A 1 358 ? -50.405 -18.897 55.989 1.00 84.62 358 ALA A CA 1
ATOM 2673 C C . ALA A 1 358 ? -51.281 -18.036 56.907 1.00 84.62 358 ALA A C 1
ATOM 2675 O O . ALA A 1 358 ? -50.837 -17.602 57.968 1.00 84.62 358 ALA A O 1
ATOM 2676 N N . ASP A 1 359 ? -52.558 -17.855 56.558 1.00 78.56 359 ASP A N 1
ATOM 2677 C CA . ASP A 1 359 ? -53.497 -17.059 57.368 1.00 78.56 359 ASP A CA 1
ATOM 2678 C C . ASP A 1 359 ? -53.646 -17.550 58.811 1.00 78.56 359 ASP A C 1
ATOM 2680 O O . ASP A 1 359 ? -54.030 -16.785 59.689 1.00 78.56 359 ASP A O 1
ATOM 2684 N N . THR A 1 360 ? -53.373 -18.832 59.054 1.00 80.44 360 THR A N 1
ATOM 2685 C CA . THR A 1 360 ? -53.471 -19.484 60.364 1.00 80.44 360 THR A CA 1
ATOM 2686 C C . THR A 1 360 ? -52.155 -19.508 61.138 1.00 80.44 360 THR A C 1
ATOM 2688 O O . THR A 1 360 ? -52.138 -20.017 62.258 1.00 80.44 360 THR A O 1
ATOM 2691 N N . ASP A 1 361 ? -51.059 -19.009 60.565 1.00 84.12 361 ASP A N 1
ATOM 2692 C CA . ASP A 1 361 ? -49.774 -18.966 61.259 1.00 84.12 361 ASP A CA 1
ATOM 2693 C C . ASP A 1 361 ? -49.811 -17.947 62.401 1.00 84.12 361 ASP A C 1
ATOM 2695 O O . ASP A 1 361 ? -50.342 -16.847 62.266 1.00 84.12 361 ASP A O 1
ATOM 2699 N N . SER A 1 362 ? -49.208 -18.311 63.531 1.00 85.19 362 SER A N 1
ATOM 2700 C CA . SER A 1 362 ? -48.969 -17.388 64.641 1.00 85.19 362 SER A CA 1
ATOM 2701 C C . SER A 1 362 ? -47.916 -16.331 64.274 1.00 85.19 362 SER A C 1
ATOM 2703 O O . SER A 1 362 ? -47.066 -16.584 63.414 1.00 85.19 362 SER A O 1
ATOM 2705 N N . PRO A 1 363 ? -47.857 -15.187 64.984 1.00 84.31 363 PRO A N 1
ATOM 2706 C CA . PRO A 1 363 ? -46.882 -14.134 64.687 1.00 84.31 363 PRO A CA 1
ATOM 2707 C C . PRO A 1 363 ? -45.439 -14.657 64.719 1.00 84.31 363 PRO A C 1
ATOM 2709 O O . PRO A 1 363 ? -44.619 -14.291 63.882 1.00 84.31 363 PRO A O 1
ATOM 2712 N N . LYS A 1 364 ? -45.140 -15.577 65.646 1.00 86.00 364 LYS A N 1
ATOM 2713 C CA . LYS A 1 364 ? -43.826 -16.217 65.761 1.00 86.00 364 LYS A CA 1
ATOM 2714 C C . LYS A 1 364 ? -43.505 -17.104 64.556 1.00 86.00 364 LYS A C 1
ATOM 2716 O O . LYS A 1 364 ? -42.416 -16.996 64.011 1.00 86.00 364 LYS A O 1
ATOM 2721 N N . GLN A 1 365 ? -44.458 -17.915 64.096 1.00 87.25 365 GLN A N 1
ATOM 2722 C CA . GLN A 1 365 ? -44.271 -18.753 62.905 1.00 87.25 365 GLN A CA 1
ATOM 2723 C C . GLN A 1 365 ? -44.038 -17.911 61.647 1.00 87.25 365 GLN A C 1
ATOM 2725 O O . GLN A 1 365 ? -43.189 -18.262 60.831 1.00 87.25 365 GLN A O 1
ATOM 2730 N N . ILE A 1 366 ? -44.738 -16.780 61.508 1.00 86.88 366 ILE A N 1
ATOM 2731 C CA . ILE A 1 366 ? -44.513 -15.853 60.394 1.00 86.88 366 ILE A CA 1
ATOM 2732 C C . ILE A 1 366 ? -43.112 -15.241 60.488 1.00 86.88 366 ILE A C 1
ATOM 2734 O O . ILE A 1 366 ? -42.380 -15.250 59.504 1.00 86.88 366 ILE A O 1
ATOM 2738 N N . GLN A 1 367 ? -42.694 -14.769 61.667 1.00 89.31 367 GLN A N 1
ATOM 2739 C CA . GLN A 1 367 ? -41.336 -14.248 61.860 1.00 89.31 367 GLN A CA 1
ATOM 2740 C C . GLN A 1 367 ? -40.262 -15.292 61.536 1.00 89.31 367 GLN A C 1
ATOM 2742 O O . GLN A 1 367 ? -39.281 -14.960 60.873 1.00 89.31 367 GLN A O 1
ATOM 2747 N N . ASP A 1 368 ? -40.443 -16.540 61.969 1.00 89.00 368 ASP A N 1
ATOM 2748 C CA . ASP A 1 368 ? -39.492 -17.624 61.715 1.00 89.00 368 ASP A CA 1
ATOM 2749 C C . ASP A 1 368 ? -39.393 -17.933 60.210 1.00 89.00 368 ASP A C 1
ATOM 2751 O O . ASP A 1 368 ? -38.287 -18.069 59.684 1.00 89.00 368 ASP A O 1
ATOM 2755 N N . LYS A 1 369 ? -40.521 -17.937 59.484 1.00 90.81 369 LYS A N 1
ATOM 2756 C CA . LYS A 1 369 ? -40.549 -18.084 58.017 1.00 90.81 369 LYS A CA 1
ATOM 2757 C C . LYS A 1 369 ? -39.852 -16.930 57.292 1.00 90.81 369 LYS A C 1
ATOM 2759 O O . LYS A 1 369 ? -39.051 -17.177 56.392 1.00 90.81 369 LYS A O 1
ATOM 2764 N N . LEU A 1 370 ? -40.104 -15.682 57.697 1.00 90.88 370 LEU A N 1
ATOM 2765 C CA . LEU A 1 370 ? -39.467 -14.500 57.099 1.00 90.88 370 LEU A CA 1
ATOM 2766 C C . LEU A 1 370 ? -37.953 -14.470 57.358 1.00 90.88 370 LEU A C 1
ATOM 2768 O O . LEU A 1 370 ? -37.179 -14.161 56.454 1.00 90.88 370 LEU A O 1
ATOM 2772 N N . LYS A 1 371 ? -37.510 -14.846 58.566 1.00 90.81 371 LYS A N 1
ATOM 2773 C CA . LYS A 1 371 ? -36.079 -14.981 58.892 1.00 90.81 371 LYS A CA 1
ATOM 2774 C C . LYS A 1 371 ? -35.414 -16.084 58.075 1.00 90.81 371 LYS A C 1
ATOM 2776 O O . LYS A 1 371 ? -34.320 -15.877 57.561 1.00 90.81 371 LYS A O 1
ATOM 2781 N N . ALA A 1 372 ? -36.078 -17.228 57.918 1.00 87.62 372 ALA A N 1
ATOM 2782 C CA . ALA A 1 372 ? -35.569 -18.317 57.092 1.00 87.62 372 ALA A CA 1
ATOM 2783 C C . ALA A 1 372 ? -35.443 -17.908 55.613 1.00 87.62 372 ALA A C 1
ATOM 2785 O O . ALA A 1 372 ? -34.465 -18.265 54.958 1.00 87.62 372 ALA A O 1
ATOM 2786 N N . PHE A 1 373 ? -36.374 -17.095 55.103 1.00 89.19 373 PHE A N 1
ATOM 2787 C CA . PHE A 1 373 ? -36.262 -16.529 53.760 1.00 89.19 373 PHE A CA 1
ATOM 2788 C C . PHE A 1 373 ? -35.119 -15.508 53.639 1.00 89.19 373 PHE A C 1
ATOM 2790 O O . PHE A 1 373 ? -34.397 -15.532 52.648 1.00 89.19 373 PHE A O 1
ATOM 2797 N N . ASN A 1 374 ? -34.890 -14.663 54.651 1.00 88.56 374 ASN A N 1
ATOM 2798 C CA . ASN A 1 374 ? -33.721 -13.774 54.684 1.00 88.56 374 ASN A CA 1
ATOM 2799 C C . ASN A 1 374 ? -32.399 -14.556 54.640 1.00 88.56 374 ASN A C 1
ATOM 2801 O O . ASN A 1 374 ? -31.528 -14.206 53.852 1.00 88.56 374 ASN A O 1
ATOM 2805 N N . HIS A 1 375 ? -32.277 -15.649 55.399 1.00 87.06 375 HIS A N 1
ATOM 2806 C CA . HIS A 1 375 ? -31.103 -16.525 55.319 1.00 87.06 375 HIS A CA 1
ATOM 2807 C C . HIS A 1 375 ? -30.916 -17.125 53.922 1.00 87.06 375 HIS A C 1
ATOM 2809 O O . HIS A 1 375 ? -29.808 -17.146 53.399 1.00 87.06 375 HIS A O 1
ATOM 2815 N N . TYR A 1 376 ? -32.004 -17.544 53.277 1.00 87.88 376 TYR A N 1
ATOM 2816 C CA . TYR A 1 376 ? -31.944 -17.992 51.889 1.00 87.88 376 TYR A CA 1
ATOM 2817 C C . TYR A 1 376 ? -31.459 -16.878 50.939 1.00 87.88 376 TYR A C 1
ATOM 2819 O O . TYR A 1 376 ? -30.642 -17.146 50.059 1.00 87.88 376 TYR A O 1
ATOM 2827 N N . LEU A 1 377 ? -31.893 -15.624 51.127 1.00 87.75 377 LEU A N 1
ATOM 2828 C CA . LEU A 1 377 ? -31.378 -14.481 50.361 1.00 87.75 377 LEU A CA 1
ATOM 2829 C C . LEU A 1 377 ? -29.885 -14.216 50.620 1.00 87.75 377 LEU A C 1
ATOM 2831 O O . LEU A 1 377 ? -29.179 -13.838 49.686 1.00 87.75 377 LEU A O 1
ATOM 2835 N N . ASP A 1 378 ? -29.397 -14.435 51.843 1.00 87.44 378 ASP A N 1
ATOM 2836 C CA . ASP A 1 378 ? -27.972 -14.318 52.182 1.00 87.44 378 ASP A CA 1
ATOM 2837 C C . ASP A 1 378 ? -27.130 -15.369 51.440 1.00 87.44 378 ASP A C 1
ATOM 2839 O O . ASP A 1 378 ? -26.110 -15.028 50.834 1.00 87.44 378 ASP A O 1
ATOM 2843 N N . ASP A 1 379 ? -27.591 -16.624 51.410 1.00 84.12 379 ASP A N 1
ATOM 2844 C CA . ASP A 1 379 ? -26.933 -17.719 50.682 1.00 84.12 379 ASP A CA 1
ATOM 2845 C C . ASP A 1 379 ? -26.841 -17.421 49.176 1.00 84.12 379 ASP A C 1
ATOM 2847 O O . ASP A 1 379 ? -25.824 -17.674 48.523 1.00 84.12 379 ASP A O 1
ATOM 2851 N N . LEU A 1 380 ? -27.895 -16.833 48.612 1.00 82.50 380 LEU A N 1
ATOM 2852 C CA . LEU A 1 380 ? -27.941 -16.435 47.205 1.00 82.50 380 LEU A CA 1
ATOM 2853 C C . LEU A 1 380 ? -27.043 -15.247 46.894 1.00 82.50 380 LEU A C 1
ATOM 2855 O O . LEU A 1 380 ? -26.381 -15.226 45.855 1.00 82.50 380 LEU A O 1
ATOM 2859 N N . GLU A 1 381 ? -27.004 -14.256 47.781 1.00 83.69 381 GLU A N 1
ATOM 2860 C CA . GLU A 1 381 ? -26.098 -13.122 47.648 1.00 83.69 381 GLU A CA 1
ATOM 2861 C C . GLU A 1 381 ? -24.640 -13.598 47.666 1.00 83.69 381 GLU A C 1
ATOM 2863 O O . GLU A 1 381 ? -23.839 -13.171 46.829 1.00 83.69 381 GLU A O 1
ATOM 2868 N N . ALA A 1 382 ? -24.305 -14.526 48.567 1.00 80.38 382 ALA A N 1
ATOM 2869 C CA . ALA A 1 382 ? -22.988 -15.147 48.636 1.00 80.38 382 ALA A CA 1
ATOM 2870 C C . ALA A 1 382 ? -22.654 -15.928 47.354 1.00 80.38 382 ALA A C 1
ATOM 2872 O O . ALA A 1 382 ? -21.569 -15.749 46.799 1.00 80.38 382 ALA A O 1
ATOM 2873 N N . GLY A 1 383 ? -23.597 -16.716 46.825 1.00 77.50 383 GLY A N 1
ATOM 2874 C CA . GLY A 1 383 ? -23.434 -17.423 45.550 1.00 77.50 383 GLY A CA 1
ATOM 2875 C C . GLY A 1 383 ? -23.233 -16.482 44.356 1.00 77.50 383 GLY A C 1
ATOM 2876 O O . GLY A 1 383 ? -22.372 -16.719 43.512 1.00 77.50 383 GLY A O 1
ATOM 2877 N N . THR A 1 384 ? -23.960 -15.363 44.323 1.00 77.12 384 THR A N 1
ATOM 2878 C CA . THR A 1 384 ? -23.869 -14.355 43.250 1.00 77.12 384 THR A CA 1
ATOM 2879 C C . THR A 1 384 ? -22.529 -13.611 43.280 1.00 77.12 384 THR A C 1
ATOM 2881 O O . THR A 1 384 ? -21.965 -13.299 42.227 1.00 77.12 384 THR A O 1
ATOM 2884 N N . LYS A 1 385 ? -21.997 -13.344 44.481 1.00 71.81 385 LYS A N 1
ATOM 2885 C CA . LYS A 1 385 ? -20.681 -12.714 44.691 1.00 71.81 385 LYS A CA 1
ATOM 2886 C C . LYS A 1 385 ? -19.510 -13.676 44.472 1.00 71.81 385 LYS A C 1
ATOM 2888 O O . LYS A 1 385 ? -18.446 -13.232 44.056 1.00 71.81 385 LYS A O 1
ATOM 2893 N N . GLY A 1 386 ? -19.700 -14.962 44.763 1.00 57.78 386 GLY A N 1
ATOM 2894 C CA . GLY A 1 386 ? -18.661 -15.991 44.715 1.00 57.78 386 GLY A CA 1
ATOM 2895 C C . GLY A 1 386 ? -18.539 -16.745 43.391 1.00 57.78 386 GLY A C 1
ATOM 2896 O O . GLY A 1 386 ? -17.646 -17.576 43.278 1.00 57.78 386 GLY A O 1
ATOM 2897 N N . ALA A 1 387 ? -19.405 -16.502 42.401 1.00 50.38 387 ALA A N 1
ATOM 2898 C CA . ALA A 1 387 ? -19.362 -17.206 41.120 1.00 50.38 387 ALA A CA 1
ATOM 2899 C C . ALA A 1 387 ? -18.250 -16.658 40.194 1.00 50.38 387 ALA A C 1
ATOM 2901 O O . ALA A 1 387 ? -18.408 -15.559 39.647 1.00 50.38 387 ALA A O 1
ATOM 2902 N N . PRO A 1 388 ? -17.151 -17.404 39.942 1.00 41.94 388 PRO A N 1
ATOM 2903 C CA . PRO A 1 388 ? -16.278 -17.122 38.813 1.00 41.94 388 PRO A CA 1
ATOM 2904 C C . PRO A 1 388 ? -17.044 -17.388 37.514 1.00 41.94 388 PRO A C 1
ATOM 2906 O O . PRO A 1 388 ? -17.733 -18.399 37.353 1.00 41.94 388 PRO A O 1
ATOM 2909 N N . ARG A 1 389 ? -16.943 -16.454 36.569 1.00 41.16 389 ARG A N 1
ATOM 2910 C CA . ARG A 1 389 ? -17.612 -16.545 35.274 1.00 41.16 389 ARG A CA 1
ATOM 2911 C C . ARG A 1 389 ? -16.993 -17.686 34.464 1.00 41.16 389 ARG A C 1
ATOM 2913 O O . ARG A 1 389 ? -15.871 -17.563 33.984 1.00 41.16 389 ARG A O 1
ATOM 2920 N N . ALA A 1 390 ? -17.751 -18.758 34.236 1.00 35.00 390 ALA A N 1
ATOM 2921 C CA . ALA A 1 390 ? -17.514 -19.610 33.079 1.00 35.00 390 ALA A CA 1
ATOM 2922 C C . ALA A 1 390 ? -17.672 -18.734 31.826 1.00 35.00 390 ALA A C 1
ATOM 2924 O O . ALA A 1 390 ? -18.743 -18.177 31.562 1.00 35.00 390 ALA A O 1
ATOM 2925 N N . ALA A 1 391 ? -16.578 -18.539 31.095 1.00 29.28 391 ALA A N 1
ATOM 2926 C CA . ALA A 1 391 ? -16.608 -17.900 29.789 1.00 29.28 391 ALA A CA 1
ATOM 2927 C C . ALA A 1 391 ? -17.509 -18.713 28.834 1.00 29.28 391 ALA A C 1
ATOM 2929 O O . ALA A 1 391 ? -17.581 -19.937 28.965 1.00 29.28 391 ALA A O 1
ATOM 2930 N N . PRO A 1 392 ? -18.187 -18.075 27.862 1.00 35.44 392 PRO A N 1
ATOM 2931 C CA . PRO A 1 392 ? -18.942 -18.784 26.839 1.00 35.44 392 PRO A CA 1
ATOM 2932 C C . PRO A 1 392 ? -17.946 -19.434 25.865 1.00 35.44 392 PRO A C 1
ATOM 2934 O O . PRO A 1 392 ? -17.572 -18.851 24.851 1.00 35.44 392 PRO A O 1
ATOM 2937 N N . GLY A 1 393 ? -17.457 -20.617 26.231 1.00 30.98 393 GLY A N 1
ATOM 2938 C CA . GLY A 1 393 ? -16.634 -21.494 25.404 1.00 30.98 393 GLY A CA 1
ATOM 2939 C C . GLY A 1 393 ? -17.504 -22.569 24.765 1.00 30.98 393 GLY A C 1
ATOM 2940 O O . GLY A 1 393 ? -18.429 -23.077 25.394 1.00 30.98 393 GLY A O 1
ATOM 2941 N N . GLY A 1 394 ? -17.239 -22.852 23.493 1.00 29.05 394 GLY A N 1
ATOM 2942 C CA . GLY A 1 394 ? -18.080 -23.651 22.615 1.00 29.05 394 GLY A CA 1
ATOM 2943 C C . GLY A 1 394 ? -18.390 -25.061 23.109 1.00 29.05 394 GLY A C 1
ATOM 2944 O O . GLY A 1 394 ? -17.706 -25.651 23.940 1.00 29.05 394 GLY A O 1
ATOM 2945 N N . SER A 1 395 ? -19.448 -25.613 22.527 1.00 34.41 395 SER A N 1
ATOM 2946 C CA . SER A 1 395 ? -19.777 -27.025 22.610 1.00 34.41 395 SER A CA 1
ATOM 2947 C C . SER A 1 395 ? -18.627 -27.876 22.055 1.00 34.41 395 SER A C 1
ATOM 2949 O O . SER A 1 395 ? -18.568 -28.128 20.852 1.00 34.41 395 SER A O 1
ATOM 2951 N N . GLU A 1 396 ? -17.743 -28.364 22.917 1.00 32.59 396 GLU A N 1
ATOM 2952 C CA . GLU A 1 396 ? -16.906 -29.518 22.606 1.00 32.59 396 GLU A CA 1
ATOM 2953 C C . GLU A 1 396 ? -17.461 -30.751 23.312 1.00 32.59 396 GLU A C 1
ATOM 2955 O O . GLU A 1 396 ? -17.535 -30.857 24.536 1.00 32.59 396 GLU A O 1
ATOM 2960 N N . ARG A 1 397 ? -17.912 -31.686 22.474 1.00 30.53 397 ARG A N 1
ATOM 2961 C CA . ARG A 1 397 ? -18.283 -33.044 22.844 1.00 30.53 397 ARG A CA 1
ATOM 2962 C C . ARG A 1 397 ? -17.078 -33.732 23.479 1.00 30.53 397 ARG A C 1
ATOM 2964 O O . ARG A 1 397 ? -16.049 -33.916 22.838 1.00 30.53 397 ARG A O 1
ATOM 2971 N N . ALA A 1 398 ? -17.257 -34.192 24.709 1.00 31.73 398 ALA A N 1
ATOM 2972 C CA . ALA A 1 398 ? -16.393 -35.188 25.312 1.00 31.73 398 ALA A CA 1
ATOM 2973 C C . ALA A 1 398 ? -16.546 -36.537 24.587 1.00 31.73 398 ALA A C 1
ATOM 2975 O O . ALA A 1 398 ? -17.659 -37.041 24.435 1.00 31.73 398 ALA A O 1
ATOM 2976 N N . GLY A 1 399 ? -15.415 -37.141 24.211 1.00 28.23 399 GLY A N 1
ATOM 2977 C CA . GLY A 1 399 ? -15.309 -38.585 23.995 1.00 28.23 399 GLY A CA 1
ATOM 2978 C C . GLY A 1 399 ? -14.386 -39.016 22.856 1.00 28.23 399 GLY A C 1
ATOM 2979 O O . GLY A 1 399 ? -14.866 -39.253 21.757 1.00 28.23 399 GLY A O 1
ATOM 2980 N N . ALA A 1 400 ? -13.091 -39.211 23.140 1.00 27.91 400 ALA A N 1
ATOM 2981 C CA . ALA A 1 400 ? -12.444 -40.537 23.137 1.00 27.91 400 ALA A CA 1
ATOM 2982 C C . ALA A 1 400 ? -10.911 -40.468 22.937 1.00 27.91 400 ALA A C 1
ATOM 2984 O O . ALA A 1 400 ? -10.415 -40.186 21.857 1.00 27.91 400 ALA A O 1
ATOM 2985 N N . LYS A 1 401 ? -10.205 -40.806 24.024 1.00 31.25 401 LYS A N 1
ATOM 2986 C CA . LYS A 1 401 ? -9.002 -41.657 24.143 1.00 31.25 401 LYS A CA 1
ATOM 2987 C C . LYS A 1 401 ? -7.809 -41.518 23.168 1.00 31.25 401 LYS A C 1
ATOM 2989 O O . LYS A 1 401 ? -7.884 -41.877 22.006 1.00 31.25 401 LYS A O 1
ATOM 2994 N N . GLN A 1 402 ? -6.659 -41.292 23.820 1.00 32.84 402 GLN A N 1
ATOM 2995 C CA . GLN A 1 402 ? -5.363 -41.981 23.654 1.00 32.84 402 GLN A CA 1
ATOM 2996 C C . GLN A 1 402 ? -4.620 -41.857 22.313 1.00 32.84 402 GLN A C 1
ATOM 2998 O O . GLN A 1 402 ? -4.887 -42.599 21.381 1.00 32.84 402 GLN A O 1
ATOM 3003 N N . ALA A 1 403 ? -3.527 -41.087 22.324 1.00 30.98 403 ALA A N 1
ATOM 3004 C CA . ALA A 1 403 ? -2.178 -41.634 22.125 1.00 30.98 403 ALA A CA 1
ATOM 3005 C C . ALA A 1 403 ? -1.120 -40.588 22.520 1.00 30.98 403 ALA A C 1
ATOM 3007 O O . ALA A 1 403 ? -1.004 -39.529 21.910 1.00 30.98 403 ALA A O 1
ATOM 3008 N N . GLN A 1 404 ? -0.355 -40.901 23.567 1.00 39.78 404 GLN A N 1
ATOM 3009 C CA . GLN A 1 404 ? 0.942 -40.287 23.844 1.00 39.78 404 GLN A CA 1
ATOM 3010 C C . GLN A 1 404 ? 1.922 -40.671 22.730 1.00 39.78 404 GLN A C 1
ATOM 3012 O O . GLN A 1 404 ? 2.009 -41.840 22.364 1.00 39.78 404 GLN A O 1
ATOM 3017 N N . GLY A 1 405 ? 2.700 -39.707 22.250 1.00 32.00 405 GLY A N 1
ATOM 3018 C CA . GLY A 1 405 ? 3.824 -39.946 21.351 1.00 32.00 405 GLY A CA 1
ATOM 3019 C C . GLY A 1 405 ? 4.716 -38.718 21.320 1.00 32.00 405 GLY A C 1
ATOM 3020 O O . GLY A 1 405 ? 4.513 -37.825 20.504 1.00 32.00 405 GLY A O 1
ATOM 3021 N N . GLY A 1 406 ? 5.649 -38.648 22.271 1.00 35.09 406 GLY A N 1
ATOM 3022 C CA . GLY A 1 406 ? 6.695 -37.633 22.295 1.00 35.09 406 GLY A CA 1
ATOM 3023 C C . GLY A 1 406 ? 7.526 -37.687 21.015 1.00 35.09 406 GLY A C 1
ATOM 3024 O O . GLY A 1 406 ? 7.850 -38.764 20.518 1.00 35.09 406 GLY A O 1
ATOM 3025 N N . LEU A 1 407 ? 7.837 -36.510 20.480 1.00 37.91 407 LEU A N 1
ATOM 3026 C CA . LEU A 1 407 ? 8.719 -36.326 19.335 1.00 37.91 407 LEU A CA 1
ATOM 3027 C C . LEU A 1 407 ? 10.144 -36.732 19.728 1.00 37.91 407 LEU A C 1
ATOM 3029 O O . LEU A 1 407 ? 10.862 -35.969 20.370 1.00 37.91 407 LEU A O 1
ATOM 3033 N N . ASP A 1 408 ? 10.525 -37.948 19.349 1.00 52.19 408 ASP A N 1
ATOM 3034 C CA . ASP A 1 408 ? 11.903 -38.425 19.366 1.00 52.19 408 ASP A CA 1
ATOM 3035 C C . ASP A 1 408 ? 12.638 -37.857 18.127 1.00 52.19 408 ASP A C 1
ATOM 3037 O O . ASP A 1 408 ? 12.230 -38.130 16.991 1.00 52.19 408 ASP A O 1
ATOM 3041 N N . PRO A 1 409 ? 13.695 -37.040 18.299 1.00 53.69 409 PRO A N 1
ATOM 3042 C CA . PRO A 1 409 ? 14.418 -36.402 17.194 1.00 53.69 409 PRO A CA 1
ATOM 3043 C C . PRO A 1 409 ? 15.169 -37.384 16.276 1.00 53.69 409 PRO A C 1
ATOM 3045 O O . PRO A 1 409 ? 15.633 -36.984 15.210 1.00 53.69 409 PRO A O 1
ATOM 3048 N N . SER A 1 410 ? 15.248 -38.670 16.624 1.00 56.75 410 SER A N 1
ATOM 3049 C CA . SER A 1 410 ? 15.925 -39.691 15.813 1.00 56.75 410 SER A CA 1
ATOM 3050 C C . SER A 1 410 ? 15.146 -40.131 14.556 1.00 56.75 410 SER A C 1
ATOM 3052 O O . SER A 1 410 ? 15.739 -40.642 13.601 1.00 56.75 410 SER A O 1
ATOM 3054 N N . GLY A 1 411 ? 13.834 -39.870 14.481 1.00 52.88 411 GLY A N 1
ATOM 3055 C CA . GLY A 1 411 ? 13.015 -40.209 13.306 1.00 52.88 411 GLY A CA 1
ATOM 3056 C C . GLY A 1 411 ? 13.248 -39.298 12.094 1.00 52.88 411 GLY A C 1
ATOM 3057 O O . GLY A 1 411 ? 13.231 -39.761 10.950 1.00 52.88 411 GLY A O 1
ATOM 3058 N N . LEU A 1 412 ? 13.527 -38.013 12.334 1.00 61.09 412 LEU A N 1
ATOM 3059 C CA . LEU A 1 412 ? 13.693 -37.018 11.270 1.00 61.09 412 LEU A CA 1
ATOM 3060 C C . LEU A 1 412 ? 14.979 -37.267 10.462 1.00 61.09 412 LEU A C 1
ATOM 3062 O O . LEU A 1 412 ? 15.002 -37.111 9.242 1.00 61.09 412 LEU A O 1
ATOM 3066 N N . GLU A 1 413 ? 16.040 -37.717 11.131 1.00 63.97 413 GLU A N 1
ATOM 3067 C CA . GLU A 1 413 ? 17.343 -37.983 10.515 1.00 63.97 413 GLU A CA 1
ATOM 3068 C C . GLU A 1 413 ? 17.327 -39.270 9.667 1.00 63.97 413 GLU A C 1
ATOM 3070 O O . GLU A 1 413 ? 17.886 -39.319 8.565 1.00 63.97 413 GLU A O 1
ATOM 3075 N N . ALA A 1 414 ? 16.593 -40.293 10.121 1.00 66.31 414 ALA A N 1
ATOM 3076 C CA . ALA A 1 414 ? 16.383 -41.528 9.370 1.00 66.31 414 ALA A CA 1
ATOM 3077 C C . ALA A 1 414 ? 15.533 -41.311 8.105 1.00 66.31 414 ALA A C 1
ATOM 3079 O O . ALA A 1 414 ? 15.750 -41.984 7.092 1.00 66.31 414 ALA A O 1
ATOM 3080 N N . GLU A 1 415 ? 14.591 -40.363 8.131 1.00 60.47 415 GLU A N 1
ATOM 3081 C CA . GLU A 1 415 ? 13.775 -40.018 6.965 1.00 60.47 415 GLU A CA 1
ATOM 3082 C C . GLU A 1 415 ? 14.514 -39.097 5.978 1.00 60.47 415 GLU A C 1
ATOM 3084 O O . GLU A 1 415 ? 14.389 -39.279 4.764 1.00 60.47 415 GLU A O 1
ATOM 3089 N N . MET A 1 416 ? 15.380 -38.195 6.455 1.00 71.00 416 MET A N 1
ATOM 3090 C CA . MET A 1 416 ? 16.232 -37.377 5.578 1.00 71.00 416 MET A CA 1
ATOM 3091 C C . MET A 1 416 ? 17.309 -38.192 4.848 1.00 71.00 416 MET A C 1
ATOM 3093 O O . MET A 1 416 ? 17.557 -37.936 3.667 1.00 71.00 416 MET A O 1
ATOM 3097 N N . ARG A 1 417 ? 17.887 -39.225 5.483 1.00 73.81 417 ARG A N 1
ATOM 3098 C CA . ARG A 1 417 ? 18.767 -40.185 4.787 1.00 73.81 417 ARG A CA 1
ATOM 3099 C C . ARG A 1 417 ? 18.010 -41.036 3.771 1.00 73.81 417 ARG A C 1
ATOM 3101 O O . ARG A 1 417 ? 18.506 -41.250 2.669 1.00 73.81 417 ARG A O 1
ATOM 3108 N N . ARG A 1 418 ? 16.780 -41.464 4.082 1.00 70.44 418 ARG A N 1
ATOM 3109 C CA . ARG A 1 418 ? 15.939 -42.212 3.126 1.00 70.44 418 ARG A CA 1
ATOM 3110 C C . ARG A 1 418 ? 15.528 -41.382 1.907 1.00 70.44 418 ARG A C 1
ATOM 3112 O O . ARG A 1 418 ? 15.344 -41.946 0.835 1.00 70.44 418 ARG A O 1
ATOM 3119 N N . ARG A 1 419 ? 15.411 -40.060 2.058 1.00 73.12 419 ARG A N 1
ATOM 3120 C CA . ARG A 1 419 ? 15.110 -39.118 0.966 1.00 73.12 419 ARG A CA 1
ATOM 3121 C C . ARG A 1 419 ? 16.354 -38.551 0.267 1.00 73.12 419 ARG A C 1
ATOM 3123 O O . ARG A 1 419 ? 16.207 -37.700 -0.603 1.00 73.12 419 ARG A O 1
ATOM 3130 N N . GLY A 1 420 ? 17.560 -39.010 0.619 1.00 57.03 420 GLY A N 1
ATOM 3131 C CA . GLY A 1 420 ? 18.812 -38.603 -0.035 1.00 57.03 420 GLY A CA 1
ATOM 3132 C C . GLY A 1 420 ? 19.206 -37.137 0.185 1.00 57.03 420 GLY A C 1
ATOM 3133 O O . GLY A 1 420 ? 19.989 -36.595 -0.590 1.00 57.03 420 GLY A O 1
ATOM 3134 N N . LEU A 1 421 ? 18.659 -36.487 1.218 1.00 67.88 421 LEU A N 1
ATOM 3135 C CA . LEU A 1 421 ? 18.876 -35.063 1.510 1.00 67.88 421 LEU A CA 1
ATOM 3136 C C . LEU A 1 421 ? 20.076 -34.809 2.436 1.00 67.88 421 LEU A C 1
ATOM 3138 O O . LEU A 1 421 ? 20.495 -33.666 2.600 1.00 67.88 421 LEU A O 1
ATOM 3142 N N . LEU A 1 422 ? 20.652 -35.868 3.007 1.00 58.47 422 LEU A N 1
ATOM 3143 C CA . LEU A 1 422 ? 21.890 -35.848 3.786 1.00 58.47 422 LEU A CA 1
ATOM 3144 C C . LEU A 1 422 ? 22.776 -37.004 3.305 1.00 58.47 422 LEU A C 1
ATOM 3146 O O . LEU A 1 422 ? 22.282 -38.125 3.168 1.00 58.47 422 LEU A O 1
ATOM 3150 N N . LYS A 1 423 ? 24.050 -36.718 3.008 1.00 55.72 423 LYS A N 1
ATOM 3151 C CA . LYS A 1 423 ? 25.052 -37.732 2.641 1.00 55.72 423 LYS A CA 1
ATOM 3152 C C . LYS A 1 423 ? 25.539 -38.505 3.859 1.00 55.72 423 LYS A C 1
ATOM 3154 O O . LYS A 1 423 ? 25.706 -37.874 4.927 1.00 55.72 423 LYS A O 1
#

Foldseek 3Di:
DDDDPPPPDPPDDPPDPPVVVVVVVVVVVVVVVVVVVVVVVVVQLVVLQVCLCPDPCLVPPDLQSVLVSCVVSVNNVSSVVSVVVVVVVVVVVVVVLVVVLVVLVVVLVLLVVLLVLVVVLLVVCLVPVVCVLVSLVVCVVVVSDPPVVSVVLNVVCVVDSDSVVSCVVSVVVSVVVNVVSVVVNVVSVVVVVVVVVVVVVVVVVVVVVVVVVVVVVVVVVVVCLVPPDAFDFDQDLQGTWTAGPNPRDTHADDDPNHGPGHDQDPVLVVVLVLLVVLLVLLVVLLVLCVVCQVLQALVLLVQCVDVCSCVVSVVVDDPSSVVSVCSLQVVNCVSLVVVLVVDPDPVVNVVSVCLHDHSNDGSVRNNVSSVVVNVVSVVVNCVSVPDRDPDPDDDDDDDDDDDDDDDDVVVVVVVCVVVVVDD

Sequence (423 aa):
MAIDASIYGQIQQPQQPNMLANLAGVYQIKAAQSALDKADREEQRQNRLLGVLQSPEFQSGDAATRAGLAYKAGDVDAASKITTAAAAANKDTREAEKFQVETDSKKLAMAIDRFQATGGTLFQASQNPDMAPQLIQGLVDQKIMDPAYAQKVLQQASQHPNPAAFWGAGALATAKALDQTKQRLDQAEFAERQRSNRASEATAAGNLAVGQGNLAVNQGRLALEQNTPKGQVVETADGPMLVDQRTGAARPVTADGEPVGAKPSEAQKKELMSINQQRSIINGALEAVQNTPDAFTFKRGVAGKLPFGESIAGRMETDAQTQARSYVFNNVSRVINERAGAAQSAQELARLNGFLPADTDSPKQIQDKLKAFNHYLDDLEAGTKGAPRAAPGGSERAGAKQAQGGLDPSGLEAEMRRRGLLK